Protein AF-A0A8T4LEC7-F1 (afdb_monomer_lite)

pLDDT: mean 79.87, std 17.19, range [24.06, 97.31]

Structure (mmCIF, N/CA/C/O backbone):
data_AF-A0A8T4LEC7-F1
#
_entry.id   AF-A0A8T4LEC7-F1
#
loop_
_atom_site.group_PDB
_atom_site.id
_atom_site.type_symbol
_atom_site.label_atom_id
_atom_site.label_alt_id
_atom_site.label_comp_id
_atom_site.label_asym_id
_atom_site.label_entity_id
_atom_site.label_seq_id
_atom_site.pdbx_PDB_ins_code
_atom_site.Cartn_x
_atom_site.Cartn_y
_atom_site.Cartn_z
_atom_site.occupancy
_atom_site.B_iso_or_equiv
_atom_site.auth_seq_id
_atom_site.auth_comp_id
_atom_site.auth_asym_id
_atom_site.auth_atom_id
_atom_site.pdbx_PDB_model_num
ATOM 1 N N . MET A 1 1 ? 5.269 2.222 48.827 1.00 40.94 1 MET A N 1
ATOM 2 C CA . MET A 1 1 ? 4.151 3.179 48.629 1.00 40.94 1 MET A CA 1
ATOM 3 C C . MET A 1 1 ? 2.833 2.815 49.331 1.00 40.94 1 MET A C 1
ATOM 5 O O . MET A 1 1 ? 2.228 3.712 49.905 1.00 40.94 1 MET A O 1
ATOM 9 N N . HIS A 1 2 ? 2.326 1.567 49.305 1.00 48.81 2 HIS A N 1
ATOM 10 C CA . HIS A 1 2 ? 1.007 1.260 49.908 1.00 48.81 2 HIS A CA 1
ATOM 11 C C . HIS A 1 2 ? 0.967 1.316 51.449 1.00 48.81 2 HIS A C 1
ATOM 13 O O . HIS A 1 2 ? -0.027 1.785 52.003 1.00 48.81 2 HIS A O 1
ATOM 19 N N . LEU A 1 3 ? 2.047 0.921 52.132 1.00 56.16 3 LEU A N 1
ATOM 20 C CA . LEU A 1 3 ? 2.132 0.931 53.602 1.00 56.16 3 LEU A CA 1
ATOM 21 C C . LEU A 1 3 ? 2.179 2.350 54.198 1.00 56.16 3 LEU A C 1
ATOM 23 O O . LEU A 1 3 ? 1.641 2.590 55.272 1.00 56.16 3 LEU A O 1
ATOM 27 N N . GLU A 1 4 ? 2.744 3.324 53.481 1.00 59.62 4 GLU A N 1
ATOM 28 C CA . GLU A 1 4 ? 2.915 4.706 53.967 1.00 59.62 4 GLU A CA 1
ATOM 29 C C . GLU A 1 4 ? 1.589 5.459 54.139 1.00 59.62 4 GLU A C 1
ATOM 31 O O . GLU A 1 4 ? 1.491 6.366 54.965 1.00 59.62 4 GLU A O 1
ATOM 36 N N . LYS A 1 5 ? 0.555 5.073 53.379 1.00 65.19 5 LYS A N 1
ATOM 37 C CA . LYS A 1 5 ? -0.783 5.690 53.423 1.00 65.19 5 LYS A CA 1
ATOM 38 C C . LYS A 1 5 ? -1.751 4.977 54.372 1.00 65.19 5 LYS A C 1
ATOM 40 O O . LYS A 1 5 ? -2.841 5.504 54.619 1.00 65.19 5 LYS A O 1
ATOM 45 N N . GLN A 1 6 ? -1.377 3.809 54.896 1.00 83.06 6 GLN A N 1
ATOM 46 C CA . GLN A 1 6 ? -2.206 3.035 55.815 1.00 83.06 6 GLN A CA 1
ATOM 47 C C . GLN A 1 6 ? -2.424 3.810 57.121 1.00 83.06 6 GLN A C 1
ATOM 49 O O . GLN A 1 6 ? -1.568 4.586 57.548 1.00 83.06 6 GLN A O 1
ATOM 54 N N . ARG A 1 7 ? -3.607 3.669 57.724 1.00 87.94 7 ARG A N 1
ATOM 55 C CA . ARG A 1 7 ? -3.955 4.361 58.972 1.00 87.94 7 ARG A CA 1
ATOM 56 C C . ARG A 1 7 ? -3.556 3.515 60.171 1.00 87.94 7 ARG A C 1
ATOM 58 O O . ARG A 1 7 ? -3.694 2.296 60.131 1.00 87.94 7 ARG A O 1
ATOM 65 N N . ILE A 1 8 ? -3.090 4.176 61.219 1.00 89.69 8 ILE A N 1
ATOM 66 C CA . ILE A 1 8 ? -2.684 3.558 62.475 1.00 89.69 8 ILE A CA 1
ATOM 67 C C . ILE A 1 8 ? -3.701 3.915 63.553 1.00 89.69 8 ILE A C 1
ATOM 69 O O . ILE A 1 8 ? -4.092 5.075 63.689 1.00 89.69 8 ILE A O 1
ATOM 73 N N . LYS A 1 9 ? -4.116 2.911 64.320 1.00 89.44 9 LYS A N 1
ATOM 74 C CA . LYS A 1 9 ? -4.963 3.063 65.495 1.00 89.44 9 LYS A CA 1
ATOM 75 C C . LYS A 1 9 ? -4.083 3.049 66.744 1.00 89.44 9 LYS A C 1
ATOM 77 O O . LYS A 1 9 ? -3.416 2.059 67.033 1.00 89.44 9 LYS A O 1
ATOM 82 N N . LEU A 1 10 ? -4.102 4.169 67.454 1.00 88.88 10 LEU A N 1
ATOM 83 C CA . LEU A 1 10 ? -3.545 4.372 68.793 1.00 88.88 10 LEU A CA 1
ATOM 84 C C . LEU A 1 10 ? -4.714 4.652 69.747 1.00 88.88 10 LEU A C 1
ATOM 86 O O . LEU A 1 10 ? -5.805 5.007 69.285 1.00 88.88 10 LEU A O 1
ATOM 90 N N . SER A 1 11 ? -4.498 4.557 71.061 1.00 86.00 11 SER A N 1
ATOM 91 C CA . SER A 1 11 ? -5.440 5.171 72.002 1.00 86.00 11 SER A CA 1
ATOM 92 C C . SER A 1 11 ? -5.484 6.687 71.779 1.00 86.00 11 SER A C 1
ATOM 94 O O . SER A 1 11 ? -4.480 7.309 71.404 1.00 86.00 11 SER A O 1
ATOM 96 N N . SER A 1 12 ? -6.660 7.287 71.967 1.00 80.69 12 SER A N 1
ATOM 97 C CA . SER A 1 12 ? -6.885 8.718 71.727 1.00 80.69 12 SER A CA 1
ATOM 98 C C . SER A 1 12 ? -5.935 9.584 72.559 1.00 80.69 12 SER A C 1
ATOM 100 O O . SER A 1 12 ? -5.401 10.582 72.069 1.00 80.69 12 SER A O 1
ATOM 102 N N . GLU A 1 13 ? -5.661 9.156 73.789 1.00 85.38 13 GLU A N 1
ATOM 103 C CA . GLU A 1 13 ? -4.752 9.789 74.738 1.00 85.38 13 GLU A CA 1
ATOM 104 C C . GLU A 1 13 ? -3.311 9.742 74.221 1.00 85.38 13 GLU A C 1
ATOM 106 O O . GLU A 1 13 ? -2.647 10.778 74.160 1.00 85.38 13 GLU A O 1
ATOM 111 N N . LYS A 1 14 ? -2.847 8.575 73.751 1.00 87.69 14 LYS A N 1
ATOM 112 C CA . LYS A 1 14 ? -1.469 8.400 73.273 1.00 87.69 14 LYS A CA 1
ATOM 113 C C . LYS A 1 14 ? -1.210 9.138 71.963 1.00 87.69 14 LYS A C 1
ATOM 115 O O . LYS A 1 14 ? -0.149 9.736 71.791 1.00 87.69 14 LYS A O 1
ATOM 120 N N . GLN A 1 15 ? -2.181 9.149 71.047 1.00 92.06 15 GLN A N 1
ATOM 121 C CA . GLN A 1 15 ? -2.082 9.915 69.800 1.00 92.06 15 GLN A CA 1
ATOM 122 C C . GLN A 1 15 ? -1.964 11.419 70.080 1.00 92.06 15 GLN A C 1
ATOM 124 O O . GLN A 1 15 ? -1.135 12.109 69.480 1.00 92.06 15 GLN A O 1
ATOM 129 N N . LYS A 1 16 ? -2.778 11.924 71.013 1.00 91.50 16 LYS A N 1
ATOM 130 C CA . LYS A 1 16 ? -2.748 13.324 71.436 1.00 91.50 16 LYS A CA 1
ATOM 131 C C . LYS A 1 16 ? -1.426 13.673 72.121 1.00 91.50 16 LYS A C 1
ATOM 133 O O . LYS A 1 16 ? -0.824 14.686 71.770 1.00 91.50 16 LYS A O 1
ATOM 138 N N . GLU A 1 17 ? -0.955 12.828 73.035 1.00 90.38 17 GLU A N 1
ATOM 139 C CA . GLU A 1 17 ? 0.322 12.985 73.740 1.00 90.38 17 GLU A CA 1
ATOM 140 C C . GLU A 1 17 ? 1.503 13.062 72.761 1.00 90.38 17 GLU A C 1
ATOM 142 O O . GLU A 1 17 ? 2.282 14.011 72.817 1.00 90.38 17 GLU A O 1
ATOM 147 N N . LEU A 1 18 ? 1.587 12.138 71.796 1.00 91.44 18 LEU A N 1
ATOM 148 C CA . LEU A 1 18 ? 2.631 12.126 70.762 1.00 91.44 18 LEU A CA 1
ATOM 149 C C . LEU A 1 18 ? 2.683 13.438 69.969 1.00 91.44 18 LEU A C 1
ATOM 151 O O . LEU A 1 18 ? 3.755 14.008 69.763 1.00 91.44 18 LEU A O 1
ATOM 155 N N . ILE A 1 19 ? 1.525 13.939 69.533 1.00 91.81 19 ILE A N 1
ATOM 156 C CA . ILE A 1 19 ? 1.447 15.169 68.736 1.00 91.81 19 ILE A CA 1
ATOM 157 C C . ILE A 1 19 ? 1.805 16.396 69.584 1.00 91.81 19 ILE A C 1
ATOM 159 O O . ILE A 1 19 ? 2.519 17.277 69.105 1.00 91.81 19 ILE A O 1
ATOM 163 N N . ILE A 1 20 ? 1.349 16.459 70.840 1.00 91.44 20 ILE A N 1
ATOM 164 C CA . ILE A 1 20 ? 1.654 17.574 71.749 1.00 91.44 20 ILE A CA 1
ATOM 165 C C . ILE A 1 20 ? 3.141 17.588 72.109 1.00 91.44 20 ILE A C 1
ATOM 167 O O . ILE A 1 20 ? 3.765 18.646 72.050 1.00 91.44 20 ILE A O 1
ATOM 171 N N . SER A 1 21 ? 3.730 16.437 72.426 1.00 91.56 21 SER A N 1
ATOM 172 C CA . SER A 1 21 ? 5.158 16.321 72.733 1.00 91.56 21 SER A CA 1
ATOM 173 C C . SER A 1 21 ? 6.019 16.720 71.534 1.00 91.56 21 SER A C 1
ATOM 175 O O . SER A 1 21 ? 6.972 17.486 71.681 1.00 91.56 21 SER A O 1
ATOM 177 N N . ALA A 1 22 ? 5.647 16.292 70.322 1.00 91.31 22 ALA A N 1
ATOM 178 C CA . ALA A 1 22 ? 6.338 16.711 69.104 1.00 91.31 22 ALA A CA 1
ATOM 179 C C . ALA A 1 22 ? 6.179 18.219 68.847 1.00 91.31 22 ALA A C 1
ATOM 181 O O . ALA A 1 22 ? 7.124 18.881 68.424 1.00 91.31 22 ALA A O 1
ATOM 182 N N . ALA A 1 23 ? 5.006 18.786 69.140 1.00 90.88 23 ALA A N 1
ATOM 183 C CA . ALA A 1 23 ? 4.753 20.215 68.988 1.00 90.88 23 ALA A CA 1
ATOM 184 C C . ALA A 1 23 ? 5.564 21.053 69.982 1.00 90.88 23 ALA A C 1
ATOM 186 O O . ALA A 1 23 ? 6.118 22.072 69.577 1.00 90.88 23 ALA A O 1
ATOM 187 N N . LYS A 1 24 ? 5.694 20.605 71.240 1.00 91.12 24 LYS A N 1
ATOM 188 C CA . LYS A 1 24 ? 6.564 21.234 72.247 1.00 91.12 24 LYS A CA 1
ATOM 189 C C . LYS A 1 24 ? 8.024 21.238 71.790 1.00 91.12 24 LYS A C 1
ATOM 191 O O . LYS A 1 24 ? 8.669 22.277 71.842 1.00 91.12 24 LYS A O 1
ATOM 196 N N . LYS A 1 25 ? 8.518 20.119 71.245 1.00 90.81 25 LYS A N 1
ATOM 197 C CA . LYS A 1 25 ? 9.901 19.997 70.746 1.00 90.81 25 LYS A CA 1
ATOM 198 C C . LYS A 1 25 ? 10.209 20.902 69.543 1.00 90.81 25 LYS A C 1
ATOM 200 O O . LYS A 1 25 ? 11.351 21.295 69.347 1.00 90.81 25 LYS A O 1
ATOM 205 N N . VAL A 1 26 ? 9.204 21.225 68.727 1.00 88.12 26 VAL A N 1
ATOM 206 C CA . VAL A 1 26 ? 9.336 22.071 67.519 1.00 88.12 26 VAL A CA 1
ATOM 207 C C . VAL A 1 26 ? 8.824 23.508 67.767 1.00 88.12 26 VAL A C 1
ATOM 209 O O . VAL A 1 26 ? 8.760 24.327 66.851 1.00 88.12 26 VAL A O 1
ATOM 212 N N . GLY A 1 27 ? 8.446 23.835 69.006 1.00 89.62 27 GLY A N 1
ATOM 213 C CA . GLY A 1 27 ? 8.009 25.160 69.460 1.00 89.62 27 GLY A CA 1
ATOM 214 C C . GLY A 1 27 ? 6.508 25.442 69.329 1.00 89.62 27 GLY A C 1
ATOM 215 O O . GLY A 1 27 ? 5.937 26.110 70.184 1.00 89.62 27 GLY A O 1
ATOM 216 N N . SER A 1 28 ? 5.821 24.936 68.298 1.00 90.69 28 SER A N 1
ATOM 217 C CA . SER A 1 28 ? 4.359 25.074 68.192 1.00 90.69 28 SER A CA 1
ATOM 218 C C . SER A 1 28 ? 3.713 24.002 67.312 1.00 90.69 28 SER A C 1
ATOM 220 O O . SER A 1 28 ? 4.357 23.404 66.447 1.00 90.69 28 SER A O 1
ATOM 222 N N . LEU A 1 29 ? 2.394 23.816 67.451 1.00 89.12 29 LEU A N 1
ATOM 223 C CA . LEU A 1 29 ? 1.612 22.934 66.571 1.00 89.12 29 LEU A CA 1
ATOM 224 C C . LEU A 1 29 ? 1.652 23.411 65.101 1.00 89.12 29 LEU A C 1
ATOM 226 O O . LEU A 1 29 ? 1.620 22.602 64.175 1.00 89.12 29 LEU A O 1
ATOM 230 N N . LYS A 1 30 ? 1.763 24.729 64.871 1.00 89.56 30 LYS A N 1
ATOM 231 C CA . LYS A 1 30 ? 1.871 25.327 63.529 1.00 89.56 30 LYS A CA 1
ATOM 232 C C . LYS A 1 30 ? 3.246 25.052 62.913 1.00 89.56 30 LYS A C 1
ATOM 234 O O . LYS A 1 30 ? 3.319 24.681 61.742 1.00 89.56 30 LYS A O 1
ATOM 239 N N . SER A 1 31 ? 4.313 25.141 63.703 1.00 89.50 31 SER A N 1
ATOM 240 C CA . SER A 1 31 ? 5.675 24.780 63.288 1.00 89.50 31 SER A CA 1
ATOM 241 C C . SER A 1 31 ? 5.792 23.284 62.991 1.00 89.50 31 SER A C 1
ATOM 243 O O . SER A 1 31 ? 6.344 22.906 61.959 1.00 89.50 31 SER A O 1
ATOM 245 N N . LEU A 1 32 ? 5.183 22.434 63.829 1.00 91.12 32 LEU A N 1
ATOM 246 C CA . LEU A 1 32 ? 5.102 20.996 63.582 1.00 91.12 32 LEU A CA 1
ATOM 247 C C . LEU A 1 32 ? 4.403 20.705 62.248 1.00 91.12 32 LEU A C 1
ATOM 249 O O . LEU A 1 32 ? 4.956 19.974 61.436 1.00 91.12 32 LEU A O 1
ATOM 253 N N . SER A 1 33 ? 3.253 21.336 61.975 1.00 91.06 33 SER A N 1
ATOM 254 C CA . SER A 1 33 ? 2.490 21.134 60.729 1.00 91.06 33 SER A CA 1
ATOM 255 C C . SER A 1 33 ? 3.328 21.351 59.458 1.00 91.06 33 SER A C 1
ATOM 257 O O . SER A 1 33 ? 3.272 20.537 58.536 1.00 91.06 33 SER A O 1
ATOM 259 N N . LYS A 1 34 ? 4.197 22.374 59.452 1.00 89.38 34 LYS A N 1
ATOM 260 C CA . LYS A 1 34 ? 5.146 22.627 58.357 1.00 89.38 34 LYS A CA 1
ATOM 261 C C . LYS A 1 34 ? 6.219 21.538 58.270 1.00 89.38 34 LYS A C 1
ATOM 263 O O . LYS A 1 34 ? 6.529 21.079 57.179 1.00 89.38 34 LYS A O 1
ATOM 268 N N . LYS A 1 35 ? 6.754 21.097 59.414 1.00 87.19 35 LYS A N 1
ATOM 269 C CA . LYS A 1 35 ? 7.865 20.133 59.488 1.00 87.19 35 LYS A CA 1
ATOM 270 C C . LYS A 1 35 ? 7.482 18.715 59.056 1.00 87.19 35 LYS A C 1
ATOM 272 O O . LYS A 1 35 ? 8.292 18.037 58.441 1.00 87.19 35 LYS A O 1
ATOM 277 N N . ILE A 1 36 ? 6.255 18.277 59.344 1.00 87.88 36 ILE A N 1
ATOM 278 C CA . ILE A 1 36 ? 5.735 16.963 58.915 1.00 87.88 36 ILE A CA 1
ATOM 279 C C . ILE A 1 36 ? 4.906 17.027 57.621 1.00 87.88 36 ILE A C 1
ATOM 281 O O . ILE A 1 36 ? 4.311 16.024 57.235 1.00 87.88 36 ILE A O 1
ATOM 285 N N . ASN A 1 37 ? 4.861 18.188 56.955 1.00 88.12 37 ASN A N 1
ATOM 286 C CA . ASN A 1 37 ? 4.122 18.429 55.712 1.00 88.12 37 ASN A CA 1
ATOM 287 C C . ASN A 1 37 ? 2.634 18.012 55.777 1.00 88.12 37 ASN A C 1
ATOM 289 O O . ASN A 1 37 ? 2.113 17.304 54.914 1.00 88.12 37 ASN A O 1
ATOM 293 N N . VAL A 1 38 ? 1.937 18.436 56.835 1.00 88.44 38 VAL A N 1
ATOM 294 C CA . VAL A 1 38 ? 0.499 18.198 57.045 1.00 88.44 38 VAL A CA 1
ATOM 295 C C . VAL A 1 38 ? -0.175 19.536 57.321 1.00 88.44 38 VAL A C 1
ATOM 297 O O . VAL A 1 38 ? 0.336 20.329 58.105 1.00 88.44 38 VAL A O 1
ATOM 300 N N . SER A 1 39 ? -1.344 19.805 56.728 1.00 90.81 39 SER A N 1
ATOM 301 C CA . SER A 1 39 ? -2.045 21.068 56.993 1.00 90.81 39 SER A CA 1
ATOM 302 C C . SER A 1 39 ? -2.406 21.216 58.476 1.00 90.81 39 SER A C 1
ATOM 304 O O . SER A 1 39 ? -2.774 20.248 59.148 1.00 90.81 39 SER A O 1
ATOM 306 N N . TYR A 1 40 ? -2.347 22.446 58.991 1.00 90.38 40 TYR A N 1
ATOM 307 C CA . TYR A 1 40 ? -2.630 22.741 60.399 1.00 90.38 40 TYR A CA 1
ATOM 308 C C . TYR A 1 40 ? -4.011 22.231 60.854 1.00 90.38 40 TYR A C 1
ATOM 310 O O . TYR A 1 40 ? -4.139 21.645 61.929 1.00 90.38 40 TYR A O 1
ATOM 318 N N . SER A 1 41 ? -5.040 22.376 60.010 1.00 88.44 41 SER A N 1
ATOM 319 C CA . SER A 1 41 ? -6.394 21.873 60.282 1.00 88.44 41 SER A CA 1
ATOM 320 C C . SER A 1 41 ? -6.446 20.346 60.388 1.00 88.44 41 SER A C 1
ATOM 322 O O . SER A 1 41 ? -7.097 19.804 61.282 1.00 88.44 41 SER A O 1
ATOM 324 N N . THR A 1 42 ? -5.722 19.640 59.519 1.00 89.00 42 THR A N 1
ATOM 325 C CA . THR A 1 42 ? -5.638 18.176 59.544 1.00 89.00 42 THR A CA 1
ATOM 326 C C . THR A 1 42 ? -4.892 17.694 60.784 1.00 89.00 42 THR A C 1
ATOM 328 O O . THR A 1 42 ? -5.352 16.773 61.456 1.00 89.00 42 THR A O 1
ATOM 331 N N . LEU A 1 43 ? -3.791 18.358 61.146 1.00 89.12 43 LEU A N 1
ATOM 332 C CA . LEU A 1 43 ? -3.036 18.040 62.356 1.00 89.12 43 LEU A CA 1
ATOM 333 C C . LEU A 1 43 ? -3.871 18.253 63.630 1.00 89.12 43 LEU A C 1
ATOM 335 O O . LEU A 1 43 ? -3.795 17.444 64.552 1.00 89.12 43 LEU A O 1
ATOM 339 N N . LYS A 1 44 ? -4.731 19.281 63.660 1.00 90.12 44 LYS A N 1
ATOM 340 C CA . LYS A 1 44 ? -5.693 19.501 64.752 1.00 90.12 44 LYS A CA 1
ATOM 341 C C . LYS A 1 44 ? -6.708 18.357 64.862 1.00 90.12 44 LYS A C 1
ATOM 343 O O . LYS A 1 44 ? -6.991 17.913 65.969 1.00 90.12 44 LYS A O 1
ATOM 348 N N . ASN A 1 45 ? -7.202 17.839 63.734 1.00 89.56 45 ASN A N 1
ATOM 349 C CA . ASN A 1 45 ? -8.101 16.677 63.712 1.00 89.56 45 ASN A CA 1
ATOM 350 C C . ASN A 1 45 ? -7.413 15.374 64.153 1.00 89.56 45 ASN A C 1
ATOM 352 O O . ASN A 1 45 ? -8.065 14.518 64.749 1.00 89.56 45 ASN A O 1
ATOM 356 N N . TYR A 1 46 ? -6.112 15.215 63.887 1.00 90.94 46 TYR A N 1
ATOM 357 C CA . TYR A 1 46 ? -5.330 14.115 64.459 1.00 90.94 46 TYR A CA 1
ATOM 358 C C . TYR A 1 46 ? -5.151 14.293 65.973 1.00 90.94 46 TYR A C 1
ATOM 360 O O . TYR A 1 46 ? -5.366 13.355 66.734 1.00 90.94 46 TYR A O 1
ATOM 368 N N . SER A 1 47 ? -4.824 15.499 66.440 1.00 86.31 47 SER A N 1
ATOM 369 C CA . SER A 1 47 ? -4.639 15.778 67.872 1.00 86.31 47 SER A CA 1
ATOM 370 C C . SER A 1 47 ? -5.919 15.603 68.697 1.00 86.31 47 SER A C 1
ATOM 372 O O . SER A 1 47 ? -5.847 15.178 69.847 1.00 86.31 47 SER A O 1
ATOM 374 N N . SER A 1 48 ? -7.089 15.884 68.119 1.00 84.38 48 SER A N 1
ATOM 375 C CA . SER A 1 48 ? -8.384 15.685 68.781 1.00 84.38 48 SER A CA 1
ATOM 376 C C . SER A 1 48 ? -8.906 14.246 68.723 1.00 84.38 48 SER A C 1
ATOM 378 O O . SER A 1 48 ? -9.998 13.988 69.219 1.00 84.38 48 SER A O 1
ATOM 380 N N . GLY A 1 49 ? -8.183 13.320 68.083 1.00 81.38 49 GLY A N 1
ATOM 381 C CA . GLY A 1 49 ? -8.632 11.936 67.889 1.00 81.38 49 GLY A CA 1
ATOM 382 C C . GLY A 1 49 ? -9.772 11.778 66.874 1.00 81.38 49 GLY A C 1
ATOM 383 O O . GLY A 1 49 ? -10.235 10.666 66.638 1.00 81.38 49 GLY A O 1
ATOM 384 N N . LYS A 1 50 ? -10.207 12.864 66.216 1.00 82.62 50 LYS A N 1
ATOM 385 C CA . LYS A 1 50 ? -11.253 12.830 65.180 1.00 82.62 50 LYS A CA 1
ATOM 386 C C . LYS A 1 50 ? -10.812 12.045 63.940 1.00 82.62 50 LYS A C 1
ATOM 388 O O . LYS A 1 50 ? -11.647 11.502 63.221 1.00 82.62 50 LYS A O 1
ATOM 393 N N . LEU A 1 51 ? -9.507 12.006 63.672 1.00 84.88 51 LEU A N 1
ATOM 394 C CA . LEU A 1 51 ? -8.902 11.234 62.590 1.00 84.88 51 LEU A CA 1
ATOM 395 C C . LEU A 1 51 ? -7.725 10.400 63.110 1.00 84.88 51 LEU A C 1
ATOM 397 O O . LEU A 1 51 ? -6.958 10.853 63.957 1.00 84.88 51 LEU A O 1
ATOM 401 N N . TYR A 1 52 ? -7.541 9.213 62.535 1.00 89.56 52 TYR A N 1
ATOM 402 C CA . TYR A 1 52 ? -6.366 8.371 62.775 1.00 89.56 52 TYR A CA 1
ATOM 403 C C . TYR A 1 52 ? -5.146 8.843 61.982 1.00 89.56 52 TYR A C 1
ATOM 405 O O . TYR A 1 52 ? -5.282 9.340 60.855 1.00 89.56 52 TYR A O 1
ATOM 413 N N . LEU A 1 53 ? -3.955 8.636 62.546 1.00 89.31 53 LEU A N 1
ATOM 414 C CA . LEU A 1 53 ? -2.694 9.013 61.913 1.00 89.31 53 LEU A CA 1
ATOM 415 C C . LEU A 1 53 ? -2.376 8.133 60.688 1.00 89.31 53 LEU A C 1
ATOM 417 O O . LEU A 1 53 ? -2.487 6.908 60.750 1.00 89.31 53 LEU A O 1
ATOM 421 N N . PRO A 1 54 ? -1.947 8.726 59.562 1.00 89.81 54 PRO A N 1
ATOM 422 C CA . PRO A 1 54 ? -1.235 8.006 58.510 1.00 89.81 54 PRO A CA 1
ATOM 423 C C . PRO A 1 54 ? 0.093 7.423 59.026 1.00 89.81 54 PRO A C 1
ATOM 425 O O . PRO A 1 54 ? 0.768 8.061 59.836 1.00 89.81 54 PRO A O 1
ATOM 428 N N . ALA A 1 55 ? 0.511 6.266 58.513 1.00 88.06 55 ALA A N 1
ATOM 429 C CA . ALA A 1 55 ? 1.750 5.608 58.928 1.00 88.06 55 ALA A CA 1
ATOM 430 C C . ALA A 1 55 ? 3.005 6.465 58.693 1.00 88.06 55 ALA A C 1
ATOM 432 O O . ALA A 1 55 ? 3.888 6.502 59.548 1.00 88.06 55 ALA A O 1
ATOM 433 N N . ASN A 1 56 ? 3.072 7.207 57.583 1.00 88.44 56 ASN A N 1
ATOM 434 C CA . ASN A 1 56 ? 4.177 8.133 57.323 1.00 88.44 56 ASN A CA 1
ATOM 435 C C . ASN A 1 56 ? 4.235 9.289 58.339 1.00 88.44 56 ASN A C 1
ATOM 437 O O . ASN A 1 56 ? 5.315 9.636 58.810 1.00 88.44 56 ASN A O 1
ATOM 441 N N . VAL A 1 57 ? 3.082 9.846 58.724 1.00 89.81 57 VAL A N 1
ATOM 442 C CA . VAL A 1 57 ? 3.004 10.910 59.738 1.00 89.81 57 VAL A CA 1
ATOM 443 C C . VAL A 1 57 ? 3.388 10.369 61.113 1.00 89.81 57 VAL A C 1
ATOM 445 O O . VAL A 1 57 ? 4.158 11.009 61.821 1.00 89.81 57 VAL A O 1
ATOM 448 N N . PHE A 1 58 ? 2.905 9.179 61.478 1.00 91.75 58 PHE A N 1
ATOM 449 C CA . PHE A 1 58 ? 3.281 8.515 62.726 1.00 91.75 58 PHE A CA 1
ATOM 450 C C . PHE A 1 58 ? 4.793 8.275 62.808 1.00 91.75 58 PHE A C 1
ATOM 452 O O . PHE A 1 58 ? 5.420 8.722 63.763 1.00 91.75 58 PHE A O 1
ATOM 459 N N . ASN A 1 59 ? 5.397 7.668 61.780 1.00 89.38 59 ASN A N 1
ATOM 460 C CA . ASN A 1 59 ? 6.845 7.447 61.740 1.00 89.38 59 ASN A CA 1
ATOM 461 C C . ASN A 1 59 ? 7.622 8.779 61.825 1.00 89.38 59 ASN A C 1
ATOM 463 O O . ASN A 1 59 ? 8.603 8.866 62.557 1.00 89.38 59 ASN A O 1
ATOM 467 N N . GLY A 1 60 ? 7.156 9.834 61.144 1.00 88.31 60 GLY A N 1
ATOM 468 C CA . GLY A 1 60 ? 7.760 11.168 61.229 1.00 88.31 60 GLY A CA 1
ATOM 469 C C . GLY A 1 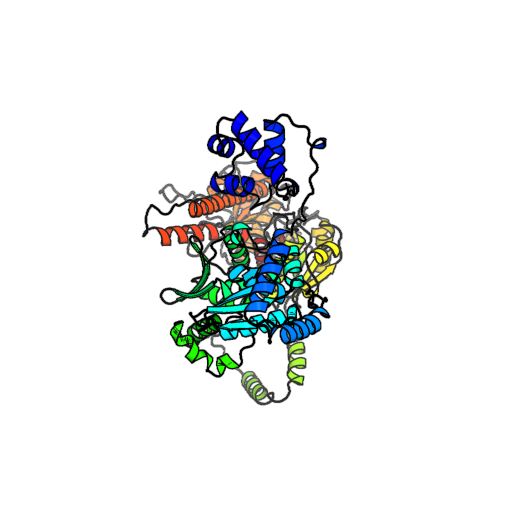60 ? 7.723 11.770 62.640 1.00 88.31 60 GLY A C 1
ATOM 470 O O . GLY A 1 60 ? 8.695 12.392 63.066 1.00 88.31 60 GLY A O 1
ATOM 471 N N . LEU A 1 61 ? 6.644 11.545 63.398 1.00 90.69 61 LEU A N 1
ATOM 472 C CA . LEU A 1 61 ? 6.549 11.964 64.803 1.00 90.69 61 LEU A CA 1
ATOM 473 C C . LEU A 1 61 ? 7.520 11.188 65.704 1.00 90.69 61 LEU A C 1
ATOM 475 O O . LEU A 1 61 ? 8.142 11.791 66.578 1.00 90.69 61 LEU A O 1
ATOM 479 N N . LEU A 1 62 ? 7.691 9.882 65.476 1.00 91.12 62 LEU A N 1
ATOM 480 C CA . LEU A 1 62 ? 8.639 9.057 66.236 1.00 91.12 62 LEU A CA 1
ATOM 481 C C . LEU A 1 62 ? 10.087 9.485 66.017 1.00 91.12 62 LEU A C 1
ATOM 483 O O . LEU A 1 62 ? 10.825 9.644 66.987 1.00 91.12 62 LEU A O 1
ATOM 487 N N . VAL A 1 63 ? 10.467 9.746 64.762 1.00 89.44 63 VAL A N 1
ATOM 488 C CA . VAL A 1 63 ? 11.799 10.262 64.412 1.00 89.44 63 VAL A CA 1
ATOM 489 C C . VAL A 1 63 ? 12.042 11.611 65.086 1.00 89.44 63 VAL A C 1
ATOM 491 O O . VAL A 1 63 ? 13.082 11.814 65.706 1.00 89.44 63 VAL A O 1
ATOM 494 N N . LEU A 1 64 ? 11.062 12.522 65.043 1.00 89.50 64 LEU A N 1
ATOM 495 C CA . LEU A 1 64 ? 11.176 13.822 65.708 1.00 89.50 64 LEU A CA 1
ATOM 496 C C . LEU A 1 64 ? 11.363 13.689 67.220 1.00 89.50 64 LEU A C 1
ATOM 498 O O . LEU A 1 64 ? 12.127 14.454 67.805 1.00 89.50 64 LEU A O 1
ATOM 502 N N . LEU A 1 65 ? 10.685 12.739 67.861 1.00 90.12 65 LEU A N 1
ATOM 503 C CA . LEU A 1 65 ? 10.755 12.519 69.305 1.00 90.12 65 LEU A CA 1
ATOM 504 C C . LEU A 1 65 ? 11.898 11.598 69.745 1.00 90.12 65 LEU A C 1
ATOM 506 O O . LEU A 1 65 ? 12.160 11.527 70.940 1.00 90.12 65 LEU A O 1
ATOM 510 N N . ASN A 1 66 ? 12.614 10.977 68.806 1.00 89.19 66 ASN A N 1
ATOM 511 C CA . ASN A 1 66 ? 13.622 9.948 69.064 1.00 89.19 66 ASN A CA 1
ATOM 512 C C . ASN A 1 66 ? 13.065 8.741 69.851 1.00 89.19 66 ASN A C 1
ATOM 514 O O . ASN A 1 66 ? 13.715 8.214 70.750 1.00 89.19 66 ASN A O 1
ATOM 518 N N . ILE A 1 67 ? 11.835 8.323 69.533 1.00 90.75 67 ILE A N 1
ATOM 519 C CA . ILE A 1 67 ? 11.171 7.173 70.165 1.00 90.75 67 ILE A CA 1
ATOM 520 C C . ILE A 1 67 ? 11.269 5.966 69.232 1.00 90.75 67 ILE A C 1
ATOM 522 O O . ILE A 1 67 ? 10.873 6.044 68.067 1.00 90.75 67 ILE A O 1
ATOM 526 N N . LYS A 1 68 ? 11.756 4.829 69.742 1.00 87.12 68 LYS A N 1
ATOM 527 C CA . LYS A 1 68 ? 11.734 3.563 68.996 1.00 87.12 68 LYS A CA 1
ATOM 528 C C . LYS A 1 68 ? 10.298 3.064 68.844 1.00 87.12 68 LYS A C 1
ATOM 530 O O . LYS A 1 68 ? 9.517 3.090 69.792 1.00 87.12 68 LYS A O 1
ATOM 535 N N . LYS A 1 69 ? 9.965 2.592 67.643 1.00 84.06 69 LYS A N 1
ATOM 536 C CA . LYS A 1 69 ? 8.614 2.152 67.268 1.00 84.06 69 LYS A CA 1
ATOM 537 C C . LYS A 1 69 ? 8.087 1.005 68.135 1.00 84.06 69 LYS A C 1
ATOM 539 O O . LYS A 1 69 ? 6.897 0.997 68.429 1.00 84.06 69 LYS A O 1
ATOM 544 N N . ASP A 1 70 ? 8.972 0.126 68.599 1.00 84.75 70 ASP A N 1
ATOM 545 C CA . ASP A 1 70 ? 8.638 -1.029 69.448 1.00 84.75 70 ASP A CA 1
ATOM 546 C C . ASP A 1 70 ? 8.171 -0.627 70.858 1.00 84.75 70 ASP A C 1
ATOM 548 O O . ASP A 1 70 ? 7.510 -1.402 71.541 1.00 84.75 70 ASP A O 1
ATOM 552 N N . ASN A 1 71 ? 8.435 0.617 71.278 1.00 85.31 71 ASN A N 1
ATOM 553 C CA . ASN A 1 71 ? 8.023 1.135 72.586 1.00 85.31 71 ASN A CA 1
ATOM 554 C C . ASN A 1 71 ? 6.577 1.665 72.595 1.00 85.31 71 ASN A C 1
ATOM 556 O O . ASN A 1 71 ? 6.134 2.236 73.592 1.00 85.31 71 ASN A O 1
ATOM 560 N N . ILE A 1 72 ? 5.844 1.549 71.482 1.00 86.00 72 ILE A N 1
ATOM 561 C CA . ILE A 1 72 ? 4.467 2.034 71.356 1.00 86.00 72 ILE A CA 1
ATOM 562 C C . ILE A 1 72 ? 3.582 0.919 70.808 1.00 86.00 72 ILE A C 1
ATOM 564 O O . ILE A 1 72 ? 3.814 0.418 69.714 1.00 86.00 72 ILE A O 1
ATOM 568 N N . SER A 1 73 ? 2.513 0.589 71.534 1.00 88.38 73 SER A N 1
ATOM 569 C CA . SER A 1 73 ? 1.472 -0.320 71.045 1.00 88.38 73 SER A CA 1
ATOM 570 C C . SER A 1 73 ? 0.552 0.396 70.052 1.00 88.38 73 SER A C 1
ATOM 572 O O . SER A 1 73 ? -0.020 1.444 70.368 1.00 88.38 73 SER A O 1
ATOM 574 N N . PHE A 1 74 ? 0.422 -0.148 68.840 1.00 90.38 74 PHE A N 1
ATOM 575 C CA . PHE A 1 74 ? -0.456 0.376 67.795 1.00 90.38 74 PHE A CA 1
ATOM 576 C C . PHE A 1 74 ? -0.928 -0.736 66.848 1.00 90.38 74 PHE A C 1
ATOM 578 O O . PHE A 1 74 ? -0.257 -1.750 66.674 1.00 90.38 74 PHE A O 1
ATOM 585 N N . GLU A 1 75 ? -2.056 -0.513 66.172 1.00 89.69 75 GLU A N 1
ATOM 586 C CA . GLU A 1 75 ? -2.596 -1.438 65.166 1.00 89.69 75 GLU A CA 1
ATOM 587 C C . GLU A 1 75 ? -2.665 -0.775 63.787 1.00 89.69 75 GLU A C 1
ATOM 589 O O . GLU A 1 75 ? -3.078 0.382 63.654 1.00 89.69 75 GLU A O 1
ATOM 594 N N . TYR A 1 76 ? -2.333 -1.516 62.729 1.00 88.00 76 TYR A N 1
ATOM 595 C CA . TYR A 1 76 ? -2.622 -1.073 61.367 1.00 88.00 76 TYR A CA 1
ATOM 596 C C . TYR A 1 76 ? -4.086 -1.338 61.019 1.00 88.00 76 TYR A C 1
ATOM 598 O O . TYR A 1 76 ? -4.571 -2.466 61.070 1.00 88.00 76 TYR A O 1
ATOM 606 N N . LEU A 1 77 ? -4.793 -0.297 60.587 1.00 84.94 77 LEU A N 1
ATOM 607 C CA . LEU A 1 77 ? -6.153 -0.434 60.085 1.00 84.94 77 LEU A CA 1
ATOM 608 C C . LEU A 1 77 ? -6.143 -1.019 58.670 1.00 84.94 77 LEU A C 1
ATOM 610 O O . LEU A 1 77 ? -5.271 -0.709 57.854 1.00 84.94 77 LEU A O 1
ATOM 614 N N . ALA A 1 78 ? -7.153 -1.832 58.357 1.00 79.62 78 ALA A N 1
ATOM 615 C CA . ALA A 1 78 ? -7.364 -2.343 57.006 1.00 79.62 78 ALA A CA 1
ATOM 616 C C . ALA A 1 78 ? -7.446 -1.192 55.986 1.00 79.62 78 ALA A C 1
ATOM 618 O O . ALA A 1 78 ? -8.006 -0.130 56.271 1.00 79.62 78 ALA A O 1
ATOM 619 N N . SER A 1 79 ? -6.945 -1.414 54.768 1.00 74.50 79 SER A N 1
ATOM 620 C CA . SER A 1 79 ? -6.913 -0.408 53.691 1.00 74.50 79 SER A CA 1
ATOM 621 C C . SER A 1 79 ? -8.292 0.174 53.345 1.00 74.50 79 SER A C 1
ATOM 623 O O . SER A 1 79 ? -8.392 1.320 52.909 1.00 74.50 79 SER A O 1
ATOM 625 N N . ASN A 1 80 ? -9.365 -0.581 53.594 1.00 74.38 80 ASN A N 1
ATOM 626 C CA . ASN A 1 80 ? -10.757 -0.195 53.362 1.00 74.38 80 ASN A CA 1
ATOM 627 C C . ASN A 1 80 ? -11.506 0.282 54.625 1.00 74.38 80 ASN A C 1
ATOM 629 O O . ASN A 1 80 ? -12.724 0.459 54.577 1.00 74.38 80 ASN A O 1
ATOM 633 N N . TRP A 1 81 ? -10.828 0.496 55.757 1.00 80.25 81 TRP A N 1
ATOM 634 C CA . TRP A 1 81 ? -11.460 0.869 57.033 1.00 80.25 81 TRP A CA 1
ATOM 635 C C . TRP A 1 81 ? -12.435 2.055 56.900 1.00 80.25 81 TRP A C 1
ATOM 637 O O . TRP A 1 81 ? -13.572 1.977 57.371 1.00 80.25 81 TRP A O 1
ATOM 647 N N . GLY A 1 82 ? -12.035 3.114 56.187 1.00 73.94 82 GLY A N 1
ATOM 648 C CA . GLY A 1 82 ? -12.873 4.300 55.983 1.00 73.94 82 GLY A CA 1
ATOM 649 C C . GLY A 1 82 ? -14.147 4.004 55.185 1.00 73.94 82 GLY A C 1
ATOM 650 O O . GLY A 1 82 ? -15.208 4.533 55.504 1.00 73.94 82 GLY A O 1
ATOM 651 N N . GLN A 1 83 ? -14.076 3.093 54.206 1.00 72.88 83 GLN A N 1
ATOM 652 C CA . GLN A 1 83 ? -15.250 2.626 53.461 1.00 72.88 83 GLN A CA 1
ATOM 653 C C . GLN A 1 83 ? -16.187 1.802 54.350 1.00 72.88 83 GLN A C 1
ATOM 655 O O . GLN A 1 83 ? -17.401 1.957 54.258 1.00 72.88 83 GLN A O 1
ATOM 660 N N . ARG A 1 84 ? -15.647 0.967 55.252 1.00 76.75 84 ARG A N 1
ATOM 661 C CA . ARG A 1 84 ? -16.459 0.180 56.200 1.00 76.75 84 ARG A CA 1
ATOM 662 C C . ARG A 1 84 ? -17.224 1.087 57.165 1.00 76.75 84 ARG A C 1
ATOM 664 O O . ARG A 1 84 ? -18.406 0.856 57.401 1.00 76.75 84 ARG A O 1
ATOM 671 N N . ILE A 1 85 ? -16.576 2.127 57.692 1.00 76.25 85 ILE A N 1
ATOM 672 C CA . ILE A 1 85 ? -17.221 3.107 58.578 1.00 76.25 85 ILE A CA 1
ATOM 673 C C . ILE A 1 85 ? -18.243 3.954 57.814 1.00 76.25 85 ILE A C 1
ATOM 675 O O . ILE A 1 85 ? -19.391 4.053 58.245 1.00 76.25 85 ILE A O 1
ATOM 679 N N . GLY A 1 86 ? -17.872 4.497 56.651 1.00 71.62 86 GLY A N 1
ATOM 680 C CA . GLY A 1 86 ? -18.789 5.262 55.802 1.00 71.62 86 GLY A CA 1
ATOM 681 C C . GLY A 1 86 ? -20.015 4.450 55.379 1.00 71.62 86 GLY A C 1
ATOM 682 O O . GLY A 1 86 ? -21.132 4.956 55.431 1.00 71.62 86 GLY A O 1
ATOM 683 N N . GLY A 1 87 ? -19.832 3.166 55.058 1.00 76.19 87 GLY A N 1
ATOM 684 C CA . GLY A 1 87 ? -20.920 2.237 54.757 1.00 76.19 87 GLY A CA 1
ATOM 685 C C . GLY A 1 87 ? -21.862 2.015 55.942 1.00 76.19 87 GLY A C 1
ATOM 686 O O . GLY A 1 87 ? -23.077 2.039 55.760 1.00 76.19 87 GLY A O 1
ATOM 687 N N . ARG A 1 88 ? -21.334 1.877 57.168 1.00 77.38 88 ARG A N 1
ATOM 688 C CA . ARG A 1 88 ? -22.164 1.787 58.385 1.00 77.38 88 ARG A CA 1
ATOM 689 C C . ARG A 1 88 ? -22.950 3.070 58.647 1.00 77.38 88 ARG A C 1
ATOM 691 O O . ARG A 1 88 ? -24.137 3.006 58.946 1.00 77.38 88 ARG A O 1
ATOM 698 N N . HIS A 1 89 ? -22.324 4.237 58.509 1.00 77.75 89 HIS A N 1
ATOM 699 C CA . HIS A 1 89 ? -23.036 5.507 58.673 1.00 77.75 89 HIS A CA 1
ATOM 700 C C . HIS A 1 89 ? -24.104 5.702 57.599 1.00 77.75 89 HIS A C 1
ATOM 702 O O . HIS A 1 89 ? -25.220 6.105 57.918 1.00 77.75 89 HIS A O 1
ATOM 708 N N . GLY A 1 90 ? -23.791 5.356 56.349 1.00 77.88 90 GLY A N 1
ATOM 709 C CA . GLY A 1 90 ? -24.741 5.393 55.245 1.00 77.88 90 GLY A CA 1
ATOM 710 C C . GLY A 1 90 ? -25.936 4.482 55.497 1.00 77.88 90 GLY A C 1
ATOM 711 O O . GLY A 1 90 ? -27.074 4.921 55.360 1.00 77.88 90 GLY A O 1
ATOM 712 N N . ILE A 1 91 ? -25.704 3.243 55.943 1.00 75.88 91 ILE A N 1
ATOM 713 C CA . ILE A 1 91 ? -26.804 2.313 56.200 1.00 75.88 91 ILE A CA 1
ATOM 714 C C . ILE A 1 91 ? -27.632 2.718 57.421 1.00 75.88 91 ILE A C 1
ATOM 716 O O . ILE A 1 91 ? -28.847 2.578 57.376 1.00 75.88 91 ILE A O 1
ATOM 720 N N . ASN A 1 92 ? -27.023 3.302 58.458 1.00 80.12 92 ASN A N 1
ATOM 721 C CA . ASN A 1 92 ? -27.757 3.867 59.593 1.00 80.12 92 ASN A CA 1
ATOM 722 C C . ASN A 1 92 ? -28.603 5.081 59.181 1.00 80.12 92 ASN A C 1
ATOM 724 O O . ASN A 1 92 ? -29.746 5.209 59.613 1.00 80.12 92 ASN A O 1
ATOM 728 N N . ALA A 1 93 ? -28.083 5.952 58.312 1.00 81.38 93 ALA A N 1
ATOM 729 C CA . ALA A 1 93 ? -28.839 7.082 57.776 1.00 81.38 93 ALA A CA 1
ATOM 730 C C . ALA A 1 93 ? -30.017 6.618 56.902 1.00 81.38 93 ALA A C 1
ATOM 732 O O . ALA A 1 93 ? -31.116 7.158 57.011 1.00 81.38 93 ALA A O 1
ATOM 733 N N . ILE A 1 94 ? -29.809 5.587 56.076 1.00 76.94 94 ILE A N 1
ATOM 734 C CA . ILE A 1 94 ? -30.867 4.968 55.268 1.00 76.94 94 ILE A CA 1
ATOM 735 C C . ILE A 1 94 ? -31.898 4.284 56.176 1.00 76.94 94 ILE A C 1
ATOM 737 O O . ILE A 1 94 ? -33.087 4.494 55.967 1.00 76.94 94 ILE A O 1
ATOM 741 N N . MET A 1 95 ? -31.469 3.558 57.218 1.00 80.00 95 MET A N 1
ATOM 742 C CA . MET A 1 95 ? -32.349 2.963 58.240 1.00 80.00 95 MET A CA 1
ATOM 743 C C . MET A 1 95 ? -33.215 3.992 58.945 1.00 80.00 95 MET A C 1
ATOM 745 O O . MET A 1 95 ? -34.402 3.752 59.138 1.00 80.00 95 MET A O 1
ATOM 749 N N . LYS A 1 96 ? -32.657 5.164 59.247 1.00 83.69 96 LYS A N 1
ATOM 750 C CA . LYS A 1 96 ? -33.421 6.261 59.837 1.00 83.69 96 LYS A CA 1
ATOM 751 C C . LYS A 1 96 ? -34.430 6.873 58.859 1.00 83.69 96 LYS A C 1
ATOM 753 O O . LYS A 1 96 ? -35.498 7.296 59.282 1.00 83.69 96 LYS A O 1
ATOM 758 N N . LYS A 1 97 ? -34.092 6.951 57.567 1.00 82.94 97 LYS A N 1
ATOM 759 C CA . LYS A 1 97 ? -34.915 7.626 56.550 1.00 82.94 97 LYS A CA 1
ATOM 760 C C . LYS A 1 97 ? -35.993 6.726 55.932 1.00 82.94 97 LYS A C 1
ATOM 762 O O . LYS A 1 97 ? -37.053 7.227 55.581 1.00 82.94 97 LYS A O 1
ATOM 767 N N . TYR A 1 98 ? -35.727 5.427 55.796 1.00 84.06 98 TYR A N 1
ATOM 768 C CA . TYR A 1 98 ? -36.604 4.460 55.122 1.00 84.06 98 TYR A CA 1
ATOM 769 C C . TYR A 1 98 ? -36.668 3.116 55.877 1.00 84.06 98 TYR A C 1
ATOM 771 O O . TYR A 1 98 ? -36.207 2.093 55.364 1.00 84.06 98 TYR A O 1
ATOM 779 N N . PRO A 1 99 ? -37.220 3.082 57.102 1.00 79.00 99 PRO A N 1
ATOM 780 C CA . PRO A 1 99 ? -37.206 1.882 57.943 1.00 79.00 99 PRO A CA 1
ATOM 781 C C . PRO A 1 99 ? -37.997 0.700 57.349 1.00 79.00 99 PRO A C 1
ATOM 783 O O . PRO A 1 99 ? -37.569 -0.445 57.479 1.00 79.00 99 PRO A O 1
ATOM 786 N N . SER A 1 100 ? -39.102 0.960 56.642 1.00 79.00 100 SER A N 1
ATOM 787 C CA . SER A 1 100 ? -39.986 -0.064 56.058 1.00 79.00 100 SER A CA 1
ATOM 788 C C . SER A 1 100 ? -39.465 -0.676 54.748 1.00 79.00 100 SER A C 1
ATOM 790 O O . SER A 1 100 ? -39.699 -1.851 54.472 1.00 79.00 100 SER A O 1
ATOM 792 N N . GLU A 1 101 ? -38.709 0.080 53.948 1.00 80.06 101 GLU A N 1
ATOM 793 C CA . GLU A 1 101 ? -38.235 -0.364 52.624 1.00 80.06 101 GLU A CA 1
ATOM 794 C C . GLU A 1 101 ? -36.950 -1.207 52.687 1.00 80.06 101 GLU A C 1
ATOM 796 O O . GLU A 1 101 ? -36.637 -1.969 51.770 1.00 80.06 101 GLU A O 1
ATOM 801 N N . ILE A 1 102 ? -36.195 -1.130 53.785 1.00 78.75 102 ILE A N 1
ATOM 802 C CA . ILE A 1 102 ? -34.885 -1.789 53.893 1.00 78.75 102 ILE A CA 1
ATOM 803 C C . ILE A 1 102 ? -34.980 -3.301 53.920 1.00 78.75 102 ILE A C 1
ATOM 805 O O . ILE A 1 102 ? -34.124 -3.962 53.335 1.00 78.75 102 ILE A O 1
ATOM 809 N N . ALA A 1 103 ? -36.000 -3.863 54.568 1.00 74.38 103 ALA A N 1
ATOM 810 C CA . ALA A 1 103 ? -36.205 -5.307 54.567 1.00 74.38 103 ALA A CA 1
ATOM 811 C C . ALA A 1 103 ? -36.435 -5.812 53.135 1.00 74.38 103 ALA A C 1
ATOM 813 O O . ALA A 1 103 ? -35.814 -6.788 52.713 1.00 74.38 103 ALA A O 1
ATOM 814 N N . LYS A 1 104 ? -37.236 -5.081 52.35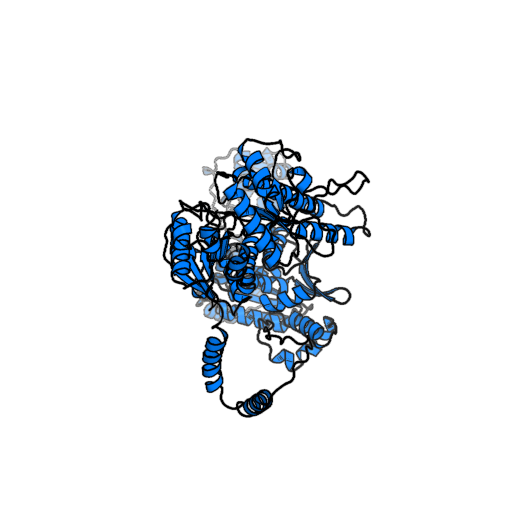2 1.00 81.06 104 LYS A N 1
ATOM 815 C CA . LYS A 1 104 ? -37.505 -5.359 50.938 1.00 81.06 104 LYS A CA 1
ATOM 816 C C . LYS A 1 104 ? -36.244 -5.222 50.083 1.00 81.06 104 LYS A C 1
ATOM 818 O O . LYS A 1 104 ? -35.925 -6.137 49.326 1.00 81.06 104 LYS A O 1
ATOM 823 N N . TRP A 1 105 ? -35.479 -4.141 50.244 1.00 78.38 105 TRP A N 1
ATOM 824 C CA . TRP A 1 105 ? -34.214 -3.945 49.525 1.00 78.38 105 TRP A CA 1
ATOM 825 C C . TRP A 1 105 ? -33.153 -4.977 49.904 1.00 78.38 105 TRP A C 1
ATOM 827 O O . TRP A 1 105 ? -32.429 -5.435 49.028 1.00 78.38 105 TRP A O 1
ATOM 837 N N . ARG A 1 106 ? -33.081 -5.399 51.173 1.00 71.25 106 ARG A N 1
ATOM 838 C CA . ARG A 1 106 ? -32.192 -6.484 51.616 1.00 71.25 106 ARG A CA 1
ATOM 839 C C . ARG A 1 106 ? -32.609 -7.830 51.044 1.00 71.25 106 ARG A C 1
ATOM 841 O O . ARG A 1 106 ? -31.738 -8.584 50.631 1.00 71.25 106 ARG A O 1
ATOM 848 N N . LYS A 1 107 ? -33.911 -8.121 50.967 1.00 72.38 107 LYS A N 1
ATOM 849 C CA . LYS A 1 107 ? -34.424 -9.354 50.351 1.00 72.38 107 LYS A CA 1
ATOM 850 C C . LYS A 1 107 ? -34.083 -9.401 48.856 1.00 72.38 107 LYS A C 1
ATOM 852 O O . LYS A 1 107 ? -33.541 -10.397 48.392 1.00 72.38 107 LYS A O 1
ATOM 857 N N . LEU A 1 108 ? -34.280 -8.291 48.139 1.00 68.81 108 LEU A N 1
ATOM 858 C CA . LEU A 1 108 ? -33.850 -8.108 46.743 1.00 68.81 108 LEU A CA 1
ATOM 859 C C . LEU A 1 108 ? -32.327 -8.204 46.575 1.00 68.81 108 LEU A C 1
ATOM 861 O O . LEU A 1 108 ? -31.845 -8.832 45.635 1.00 68.81 108 LEU A O 1
ATOM 865 N N . ALA A 1 109 ? -31.559 -7.598 47.480 1.00 61.59 109 ALA A N 1
ATOM 866 C CA . ALA A 1 109 ? -30.102 -7.642 47.446 1.00 61.59 109 ALA A CA 1
ATOM 867 C C . ALA A 1 109 ? -29.564 -9.048 47.727 1.00 61.59 109 ALA A C 1
ATOM 869 O O . ALA A 1 109 ? -28.625 -9.448 47.057 1.00 61.59 109 ALA A O 1
ATOM 870 N N . ASN A 1 110 ? -30.171 -9.810 48.644 1.00 58.56 110 ASN A N 1
ATOM 871 C CA . ASN A 1 110 ? -29.804 -11.203 48.910 1.00 58.56 110 ASN A CA 1
ATOM 872 C C . ASN A 1 110 ? -30.193 -12.136 47.761 1.00 58.56 110 ASN A C 1
ATOM 874 O O . ASN A 1 110 ? -29.431 -13.028 47.395 1.00 58.56 110 ASN A O 1
ATOM 878 N N . HIS A 1 111 ? -31.339 -11.888 47.126 1.00 58.03 111 HIS A N 1
ATOM 879 C CA . HIS A 1 111 ? -31.711 -12.608 45.913 1.00 58.03 111 HIS A CA 1
ATOM 880 C C . HIS A 1 111 ? -30.706 -12.342 44.779 1.00 58.03 111 HIS A C 1
ATOM 882 O O . HIS A 1 111 ? -30.349 -13.261 44.047 1.00 58.03 111 HIS A O 1
ATOM 888 N N . ASN A 1 112 ? -30.185 -11.113 44.687 1.00 51.91 112 ASN A N 1
ATOM 889 C CA . ASN A 1 112 ? -29.161 -10.721 43.718 1.00 51.91 112 ASN A CA 1
ATOM 890 C C . ASN A 1 112 ? -27.716 -11.041 44.150 1.00 51.91 112 ASN A C 1
ATOM 892 O O . ASN A 1 112 ? -26.833 -11.052 43.302 1.00 51.91 112 ASN A O 1
ATOM 896 N N . SER A 1 113 ? -27.432 -11.293 45.430 1.00 49.94 113 SER A N 1
ATOM 897 C CA . SER A 1 113 ? -26.077 -11.599 45.919 1.00 49.94 113 SER A CA 1
ATOM 898 C C . SER A 1 113 ? -25.704 -13.068 45.729 1.00 49.94 113 SER A C 1
ATOM 900 O O . SER A 1 113 ? -24.520 -13.384 45.645 1.00 49.94 113 SER A O 1
ATOM 902 N N . SER A 1 114 ? -26.700 -13.945 45.544 1.00 45.66 114 SER A N 1
ATOM 903 C CA . SER A 1 114 ? -26.504 -15.295 44.994 1.00 45.66 114 SER A CA 1
ATOM 904 C C . SER A 1 114 ? -25.949 -15.280 43.554 1.00 45.66 114 SER A C 1
ATOM 906 O O . SER A 1 114 ? -25.362 -16.261 43.106 1.00 45.66 114 SER A O 1
ATOM 908 N N . LEU A 1 115 ? -26.007 -14.133 42.856 1.00 48.88 115 LEU A N 1
ATOM 909 C CA . LEU A 1 115 ? -25.319 -13.873 41.585 1.00 48.88 115 LEU A CA 1
ATOM 910 C C . LEU A 1 115 ? -23.888 -13.348 41.807 1.00 48.88 115 LEU A C 1
ATOM 912 O O . LEU A 1 115 ? -23.438 -12.431 41.118 1.00 48.88 115 LEU A O 1
ATOM 916 N N . ALA A 1 116 ? -23.112 -13.970 42.700 1.00 45.91 116 ALA A N 1
ATOM 917 C CA . ALA A 1 116 ? -21.654 -13.787 42.778 1.00 45.91 116 ALA A CA 1
ATOM 918 C C . ALA A 1 116 ? -20.910 -14.312 41.522 1.00 45.91 116 ALA A C 1
ATOM 920 O O . ALA A 1 116 ? -19.698 -14.508 41.522 1.00 45.91 116 ALA A O 1
ATOM 921 N N . CYS A 1 117 ? -21.629 -14.535 40.422 1.00 52.47 117 CYS A N 1
ATOM 922 C CA . CYS A 1 117 ? -21.084 -14.804 39.110 1.00 52.47 117 CYS A CA 1
ATOM 923 C C . CYS A 1 117 ? -20.998 -13.478 38.345 1.00 52.47 117 CYS A C 1
ATOM 925 O O . CYS A 1 117 ? -22.006 -12.865 37.992 1.00 52.47 117 CYS A O 1
ATOM 927 N N . THR A 1 118 ? -19.778 -13.026 38.057 1.00 58.38 118 THR A N 1
ATOM 928 C CA . THR A 1 118 ? -19.558 -11.988 37.041 1.00 58.38 118 THR A CA 1
ATOM 929 C C . THR A 1 118 ? -20.244 -12.408 35.740 1.00 58.38 118 THR A C 1
ATOM 931 O O . THR A 1 118 ? -20.016 -13.534 35.285 1.00 58.38 118 THR A O 1
ATOM 934 N N . LYS A 1 119 ? -21.058 -11.513 35.145 1.00 68.50 119 LYS A N 1
ATOM 935 C CA . LYS A 1 119 ? -21.771 -11.762 33.876 1.00 68.50 119 LYS A CA 1
ATOM 936 C C . LYS A 1 119 ? -20.859 -12.512 32.907 1.00 68.50 119 LYS A C 1
ATOM 938 O O . LYS A 1 119 ? -19.751 -12.047 32.634 1.00 68.50 119 LYS A O 1
ATOM 943 N N . ARG A 1 120 ? -21.298 -13.682 32.438 1.00 78.94 120 ARG A N 1
ATOM 944 C CA . ARG A 1 120 ? -20.565 -14.427 31.410 1.00 78.94 120 ARG A CA 1
ATOM 945 C C . ARG A 1 120 ? -20.495 -13.556 30.155 1.00 78.94 120 ARG A C 1
ATOM 947 O O . ARG A 1 120 ? -21.460 -12.865 29.840 1.00 78.94 120 ARG A O 1
ATOM 954 N N . ILE A 1 121 ? -19.335 -13.552 29.512 1.00 88.31 121 ILE A N 1
ATOM 955 C CA . ILE A 1 121 ? -19.113 -12.862 28.244 1.00 88.31 121 ILE A CA 1
ATOM 956 C C . ILE A 1 121 ? -18.617 -13.882 27.233 1.00 88.31 121 ILE A C 1
ATOM 958 O O . ILE A 1 121 ? -17.931 -14.834 27.615 1.00 88.31 121 ILE A O 1
ATOM 962 N N . LEU A 1 122 ? -18.948 -13.666 25.968 1.00 88.62 122 LEU A N 1
ATOM 963 C CA . LEU A 1 122 ? -18.228 -14.288 24.865 1.00 88.62 122 LEU A CA 1
ATOM 964 C C . LEU A 1 122 ? -16.887 -13.561 24.704 1.00 88.62 122 LEU A C 1
ATOM 966 O O . LEU A 1 122 ? -16.815 -12.343 24.890 1.00 88.62 122 LEU A O 1
ATOM 970 N N . ILE A 1 123 ? -15.829 -14.313 24.411 1.00 87.00 123 ILE A N 1
ATOM 971 C CA . ILE A 1 123 ? -14.517 -13.756 24.078 1.00 87.00 123 ILE A CA 1
ATOM 972 C C . ILE A 1 123 ? -14.363 -13.921 22.565 1.00 87.00 123 ILE A C 1
ATOM 974 O O . ILE A 1 123 ? -14.130 -15.042 22.110 1.00 87.00 123 ILE A O 1
ATOM 978 N N . PRO A 1 124 ? -14.562 -12.853 21.778 1.00 86.94 124 PRO A N 1
ATOM 979 C CA . PRO A 1 124 ? -14.448 -12.947 20.334 1.00 86.94 124 PRO A CA 1
ATOM 980 C C . PRO A 1 124 ? -12.977 -13.076 19.926 1.00 86.94 124 PRO A C 1
ATOM 982 O O . PRO A 1 124 ? -12.102 -12.419 20.497 1.00 86.94 124 PRO A O 1
ATOM 985 N N . ASN A 1 125 ? -12.720 -13.881 18.894 1.00 88.31 125 ASN A N 1
ATOM 986 C CA . ASN A 1 125 ? -11.464 -13.805 18.152 1.00 88.31 125 ASN A CA 1
ATOM 987 C C . ASN A 1 125 ? -11.359 -12.442 17.459 1.00 88.31 125 ASN A C 1
ATOM 989 O O . ASN A 1 125 ? -12.371 -11.802 17.156 1.00 88.31 125 ASN A O 1
ATOM 993 N N . LEU A 1 126 ? -10.132 -12.007 17.182 1.00 90.56 126 LEU A N 1
ATOM 994 C CA . LEU A 1 126 ? -9.901 -10.769 16.452 1.00 90.56 126 LEU A CA 1
ATOM 995 C C . LEU A 1 126 ? -10.476 -10.882 15.029 1.00 90.56 126 LEU A C 1
ATOM 997 O O . LEU A 1 126 ? -10.003 -11.677 14.225 1.00 90.56 126 LEU A O 1
ATOM 1001 N N . ASN A 1 127 ? -11.516 -10.100 14.745 1.00 94.00 127 ASN A N 1
ATOM 1002 C CA . ASN A 1 127 ? -12.234 -10.064 13.472 1.00 94.00 127 ASN A CA 1
ATOM 1003 C C . ASN A 1 127 ? -12.689 -8.629 13.152 1.00 94.00 127 ASN A C 1
ATOM 1005 O O . ASN A 1 127 ? -12.529 -7.722 13.973 1.00 94.00 127 ASN A O 1
ATOM 1009 N N . GLU A 1 128 ? -13.269 -8.410 11.969 1.00 94.81 128 GLU A N 1
ATOM 1010 C CA . GLU A 1 128 ? -13.694 -7.074 11.525 1.00 94.81 128 GLU A CA 1
ATOM 1011 C C . GLU A 1 128 ? -14.697 -6.416 12.482 1.00 94.81 128 GLU A C 1
ATOM 1013 O O . GLU A 1 128 ? -14.580 -5.230 12.776 1.00 94.81 128 GLU A O 1
ATOM 1018 N N . LYS A 1 129 ? -15.645 -7.184 13.031 1.00 95.75 129 LYS A N 1
ATOM 1019 C CA . LYS A 1 129 ? -16.649 -6.678 13.981 1.00 95.75 129 LYS A CA 1
ATOM 1020 C C . LYS A 1 129 ? -16.001 -6.166 15.268 1.00 95.75 129 LYS A C 1
ATOM 1022 O O . LYS A 1 129 ? -16.344 -5.086 15.749 1.00 95.75 129 LYS A O 1
ATOM 1027 N N . LEU A 1 130 ? -15.034 -6.910 15.808 1.00 95.69 130 LEU A N 1
ATOM 1028 C CA . LEU A 1 130 ? -14.278 -6.493 16.986 1.00 95.69 130 LEU A CA 1
ATOM 1029 C C . LEU A 1 130 ? -13.397 -5.275 16.683 1.00 95.69 130 LEU A C 1
ATOM 1031 O O . LEU A 1 130 ? -13.302 -4.375 17.515 1.00 95.69 130 LEU A O 1
ATOM 1035 N N . ALA A 1 131 ? -12.778 -5.225 15.502 1.00 96.62 131 ALA A N 1
ATOM 1036 C CA . ALA A 1 131 ? -11.961 -4.090 15.085 1.00 96.62 131 ALA A CA 1
ATOM 1037 C C . ALA A 1 131 ? -12.798 -2.810 14.921 1.00 96.62 131 ALA A C 1
ATOM 1039 O O . ALA A 1 131 ? -12.399 -1.755 15.411 1.00 96.62 131 ALA A O 1
ATOM 1040 N N . GLU A 1 132 ? -13.992 -2.906 14.332 1.00 97.31 132 GLU A N 1
ATOM 1041 C CA . GLU A 1 132 ? -14.953 -1.800 14.264 1.00 97.31 132 GLU A CA 1
ATOM 1042 C C . GLU A 1 132 ? -15.381 -1.331 15.655 1.00 97.31 132 GLU A C 1
ATOM 1044 O O . GLU A 1 132 ? -15.342 -0.135 15.942 1.00 97.31 132 GLU A O 1
ATOM 1049 N N . PHE A 1 133 ? -15.701 -2.263 16.557 1.00 96.88 133 PHE A N 1
ATOM 1050 C CA . PHE A 1 133 ? -16.012 -1.937 17.948 1.00 96.88 133 PHE A CA 1
ATOM 1051 C C . PHE A 1 133 ? -14.854 -1.218 18.662 1.00 96.88 133 PHE A C 1
ATOM 1053 O O . PHE A 1 133 ? -15.082 -0.271 19.416 1.00 96.88 133 PHE A O 1
ATOM 1060 N N . ILE A 1 134 ? -13.608 -1.627 18.408 1.00 95.94 134 ILE A N 1
ATOM 1061 C CA . ILE A 1 134 ? -12.413 -0.953 18.931 1.00 95.94 134 ILE A CA 1
ATOM 1062 C C . ILE A 1 134 ? -12.299 0.470 18.376 1.00 95.94 134 ILE A C 1
ATOM 1064 O O . ILE A 1 134 ? -12.009 1.389 19.143 1.00 95.94 134 ILE A O 1
ATOM 1068 N N . GLY A 1 135 ? -12.579 0.673 17.088 1.00 95.69 135 GLY A N 1
ATOM 1069 C CA . GLY A 1 135 ? -12.622 2.004 16.485 1.00 95.69 135 GLY A CA 1
ATOM 1070 C C . GLY A 1 135 ? -13.663 2.912 17.146 1.00 95.69 135 GLY A C 1
ATOM 1071 O O . GLY A 1 135 ? -13.347 4.031 17.550 1.00 95.69 135 GLY A O 1
ATOM 1072 N N . ILE A 1 136 ? -14.872 2.386 17.367 1.00 95.75 136 ILE A N 1
ATOM 1073 C CA . ILE A 1 136 ? -15.961 3.081 18.073 1.00 95.75 136 ILE A CA 1
ATOM 1074 C C . ILE A 1 136 ? -15.542 3.459 19.501 1.00 95.75 136 ILE A C 1
ATOM 1076 O O . ILE A 1 136 ? -15.792 4.572 19.968 1.00 95.75 136 ILE A O 1
ATOM 1080 N N . TYR A 1 137 ? -14.889 2.537 20.214 1.00 95.12 137 TYR A N 1
ATOM 1081 C CA . TYR A 1 137 ? -14.377 2.798 21.556 1.00 95.12 137 TYR A CA 1
ATOM 1082 C C . TYR A 1 137 ? -13.306 3.903 21.561 1.00 95.12 137 TYR A C 1
ATOM 1084 O O . TYR A 1 137 ? -13.328 4.797 22.418 1.00 95.12 137 TYR A O 1
ATOM 1092 N N . LEU A 1 138 ? -12.371 3.859 20.612 1.00 93.69 138 LEU A N 1
ATOM 1093 C CA . LEU A 1 138 ? -11.296 4.840 20.512 1.00 93.69 138 LEU A CA 1
ATOM 1094 C C . LEU A 1 138 ? -11.825 6.248 20.241 1.00 93.69 138 LEU A C 1
ATOM 1096 O O . LEU A 1 138 ? -11.282 7.183 20.828 1.00 93.69 138 LEU A O 1
ATOM 1100 N N . GLY A 1 139 ? -12.915 6.387 19.485 1.00 91.19 139 GLY A N 1
ATOM 1101 C CA . GLY A 1 139 ? -13.572 7.672 19.255 1.00 91.19 139 GLY A CA 1
ATOM 1102 C C . GLY A 1 139 ? -14.387 8.181 20.450 1.00 91.19 139 GLY A C 1
ATOM 1103 O O . GLY A 1 139 ? -13.889 8.940 21.283 1.00 91.19 139 GLY A O 1
ATOM 1104 N N . ASP A 1 140 ? -15.596 7.649 20.648 1.00 90.06 140 ASP A N 1
ATOM 1105 C CA . ASP A 1 140 ? -16.552 8.152 21.657 1.00 90.06 140 ASP A CA 1
ATOM 1106 C C . ASP A 1 140 ? -16.633 7.301 22.942 1.00 90.06 140 ASP A C 1
ATOM 1108 O O . ASP A 1 140 ? -17.412 7.574 23.865 1.00 90.06 140 ASP A O 1
ATOM 1112 N N . GLY A 1 141 ? -15.831 6.238 23.033 1.00 91.25 141 GLY A N 1
ATOM 1113 C CA . GLY A 1 141 ? -15.851 5.310 24.161 1.00 91.25 141 GLY A CA 1
ATOM 1114 C C . GLY A 1 141 ? -15.185 5.834 25.438 1.00 91.25 141 GLY A C 1
ATOM 1115 O O . GLY A 1 141 ? -14.165 6.517 25.418 1.00 91.25 141 GLY A O 1
ATOM 1116 N N . THR A 1 142 ? -15.726 5.442 26.589 1.00 92.88 142 THR A N 1
ATOM 1117 C CA . THR A 1 142 ? -15.146 5.623 27.926 1.00 92.88 142 THR A CA 1
ATOM 1118 C C . THR A 1 142 ? -15.042 4.265 28.603 1.00 92.88 142 THR A C 1
ATOM 1120 O O . THR A 1 142 ? -16.025 3.528 28.656 1.00 92.88 142 THR A O 1
ATOM 1123 N N . LEU A 1 143 ? -13.864 3.940 29.145 1.00 94.06 143 LEU A N 1
ATOM 1124 C CA . LEU A 1 143 ? -13.600 2.663 29.808 1.00 94.06 143 LEU A CA 1
ATOM 1125 C C . LEU A 1 143 ? -13.275 2.871 31.285 1.00 94.06 143 LEU A C 1
ATOM 1127 O O . LEU A 1 143 ? -12.320 3.559 31.653 1.00 94.06 143 LEU A O 1
ATOM 1131 N N . THR A 1 144 ? -14.051 2.219 32.142 1.00 92.62 144 THR A N 1
ATOM 1132 C CA . THR A 1 144 ? -13.789 2.120 33.580 1.00 92.62 144 THR A CA 1
ATOM 1133 C C . THR A 1 144 ? -13.553 0.663 33.964 1.00 92.62 144 THR A C 1
ATOM 1135 O O . THR A 1 144 ? -13.710 -0.236 33.146 1.00 92.62 144 THR A O 1
ATOM 1138 N N . LYS A 1 145 ? -13.238 0.401 35.236 1.00 89.44 145 LYS A N 1
ATOM 1139 C CA . LYS A 1 145 ? -13.125 -0.973 35.757 1.00 89.44 145 LYS A CA 1
ATOM 1140 C C . LYS A 1 145 ? -14.450 -1.750 35.755 1.00 89.44 145 LYS A C 1
ATOM 1142 O O . LYS A 1 145 ? -14.445 -2.956 35.970 1.00 89.44 145 LYS A O 1
ATOM 1147 N N . TYR A 1 146 ? -15.580 -1.062 35.587 1.00 90.00 146 TYR A N 1
ATOM 1148 C CA . TYR A 1 146 ? -16.910 -1.632 35.820 1.00 90.00 146 TYR A CA 1
ATOM 1149 C C . TYR A 1 146 ? -17.824 -1.573 34.599 1.00 90.00 146 TYR A C 1
ATOM 1151 O O . TYR A 1 146 ? -18.774 -2.355 34.501 1.00 90.00 146 TYR A O 1
ATOM 1159 N N . PHE A 1 147 ? -17.588 -0.619 33.703 1.00 93.00 147 PHE A N 1
ATOM 1160 C CA . PHE A 1 147 ? -18.405 -0.420 32.518 1.00 93.00 147 PHE A CA 1
ATOM 1161 C C . PHE A 1 147 ? -17.626 0.237 31.382 1.00 93.00 147 PHE A C 1
ATOM 1163 O O . PHE A 1 147 ? -16.665 0.979 31.614 1.00 93.00 147 PHE A O 1
ATOM 1170 N N . ILE A 1 148 ? -18.125 0.001 30.172 1.00 95.19 148 ILE A N 1
ATOM 1171 C CA . ILE A 1 148 ? -17.840 0.791 28.978 1.00 95.19 148 ILE A CA 1
ATOM 1172 C C . ILE A 1 148 ? -19.077 1.623 28.631 1.00 95.19 148 ILE A C 1
ATOM 1174 O O . ILE A 1 148 ? -20.211 1.151 28.778 1.00 95.19 148 ILE A O 1
ATOM 1178 N N . SER A 1 149 ? -18.867 2.866 28.209 1.00 94.88 149 SER A N 1
ATOM 1179 C CA . SER A 1 149 ? -19.934 3.730 27.704 1.00 94.88 149 SER A CA 1
ATOM 1180 C C . SER A 1 149 ? -19.534 4.432 26.417 1.00 94.88 149 SER A C 1
ATOM 1182 O O . SER A 1 149 ? -18.381 4.815 26.279 1.00 94.88 149 SER A O 1
ATOM 1184 N N . ILE A 1 150 ? -20.486 4.620 25.507 1.00 95.06 150 ILE A N 1
ATOM 1185 C CA . ILE A 1 150 ? -20.326 5.354 24.244 1.00 95.06 150 ILE A CA 1
ATOM 1186 C C . ILE A 1 150 ? -21.359 6.483 24.243 1.00 95.06 150 ILE A C 1
ATOM 1188 O O . ILE A 1 150 ? -22.512 6.249 24.624 1.00 95.06 150 ILE A O 1
ATOM 1192 N N . SER A 1 151 ? -20.941 7.695 23.879 1.00 91.81 151 SER A N 1
ATOM 1193 C CA . SER A 1 151 ? -21.792 8.897 23.872 1.00 91.81 151 SER A CA 1
ATOM 1194 C C . SER A 1 151 ? -22.062 9.367 22.442 1.00 91.81 151 SER A C 1
ATOM 1196 O O . SER A 1 151 ? -21.253 9.118 21.563 1.00 91.81 151 SER A O 1
ATOM 1198 N N . GLY A 1 152 ? -23.210 9.997 22.193 1.00 89.88 152 GLY A N 1
ATOM 1199 C CA . GLY A 1 152 ? -23.614 10.484 20.867 1.00 89.88 152 GLY A CA 1
ATOM 1200 C C . GLY A 1 152 ? -24.774 11.478 20.949 1.00 89.88 152 GLY A C 1
ATOM 1201 O O . GLY A 1 152 ? -25.176 11.864 22.050 1.00 89.88 152 GLY A O 1
ATOM 1202 N N . ASP A 1 153 ? -25.334 11.894 19.812 1.00 87.00 153 ASP A N 1
ATOM 1203 C CA . ASP A 1 153 ? -26.444 12.856 19.747 1.00 87.00 153 ASP A CA 1
ATOM 1204 C C . ASP A 1 153 ? -27.802 12.143 19.627 1.00 87.00 153 ASP A C 1
ATOM 1206 O O . ASP A 1 153 ? -28.079 11.418 18.665 1.00 87.00 153 ASP A O 1
ATOM 1210 N N . SER A 1 154 ? -28.696 12.380 20.588 1.00 86.38 154 SER A N 1
ATOM 1211 C CA . SER A 1 154 ? -30.011 11.728 20.659 1.00 86.38 154 SER A CA 1
ATOM 1212 C C . SER A 1 154 ? -30.937 12.066 19.491 1.00 86.38 154 SER A C 1
ATOM 1214 O O . SER A 1 154 ? -31.882 11.319 19.233 1.00 86.38 154 SER A O 1
ATOM 1216 N N . ARG A 1 155 ? -30.669 13.151 18.758 1.00 81.44 155 ARG A N 1
ATOM 1217 C CA . ARG A 1 155 ? -31.478 13.577 17.607 1.00 81.44 155 ARG A CA 1
ATOM 1218 C C . ARG A 1 155 ? -31.151 12.800 16.336 1.00 81.44 155 ARG A C 1
ATOM 1220 O O . ARG A 1 155 ? -32.008 12.699 15.460 1.00 81.44 155 ARG A O 1
ATOM 1227 N N . TYR A 1 156 ? -29.926 12.280 16.213 1.00 82.81 156 TYR A N 1
ATOM 1228 C CA . TYR A 1 156 ? -29.406 1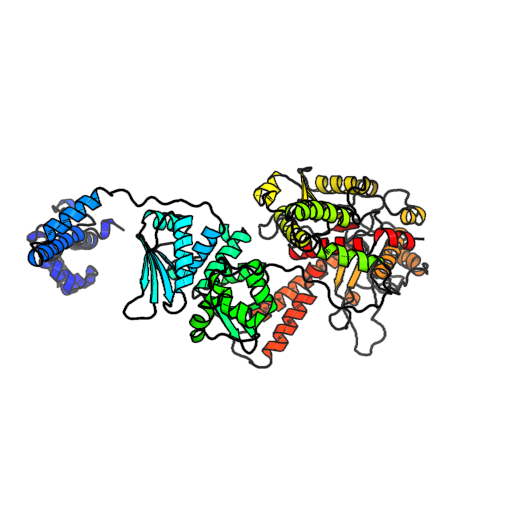1.784 14.933 1.00 82.81 156 TYR A CA 1
ATOM 1229 C C . TYR A 1 156 ? -28.816 10.373 14.994 1.00 82.81 156 TYR A C 1
ATOM 1231 O O . TYR A 1 156 ? -28.873 9.674 13.981 1.00 82.81 156 TYR A O 1
ATOM 1239 N N . ASP A 1 157 ? -28.304 9.941 16.151 1.00 87.31 157 ASP A N 1
ATOM 1240 C CA . ASP A 1 157 ? -27.469 8.737 16.255 1.00 87.31 157 ASP A CA 1
ATOM 1241 C C . ASP A 1 157 ? -28.211 7.510 16.812 1.00 87.31 157 ASP A C 1
ATOM 1243 O O . ASP A 1 157 ? -27.621 6.439 16.928 1.00 87.31 157 ASP A O 1
ATOM 1247 N N . LEU A 1 158 ? -29.514 7.607 17.112 1.00 86.69 158 LEU A N 1
ATOM 1248 C CA . LEU A 1 158 ? -30.281 6.502 17.714 1.00 86.69 158 LEU A CA 1
ATOM 1249 C C . LEU A 1 158 ? -30.183 5.190 16.916 1.00 86.69 158 LEU A C 1
ATOM 1251 O O . LEU A 1 158 ? -30.001 4.126 17.500 1.00 86.69 158 LEU A O 1
ATOM 1255 N N . GLN A 1 159 ? -30.272 5.257 15.585 1.00 85.25 159 GLN A N 1
ATOM 1256 C CA . GLN A 1 159 ? -30.160 4.063 14.740 1.00 85.25 159 GLN A CA 1
ATOM 1257 C C . GLN A 1 159 ? -28.747 3.471 14.750 1.00 85.25 159 GLN A C 1
ATOM 1259 O O . GLN A 1 159 ? -28.593 2.254 14.807 1.00 85.25 159 GLN A O 1
ATOM 1264 N N . TYR A 1 160 ? -27.722 4.326 14.762 1.00 90.62 160 TYR A N 1
ATOM 1265 C CA . TYR A 1 160 ? -26.336 3.885 14.888 1.00 90.62 160 TYR A CA 1
ATOM 1266 C C . TYR A 1 160 ? -26.092 3.222 16.250 1.00 90.62 160 TYR A C 1
ATOM 1268 O O . TYR A 1 160 ? -25.462 2.177 16.335 1.00 90.62 160 TYR A O 1
ATOM 1276 N N . PHE A 1 161 ? -26.685 3.751 17.320 1.00 92.81 161 PHE A N 1
ATOM 1277 C CA . PHE A 1 161 ? -26.594 3.167 18.659 1.00 92.81 161 PHE A CA 1
ATOM 1278 C C . PHE A 1 161 ? -27.313 1.821 18.779 1.00 92.81 161 PHE A C 1
ATOM 1280 O O . PHE A 1 161 ? -26.848 0.957 19.523 1.00 92.81 161 PHE A O 1
ATOM 1287 N N . ASN A 1 162 ? -28.406 1.615 18.040 1.00 91.44 162 ASN A N 1
ATOM 1288 C CA . ASN A 1 162 ? -29.036 0.299 17.933 1.00 91.44 162 ASN A CA 1
ATOM 1289 C C . ASN A 1 162 ? -28.084 -0.703 17.264 1.00 91.44 162 ASN A C 1
ATOM 1291 O O . ASN A 1 162 ? -27.860 -1.772 17.823 1.00 91.44 162 ASN A O 1
ATOM 1295 N N . TYR A 1 163 ? -27.433 -0.314 16.162 1.00 93.31 163 TYR A N 1
ATOM 1296 C CA . TYR A 1 163 ? -26.397 -1.133 15.526 1.00 93.31 163 TYR A CA 1
ATOM 1297 C C . TYR A 1 163 ? -25.240 -1.459 16.487 1.00 93.31 163 TYR A C 1
ATOM 1299 O O . TYR A 1 163 ? -24.859 -2.618 16.615 1.00 93.31 163 TYR A O 1
ATOM 1307 N N . ILE A 1 164 ? -24.725 -0.474 17.235 1.00 95.00 164 ILE A N 1
ATOM 1308 C CA . ILE A 1 164 ? -23.673 -0.706 18.242 1.00 95.00 164 ILE A CA 1
ATOM 1309 C C . ILE A 1 164 ? -24.159 -1.681 19.327 1.00 95.00 164 ILE A C 1
ATOM 1311 O O . ILE A 1 164 ? -23.403 -2.542 19.776 1.00 95.00 164 ILE A O 1
ATOM 1315 N N . SER A 1 165 ? -25.414 -1.561 19.767 1.00 94.69 165 SER A N 1
ATOM 1316 C CA . SER A 1 165 ? -26.005 -2.475 20.750 1.00 94.69 165 SER A CA 1
ATOM 1317 C C . SER A 1 165 ? -26.067 -3.912 20.226 1.00 94.69 165 SER A C 1
ATOM 1319 O O . SER A 1 165 ? -25.735 -4.839 20.969 1.00 94.69 165 SER A O 1
ATOM 1321 N N . ASP A 1 166 ? -26.444 -4.100 18.961 1.00 94.12 166 ASP A N 1
ATOM 1322 C CA . ASP A 1 166 ? -26.471 -5.413 18.312 1.00 94.12 166 ASP A CA 1
ATOM 1323 C C . ASP A 1 166 ? -25.056 -5.975 18.123 1.00 94.12 166 ASP A C 1
ATOM 1325 O O . ASP A 1 166 ? -24.809 -7.132 18.463 1.00 94.12 166 ASP A O 1
ATOM 1329 N N . LEU A 1 167 ? -24.100 -5.133 17.715 1.00 95.31 167 LEU A N 1
ATOM 1330 C CA . LEU A 1 167 ? -22.682 -5.478 17.597 1.00 95.31 167 LEU A CA 1
ATOM 1331 C C . LEU A 1 167 ? -22.100 -5.966 18.934 1.00 95.31 167 LEU A C 1
ATOM 1333 O O . LEU A 1 167 ? -21.419 -6.987 18.987 1.00 95.31 167 LEU A O 1
ATOM 1337 N N . ILE A 1 168 ? -22.400 -5.280 20.042 1.00 95.25 168 ILE A N 1
ATOM 1338 C CA . ILE A 1 168 ? -21.968 -5.682 21.393 1.00 95.25 168 ILE A CA 1
ATOM 1339 C C . ILE A 1 168 ? -22.617 -7.003 21.812 1.00 95.25 168 ILE A C 1
ATOM 1341 O O . ILE A 1 168 ? -21.961 -7.848 22.432 1.00 95.25 168 ILE A O 1
ATOM 1345 N N . LYS A 1 169 ? -23.905 -7.182 21.501 1.00 94.62 169 LYS A N 1
ATOM 1346 C CA . LYS A 1 169 ? -24.633 -8.413 21.811 1.00 94.62 169 LYS A CA 1
ATOM 1347 C C . LYS A 1 169 ? -24.037 -9.596 21.058 1.00 94.62 169 LYS A C 1
ATOM 1349 O O . LYS A 1 169 ? -23.866 -10.650 21.661 1.00 94.62 169 LYS A O 1
ATOM 1354 N N . GLU A 1 170 ? -23.685 -9.410 19.793 1.00 94.12 170 GLU A N 1
ATOM 1355 C CA . GLU A 1 170 ? -23.049 -10.436 18.975 1.00 94.12 170 GLU A CA 1
ATOM 1356 C C . GLU A 1 170 ? -21.629 -10.760 19.458 1.00 94.12 170 GLU A C 1
ATOM 1358 O O . GLU A 1 170 ? -21.308 -11.923 19.689 1.00 94.12 170 GLU A O 1
ATOM 1363 N N . LEU A 1 171 ? -20.791 -9.742 19.675 1.00 95.12 171 LEU A N 1
ATOM 1364 C CA . LEU A 1 171 ? -19.388 -9.929 20.055 1.00 95.12 171 LEU A CA 1
ATOM 1365 C C . LEU A 1 171 ? -19.214 -10.513 21.458 1.00 95.12 171 LEU A C 1
ATOM 1367 O O . LEU A 1 171 ? -18.329 -11.336 21.679 1.00 95.12 171 LEU A O 1
ATOM 1371 N N . PHE A 1 172 ? -20.024 -10.062 22.420 1.00 94.62 172 PHE A N 1
ATOM 1372 C CA . PHE A 1 172 ? -19.787 -10.331 23.841 1.00 94.62 172 PHE A CA 1
ATOM 1373 C C . PHE A 1 172 ? -20.943 -11.051 24.536 1.00 94.62 172 PHE A C 1
ATOM 1375 O O . PHE A 1 172 ? -20.813 -11.396 25.712 1.00 94.62 172 PHE A O 1
ATOM 1382 N N . GLY A 1 173 ? -22.078 -11.270 23.865 1.00 91.38 173 GLY A N 1
ATOM 1383 C CA . GLY A 1 173 ? -23.279 -11.840 24.487 1.00 91.38 173 GLY A CA 1
ATOM 1384 C C . GLY A 1 173 ? -23.932 -10.909 25.516 1.00 91.38 173 GLY A C 1
ATOM 1385 O O . GLY A 1 173 ? -24.687 -11.363 26.375 1.00 91.38 173 GLY A O 1
ATOM 1386 N N . LEU A 1 174 ? -23.618 -9.608 25.483 1.00 91.44 174 LEU A N 1
ATOM 1387 C CA . LEU A 1 174 ? -24.068 -8.632 26.476 1.00 91.44 174 LEU A CA 1
ATOM 1388 C C . LEU A 1 174 ? -25.096 -7.668 25.890 1.00 91.44 174 LEU A C 1
ATOM 1390 O O . LEU A 1 174 ? -24.890 -7.080 24.837 1.00 91.44 174 LEU A O 1
ATOM 1394 N N . SER A 1 175 ? -26.178 -7.424 26.625 1.00 88.56 175 SER A N 1
ATOM 1395 C CA . SER A 1 175 ? -27.129 -6.367 26.276 1.00 88.56 175 SER A CA 1
ATOM 1396 C C . SER A 1 175 ? -26.628 -5.005 26.754 1.00 88.56 175 SER A C 1
ATOM 1398 O O . SER A 1 175 ? -26.370 -4.809 27.950 1.00 88.56 175 SER A O 1
ATOM 1400 N N . ALA A 1 176 ? -26.524 -4.055 25.830 1.00 92.44 176 ALA A N 1
ATOM 1401 C CA . ALA A 1 176 ? -26.245 -2.665 26.147 1.00 92.44 176 ALA A CA 1
ATOM 1402 C C . ALA A 1 176 ? -27.518 -1.926 26.579 1.00 92.44 176 ALA A C 1
ATOM 1404 O O . ALA A 1 176 ? -28.617 -2.213 26.108 1.00 92.44 176 ALA A O 1
ATOM 1405 N N . LYS A 1 177 ? -27.382 -0.957 27.490 1.00 93.12 177 LYS A N 1
ATOM 1406 C CA . LYS A 1 177 ? -28.486 -0.075 27.883 1.00 93.12 177 LYS A CA 1
ATOM 1407 C C . LYS A 1 177 ? -28.297 1.293 27.249 1.00 93.12 177 LYS A C 1
ATOM 1409 O O . LYS A 1 177 ? -27.363 2.003 27.613 1.00 93.12 177 LYS A O 1
ATOM 1414 N N . ILE A 1 178 ? -29.214 1.664 26.362 1.00 93.38 178 ILE A N 1
ATOM 1415 C CA . ILE A 1 178 ? -29.267 2.986 25.736 1.00 93.38 178 ILE A CA 1
ATOM 1416 C C . ILE A 1 178 ? -30.154 3.896 26.595 1.00 93.38 178 ILE A C 1
ATOM 1418 O O . ILE A 1 178 ? -31.237 3.498 27.030 1.00 93.38 178 ILE A O 1
ATOM 1422 N N . ARG A 1 179 ? -29.680 5.105 26.899 1.00 91.00 179 ARG A N 1
ATOM 1423 C CA . ARG A 1 179 ? -30.429 6.132 27.632 1.00 91.00 179 ARG A CA 1
ATOM 1424 C C . ARG A 1 179 ? -30.272 7.473 26.933 1.00 91.00 179 ARG A C 1
ATOM 1426 O O . ARG A 1 179 ? -29.170 7.833 26.535 1.00 91.00 179 ARG A O 1
ATOM 1433 N N . VAL A 1 180 ? -31.366 8.216 26.849 1.00 88.88 180 VAL A N 1
ATOM 1434 C CA . VAL A 1 180 ? -31.355 9.626 26.455 1.00 88.88 180 VAL A CA 1
ATOM 1435 C C . VAL A 1 180 ? -31.240 10.457 27.728 1.00 88.88 180 VAL A C 1
ATOM 1437 O O . VAL A 1 180 ? -31.979 10.214 28.689 1.00 88.88 180 VAL A O 1
ATOM 1440 N N . ASP A 1 181 ? -30.299 11.395 27.766 1.00 83.06 181 ASP A N 1
ATOM 1441 C CA . ASP A 1 181 ? -30.218 12.350 28.866 1.00 83.06 181 ASP A CA 1
ATOM 1442 C C . ASP A 1 181 ? -31.460 13.254 28.865 1.00 83.06 181 ASP A C 1
ATOM 1444 O O . ASP A 1 181 ? -31.882 13.768 27.836 1.00 83.06 181 ASP A O 1
ATOM 1448 N N . LYS A 1 182 ? -32.065 13.456 30.037 1.00 75.31 182 LYS A N 1
ATOM 1449 C CA . LYS A 1 182 ? -33.281 14.270 30.179 1.00 75.31 182 LYS A CA 1
ATOM 1450 C C . LYS A 1 182 ? -33.002 15.772 30.087 1.00 75.31 182 LYS A C 1
ATOM 1452 O O . LYS A 1 182 ? -33.942 16.546 29.950 1.00 75.31 182 LYS A O 1
ATOM 1457 N N . ARG A 1 183 ? -31.740 16.188 30.242 1.00 73.12 183 ARG A N 1
ATOM 1458 C CA . ARG A 1 183 ? -31.328 17.601 30.317 1.00 73.12 183 ARG A CA 1
ATOM 1459 C C . ARG A 1 183 ? -30.608 18.102 29.063 1.00 73.12 183 ARG A C 1
ATOM 1461 O O . ARG A 1 183 ? -30.246 19.273 29.015 1.00 73.12 183 ARG A O 1
ATOM 1468 N N . GLY A 1 184 ? -30.401 17.248 28.064 1.00 75.50 184 GLY A N 1
ATOM 1469 C CA . GLY A 1 184 ? -29.655 17.594 26.860 1.00 75.50 184 GLY A CA 1
ATOM 1470 C C . GLY A 1 184 ? -29.933 16.648 25.699 1.00 75.50 184 GLY A C 1
ATOM 1471 O O . GLY A 1 184 ? -30.717 15.712 25.809 1.00 75.50 184 GLY A O 1
ATOM 1472 N N . ASN A 1 185 ? -29.254 16.881 24.578 1.00 83.69 185 ASN A N 1
ATOM 1473 C CA . ASN A 1 185 ? -29.386 16.060 23.369 1.00 83.69 185 ASN A CA 1
ATOM 1474 C C . ASN A 1 185 ? -28.378 14.901 23.341 1.00 83.69 185 ASN A C 1
ATOM 1476 O O . ASN A 1 185 ? -27.887 14.534 22.279 1.00 83.69 185 ASN A O 1
ATOM 1480 N N . THR A 1 186 ? -28.030 14.347 24.503 1.00 87.56 186 THR A N 1
ATOM 1481 C CA . THR A 1 186 ? -26.987 13.321 24.617 1.00 87.56 186 THR A CA 1
ATOM 1482 C C . THR A 1 186 ? -27.610 11.935 24.706 1.00 87.56 186 THR A C 1
ATOM 1484 O O . THR A 1 186 ? -28.484 11.674 25.536 1.00 87.56 186 THR A O 1
ATOM 1487 N N . LEU A 1 187 ? -27.132 11.029 23.864 1.00 91.31 187 LEU A N 1
ATOM 1488 C CA . LEU A 1 187 ? -27.431 9.607 23.888 1.00 91.31 187 LEU A CA 1
ATOM 1489 C C . LEU A 1 187 ? -26.252 8.870 24.518 1.00 91.31 187 LEU A C 1
ATOM 1491 O O . LEU A 1 187 ? -25.107 9.102 24.143 1.00 91.31 187 LEU A O 1
ATOM 1495 N N . ILE A 1 188 ? -26.519 7.992 25.480 1.00 92.69 188 ILE A N 1
ATOM 1496 C CA . ILE A 1 188 ? -25.481 7.221 26.166 1.00 92.69 188 ILE A CA 1
ATOM 1497 C C . ILE A 1 188 ? -25.835 5.743 26.088 1.00 92.69 188 ILE A C 1
ATOM 1499 O O . ILE A 1 188 ? -26.874 5.310 26.590 1.00 92.69 188 ILE A O 1
ATOM 1503 N N . LEU A 1 189 ? -24.937 4.958 25.502 1.00 95.62 189 LEU A N 1
ATOM 1504 C CA . LEU A 1 189 ? -24.958 3.503 25.539 1.00 95.62 189 LEU A CA 1
ATOM 1505 C C . LEU A 1 189 ? -24.018 3.046 26.652 1.00 95.62 189 LEU A C 1
ATOM 1507 O O . LEU A 1 189 ? -22.882 3.499 26.726 1.00 95.62 189 LEU A O 1
ATOM 1511 N N . THR A 1 190 ? -24.471 2.171 27.550 1.00 95.75 190 THR A N 1
ATOM 1512 C CA . THR A 1 190 ? -23.640 1.655 28.652 1.00 95.75 190 THR A CA 1
ATOM 1513 C C . THR A 1 190 ? -23.746 0.143 28.783 1.00 95.75 190 THR A C 1
ATOM 1515 O O . THR A 1 190 ? -24.846 -0.415 28.806 1.00 95.75 190 THR A O 1
ATOM 1518 N N . VAL A 1 191 ? -22.599 -0.513 28.964 1.00 94.56 191 VAL A N 1
ATOM 1519 C CA . VAL A 1 191 ? -22.491 -1.946 29.258 1.00 94.56 191 VAL A CA 1
ATOM 1520 C C . VAL A 1 191 ? -21.751 -2.133 30.577 1.00 94.56 191 VAL A C 1
ATOM 1522 O O . VAL A 1 191 ? -20.565 -1.834 30.687 1.00 94.56 191 VAL A O 1
ATOM 1525 N N . HIS A 1 192 ? -22.444 -2.658 31.589 1.00 91.69 192 HIS A N 1
ATOM 1526 C CA . HIS A 1 192 ? -21.841 -3.001 32.880 1.00 91.69 192 HIS A CA 1
ATOM 1527 C C . HIS A 1 192 ? -21.334 -4.449 32.868 1.00 91.69 192 HIS A C 1
ATOM 1529 O O . HIS A 1 192 ? -22.150 -5.380 32.931 1.00 91.69 192 HIS A O 1
ATOM 1535 N N . SER A 1 193 ? -20.011 -4.626 32.794 1.00 91.38 193 SER A N 1
ATOM 1536 C CA . SER A 1 193 ? -19.325 -5.921 32.882 1.00 91.38 193 SER A CA 1
ATOM 1537 C C . SER A 1 193 ? -17.845 -5.746 33.243 1.00 91.38 193 SER A C 1
ATOM 1539 O O . SER A 1 193 ? -17.057 -5.261 32.438 1.00 91.38 193 SER A O 1
ATOM 1541 N N . VAL A 1 194 ? -17.452 -6.208 34.435 1.00 88.56 194 VAL A N 1
ATOM 1542 C CA . VAL A 1 194 ? -16.044 -6.205 34.881 1.00 88.56 194 VAL A CA 1
ATOM 1543 C C . VAL A 1 194 ? -15.170 -7.074 33.972 1.00 88.56 194 VAL A C 1
ATOM 1545 O O . VAL A 1 194 ? -14.048 -6.692 33.662 1.00 88.56 194 VAL A O 1
ATOM 1548 N N . LYS A 1 195 ? -15.694 -8.214 33.497 1.00 89.75 195 LYS A N 1
ATOM 1549 C CA . LYS A 1 195 ? -14.973 -9.125 32.593 1.00 89.75 195 LYS A CA 1
ATOM 1550 C C . LYS A 1 195 ? -14.663 -8.473 31.246 1.00 89.75 195 LYS A C 1
ATOM 1552 O O . LYS A 1 195 ? -13.529 -8.554 30.797 1.00 89.75 195 LYS A O 1
ATOM 1557 N N . LEU A 1 196 ? -15.636 -7.782 30.642 1.00 93.19 196 LEU A N 1
ATOM 1558 C CA . LEU A 1 196 ? -15.415 -7.061 29.381 1.00 93.19 196 LEU A CA 1
ATOM 1559 C C . LEU A 1 196 ? -14.381 -5.945 29.566 1.00 93.19 196 LEU A C 1
ATOM 1561 O O . LEU A 1 196 ? -13.489 -5.780 28.744 1.00 93.19 196 LEU A O 1
ATOM 1565 N N . CYS A 1 197 ? -14.480 -5.198 30.667 1.00 92.94 197 CYS A N 1
ATOM 1566 C CA . CYS A 1 197 ? -13.526 -4.139 30.970 1.00 92.94 197 CYS A CA 1
ATOM 1567 C C . CYS A 1 197 ? -12.104 -4.674 31.197 1.00 92.94 197 CYS A C 1
ATOM 1569 O O . CYS A 1 197 ? -11.155 -4.061 30.716 1.00 92.94 197 CYS A O 1
ATOM 1571 N N . SER A 1 198 ? -11.959 -5.819 31.877 1.00 90.25 198 SER A N 1
ATOM 1572 C CA . SER A 1 198 ? -10.666 -6.497 32.046 1.00 90.25 198 SER A CA 1
ATOM 1573 C C . SER A 1 198 ? -10.097 -6.955 30.711 1.00 90.25 198 SER A C 1
ATOM 1575 O O . SER A 1 198 ? -8.941 -6.665 30.426 1.00 90.25 198 SER A O 1
ATOM 1577 N N . LEU A 1 199 ? -10.930 -7.569 29.866 1.00 91.31 199 LEU A N 1
ATOM 1578 C CA . LEU A 1 199 ? -10.545 -8.010 28.529 1.00 91.31 199 LEU A CA 1
ATOM 1579 C C . LEU A 1 199 ? -10.007 -6.838 27.696 1.00 91.31 199 LEU A C 1
ATOM 1581 O O . LEU A 1 199 ? -8.906 -6.910 27.169 1.00 91.31 199 LEU A O 1
ATOM 1585 N N . LEU A 1 200 ? -10.734 -5.719 27.620 1.00 91.19 200 LEU A N 1
ATOM 1586 C CA . LEU A 1 200 ? -10.268 -4.537 26.881 1.00 91.19 200 LEU A CA 1
ATOM 1587 C C . LEU A 1 200 ? -8.969 -3.955 27.463 1.00 91.19 200 LEU A C 1
ATOM 1589 O O . LEU A 1 200 ? -8.114 -3.480 26.717 1.00 91.19 200 LEU A O 1
ATOM 1593 N N . ASN A 1 201 ? -8.786 -4.033 28.780 1.00 90.19 201 ASN A N 1
ATOM 1594 C CA . ASN A 1 201 ? -7.539 -3.630 29.418 1.00 90.19 201 ASN A CA 1
ATOM 1595 C C . ASN A 1 201 ? -6.368 -4.575 29.082 1.00 90.19 201 ASN A C 1
ATOM 1597 O O . ASN A 1 201 ? -5.250 -4.097 28.907 1.00 90.19 201 ASN A O 1
ATOM 1601 N N . GLU A 1 202 ? -6.613 -5.878 28.921 1.00 86.00 202 GLU A N 1
ATOM 1602 C CA . GLU A 1 202 ? -5.633 -6.852 28.406 1.00 86.00 202 GLU A CA 1
ATOM 1603 C C . GLU A 1 202 ? -5.283 -6.597 26.930 1.00 86.00 202 GLU A C 1
ATOM 1605 O O . GLU A 1 202 ? -4.128 -6.749 26.540 1.00 86.00 202 GLU A O 1
ATOM 1610 N N . TYR A 1 203 ? -6.233 -6.094 26.132 1.00 81.69 203 TYR A N 1
ATOM 1611 C CA . TYR A 1 203 ? -5.986 -5.591 24.770 1.00 81.69 203 TYR A CA 1
ATOM 1612 C C . TYR A 1 203 ? -5.179 -4.275 24.721 1.00 81.69 203 TYR A C 1
ATOM 1614 O O . TYR A 1 203 ? -4.879 -3.781 23.635 1.00 81.69 203 TYR A O 1
ATOM 1622 N N . GLY A 1 204 ? -4.802 -3.711 25.875 1.00 84.19 204 GLY A N 1
ATOM 1623 C CA . GLY A 1 204 ? -3.951 -2.522 25.984 1.00 84.19 204 GLY A CA 1
ATOM 1624 C C . GLY A 1 204 ? -4.694 -1.218 26.292 1.00 84.19 204 GLY A C 1
ATOM 1625 O O . GLY A 1 204 ? -4.053 -0.174 26.436 1.00 84.19 204 GLY A O 1
ATOM 1626 N N . PHE A 1 205 ? -6.022 -1.247 26.447 1.00 91.44 205 PHE A N 1
ATOM 1627 C CA . PHE A 1 205 ? -6.820 -0.052 26.737 1.00 91.44 205 PHE A CA 1
ATOM 1628 C C . PHE A 1 205 ? -6.907 0.224 28.241 1.00 91.44 205 PHE A C 1
ATOM 1630 O O . PHE A 1 205 ? -7.696 -0.374 28.971 1.00 91.44 205 PHE A O 1
ATOM 1637 N N . LYS A 1 206 ? -6.098 1.170 28.725 1.00 90.12 206 LYS A N 1
ATOM 1638 C CA . LYS A 1 206 ? -6.060 1.526 30.151 1.00 90.12 206 LYS A CA 1
ATOM 1639 C C . LYS A 1 206 ? -7.337 2.244 30.599 1.00 90.12 206 LYS A C 1
ATOM 1641 O O . LYS A 1 206 ? -7.868 3.108 29.903 1.00 90.12 206 LYS A O 1
ATOM 1646 N N . TYR A 1 207 ? -7.772 1.956 31.826 1.00 90.94 207 TYR A N 1
ATOM 1647 C CA . TYR A 1 207 ? -8.912 2.630 32.455 1.00 90.94 207 TYR A CA 1
ATOM 1648 C C . TYR A 1 207 ? -8.707 4.149 32.586 1.00 90.94 207 TYR A C 1
ATOM 1650 O O . TYR A 1 207 ? -7.638 4.606 32.998 1.00 90.94 207 TYR A O 1
ATOM 1658 N N . GLY A 1 208 ? -9.768 4.923 32.348 1.00 87.06 208 GLY A N 1
ATOM 1659 C CA . GLY A 1 208 ? -9.778 6.376 32.533 1.00 87.06 208 GLY A CA 1
ATOM 1660 C C . GLY A 1 208 ? -9.615 7.171 31.236 1.00 87.06 208 GLY A C 1
ATOM 1661 O O . GLY A 1 208 ? -10.193 6.824 30.211 1.00 87.06 208 GLY A O 1
ATOM 1662 N N . ASP A 1 209 ? -8.885 8.285 31.314 1.00 86.06 209 ASP A N 1
ATOM 1663 C CA . ASP A 1 209 ? -8.737 9.261 30.228 1.00 86.06 209 ASP A CA 1
ATOM 1664 C C . ASP A 1 209 ? -7.863 8.708 29.089 1.00 86.06 209 ASP A C 1
ATOM 1666 O O . ASP A 1 209 ? -6.670 8.451 29.267 1.00 86.06 209 ASP A O 1
ATOM 1670 N N . LYS A 1 210 ? -8.468 8.552 27.905 1.00 88.56 210 LYS A N 1
ATOM 1671 C CA . LYS A 1 210 ? -7.833 7.987 26.705 1.00 88.56 210 LYS A CA 1
ATOM 1672 C C . LYS A 1 210 ? -6.637 8.798 26.210 1.00 88.56 210 LYS A C 1
ATOM 1674 O O . LYS A 1 210 ? -5.672 8.202 25.732 1.00 88.56 210 LYS A O 1
ATOM 1679 N N . ILE A 1 211 ? -6.683 10.126 26.334 1.00 84.00 211 ILE A N 1
ATOM 1680 C CA . ILE A 1 211 ? -5.612 11.024 25.885 1.00 84.00 211 ILE A CA 1
ATOM 1681 C C . ILE A 1 211 ? -4.424 10.885 26.834 1.00 84.00 211 ILE A C 1
ATOM 1683 O O . ILE A 1 211 ? -3.306 10.638 26.388 1.00 84.00 211 ILE A O 1
ATOM 1687 N N . ARG A 1 212 ? -4.666 10.942 28.152 1.00 83.81 212 ARG A N 1
ATOM 1688 C CA . ARG A 1 212 ? -3.605 10.743 29.161 1.00 83.81 212 ARG A CA 1
ATOM 1689 C C . ARG A 1 212 ? -2.986 9.349 29.094 1.00 83.81 212 ARG A C 1
ATOM 1691 O O . ARG A 1 212 ? -1.798 9.192 29.356 1.00 83.81 212 ARG A O 1
ATOM 1698 N N . ASN A 1 213 ? -3.788 8.348 28.744 1.00 86.19 213 ASN A N 1
ATOM 1699 C CA . ASN A 1 213 ? -3.343 6.967 28.607 1.00 86.19 213 ASN A CA 1
ATOM 1700 C C . ASN A 1 213 ? -2.691 6.660 27.252 1.00 86.19 213 ASN A C 1
ATOM 1702 O O . ASN A 1 213 ? -2.203 5.544 27.084 1.00 86.19 213 ASN A O 1
ATOM 1706 N N . ASN A 1 214 ? -2.691 7.613 26.312 1.00 85.44 214 ASN A N 1
ATOM 1707 C CA . ASN A 1 214 ? -2.269 7.430 24.927 1.00 85.44 214 ASN A CA 1
ATOM 1708 C C . ASN A 1 214 ? -2.885 6.169 24.294 1.00 85.44 214 ASN A C 1
ATOM 1710 O O . ASN A 1 214 ? -2.181 5.263 23.857 1.00 85.44 214 ASN A O 1
ATOM 1714 N N . SER A 1 215 ? -4.217 6.077 24.323 1.00 90.06 215 SER A N 1
ATOM 1715 C CA . SER A 1 215 ? -4.931 4.952 23.709 1.00 90.06 215 SER A CA 1
ATOM 1716 C C . SER A 1 215 ? -4.796 5.027 22.188 1.00 90.06 215 SER A C 1
ATOM 1718 O O . SER A 1 215 ? -5.130 6.047 21.585 1.00 90.06 215 SER A O 1
ATOM 1720 N N . LEU A 1 216 ? -4.280 3.951 21.601 1.00 93.81 216 LEU A N 1
ATOM 1721 C CA . LEU A 1 216 ? -3.920 3.828 20.191 1.00 93.81 216 LEU A CA 1
ATOM 1722 C C . LEU A 1 216 ? -4.614 2.616 19.570 1.00 93.81 216 LEU A C 1
ATOM 1724 O O . LEU A 1 216 ? -5.083 1.730 20.287 1.00 93.81 216 LEU A O 1
ATOM 1728 N N . ILE A 1 217 ? -4.650 2.561 18.241 1.00 93.69 217 ILE A N 1
ATOM 1729 C CA . ILE A 1 217 ? -5.095 1.366 17.525 1.00 93.69 217 ILE A CA 1
ATOM 1730 C C . ILE A 1 217 ? -4.056 0.2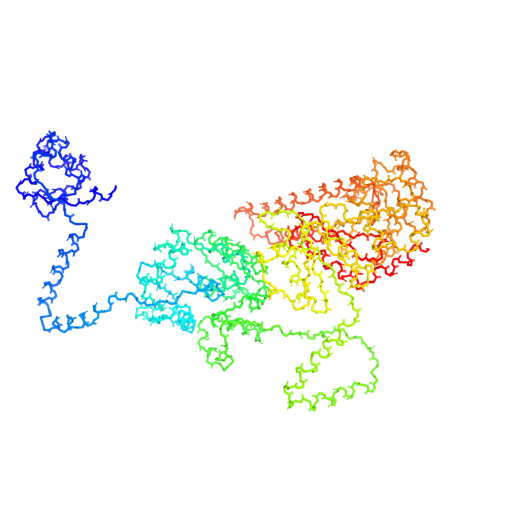56 17.774 1.00 93.69 217 ILE A C 1
ATOM 1732 O O . ILE A 1 217 ? -2.862 0.486 17.539 1.00 93.69 217 ILE A O 1
ATOM 1736 N N . PRO A 1 218 ? -4.473 -0.934 18.249 1.00 92.56 218 PRO A N 1
ATOM 1737 C CA . PRO A 1 218 ? -3.583 -2.077 18.415 1.00 92.56 218 PRO A CA 1
ATOM 1738 C C . PRO A 1 218 ? -2.852 -2.439 17.118 1.00 92.56 218 PRO A C 1
ATOM 1740 O O . PRO A 1 218 ? -3.462 -2.489 16.053 1.00 92.56 218 PRO A O 1
ATOM 1743 N N . ILE A 1 219 ? -1.561 -2.767 17.218 1.00 89.06 219 ILE A N 1
ATOM 1744 C CA . ILE A 1 219 ? -0.708 -3.095 16.060 1.00 89.06 219 ILE A CA 1
ATOM 1745 C C . ILE A 1 219 ? -1.301 -4.245 15.232 1.00 89.06 219 ILE A C 1
ATOM 1747 O O . ILE A 1 219 ? -1.425 -4.110 14.021 1.00 89.06 219 ILE A O 1
ATOM 1751 N N . LYS A 1 220 ? -1.820 -5.289 15.893 1.00 89.81 220 LYS A N 1
ATOM 1752 C CA . LYS A 1 220 ? -2.493 -6.431 15.242 1.00 89.81 220 LYS A CA 1
ATOM 1753 C C . LYS A 1 220 ? -3.680 -6.038 14.349 1.00 89.81 220 LYS A C 1
ATOM 1755 O O . LYS A 1 220 ? -4.043 -6.786 13.451 1.00 89.81 220 LYS A O 1
ATOM 1760 N N . ILE A 1 221 ? -4.323 -4.898 14.622 1.00 91.88 221 ILE A N 1
ATOM 1761 C CA . ILE A 1 221 ? -5.411 -4.363 13.789 1.00 91.88 221 ILE A CA 1
ATOM 1762 C C . ILE A 1 221 ? -4.845 -3.580 12.608 1.00 91.88 221 ILE A C 1
ATOM 1764 O O . ILE A 1 221 ? -5.403 -3.661 11.525 1.00 91.88 221 ILE A O 1
ATOM 1768 N N . ILE A 1 222 ? -3.752 -2.839 12.804 1.00 89.19 222 ILE A N 1
ATOM 1769 C CA . ILE A 1 222 ? -3.097 -2.065 11.739 1.00 89.19 222 ILE A CA 1
ATOM 1770 C C . ILE A 1 222 ? -2.445 -2.993 10.703 1.00 89.19 222 ILE A C 1
ATOM 1772 O O . ILE A 1 222 ? -2.501 -2.699 9.515 1.00 89.19 222 ILE A O 1
ATOM 1776 N N . GLU A 1 223 ? -1.844 -4.101 11.142 1.00 88.69 223 GLU A N 1
ATOM 1777 C CA . GLU A 1 223 ? -1.140 -5.063 10.279 1.00 88.69 223 GLU A CA 1
ATOM 1778 C C . GLU A 1 223 ? -2.071 -5.820 9.322 1.00 88.69 223 GLU A C 1
ATOM 1780 O O . GLU A 1 223 ? -1.634 -6.244 8.256 1.00 88.69 223 GLU A O 1
ATOM 1785 N N . ASN A 1 224 ? -3.353 -5.972 9.672 1.00 89.19 224 ASN A N 1
ATOM 1786 C CA . ASN A 1 224 ? -4.338 -6.633 8.822 1.00 89.19 224 ASN A CA 1
ATOM 1787 C C . ASN A 1 224 ? -5.236 -5.590 8.126 1.00 89.19 224 ASN A C 1
ATOM 1789 O O . ASN A 1 224 ? -6.029 -4.934 8.807 1.00 89.19 224 ASN A O 1
ATOM 1793 N N . PRO A 1 225 ? -5.193 -5.472 6.785 1.00 87.69 225 PRO A N 1
ATOM 1794 C CA . PRO A 1 225 ? -5.969 -4.482 6.039 1.00 87.69 225 PRO A CA 1
ATOM 1795 C C . PRO A 1 225 ? -7.472 -4.497 6.340 1.00 87.69 225 PRO A C 1
ATOM 1797 O O . PRO A 1 225 ? -8.068 -3.442 6.554 1.00 87.69 225 PRO A O 1
ATOM 1800 N N . ASN A 1 226 ? -8.091 -5.678 6.423 1.00 91.25 226 ASN A N 1
ATOM 1801 C CA . ASN A 1 226 ? -9.530 -5.806 6.667 1.00 91.25 226 ASN A CA 1
ATOM 1802 C C . ASN A 1 226 ? -9.907 -5.316 8.069 1.00 91.25 226 ASN A C 1
ATOM 1804 O O . ASN A 1 226 ? -10.887 -4.584 8.239 1.00 91.25 226 ASN A O 1
ATOM 1808 N N . LEU A 1 227 ? -9.086 -5.641 9.071 1.00 94.62 227 LEU A N 1
ATOM 1809 C CA . LEU A 1 227 ? -9.269 -5.144 10.435 1.00 94.62 227 LEU A CA 1
ATOM 1810 C C . LEU A 1 227 ? -9.025 -3.636 10.522 1.00 94.62 227 LEU A C 1
ATOM 1812 O O . LEU A 1 227 ? -9.791 -2.931 11.180 1.00 94.62 227 LEU A O 1
ATOM 1816 N N . ALA A 1 228 ? -7.996 -3.131 9.841 1.00 92.38 228 ALA A N 1
ATOM 1817 C CA . ALA A 1 228 ? -7.672 -1.713 9.798 1.00 92.38 228 ALA A CA 1
ATOM 1818 C C . ALA A 1 228 ? -8.817 -0.899 9.175 1.00 92.38 228 ALA A C 1
ATOM 1820 O O . ALA A 1 228 ? -9.214 0.123 9.734 1.00 92.38 228 ALA A O 1
ATOM 1821 N N . MET A 1 229 ? -9.409 -1.385 8.078 1.00 95.12 229 MET A N 1
ATOM 1822 C CA . MET A 1 229 ? -10.579 -0.774 7.439 1.00 95.12 229 MET A CA 1
ATOM 1823 C C . MET A 1 229 ? -11.813 -0.813 8.342 1.00 95.12 229 MET A C 1
ATOM 1825 O O . MET A 1 229 ? -12.503 0.195 8.481 1.00 95.12 229 MET A O 1
ATOM 1829 N N . ALA A 1 230 ? -12.085 -1.940 9.002 1.00 96.00 230 ALA A N 1
ATOM 1830 C CA . ALA A 1 230 ? -13.205 -2.035 9.933 1.00 96.00 230 ALA A CA 1
ATOM 1831 C C . ALA A 1 230 ? -13.029 -1.099 11.146 1.00 96.00 230 ALA A C 1
ATOM 1833 O O . ALA A 1 230 ? -13.969 -0.412 11.543 1.00 96.00 230 ALA A O 1
ATOM 1834 N N . CYS A 1 231 ? -11.812 -0.989 11.685 1.00 96.38 231 CYS A N 1
ATOM 1835 C CA . CYS A 1 231 ? -11.473 -0.035 12.743 1.00 96.38 231 CYS A CA 1
ATOM 1836 C C . CYS A 1 231 ? -11.622 1.422 12.278 1.00 96.38 231 CYS A C 1
ATOM 1838 O O . CYS A 1 231 ? -12.213 2.243 12.984 1.00 96.38 231 CYS A O 1
ATOM 1840 N N . LEU A 1 232 ? -11.154 1.737 11.063 1.00 96.19 232 LEU A N 1
ATOM 1841 C CA . LEU A 1 232 ? -11.308 3.054 10.447 1.00 96.19 232 LEU A CA 1
ATOM 1842 C C . LEU A 1 232 ? -12.788 3.431 10.286 1.00 96.19 232 LEU A C 1
ATOM 1844 O O . LEU A 1 232 ? -13.147 4.565 10.599 1.00 96.19 232 LEU A O 1
ATOM 1848 N N . ARG A 1 233 ? -13.649 2.485 9.879 1.00 96.50 233 ARG A N 1
ATOM 1849 C CA . ARG A 1 233 ? -15.108 2.681 9.814 1.00 96.50 233 ARG A CA 1
ATOM 1850 C C . ARG A 1 233 ? -15.664 3.143 11.159 1.00 96.50 233 ARG A C 1
ATOM 1852 O O . ARG A 1 233 ? -16.309 4.187 11.221 1.00 96.50 233 ARG A O 1
ATOM 1859 N N . GLY A 1 234 ? -15.346 2.415 12.232 1.00 95.62 234 GLY A N 1
ATOM 1860 C CA . GLY A 1 234 ? -15.795 2.745 13.587 1.00 95.62 234 GLY A CA 1
ATOM 1861 C C . GLY A 1 234 ? -15.346 4.133 14.055 1.00 95.62 234 GLY A C 1
ATOM 1862 O O . GLY A 1 234 ? -16.146 4.877 14.613 1.00 95.62 234 GLY A O 1
ATOM 1863 N N . LEU A 1 235 ? -14.093 4.503 13.772 1.00 95.31 235 LEU A N 1
ATOM 1864 C CA . LEU A 1 235 ? -13.514 5.809 14.117 1.00 95.31 235 LEU A CA 1
ATOM 1865 C C . LEU A 1 235 ? -14.150 6.977 13.354 1.00 95.31 235 LEU A C 1
ATOM 1867 O O . LEU A 1 235 ? -14.412 8.032 13.929 1.00 95.31 235 LEU A O 1
ATOM 1871 N N . VAL A 1 236 ? -14.378 6.815 12.049 1.00 94.25 236 VAL A N 1
ATOM 1872 C CA . VAL A 1 236 ? -14.978 7.863 11.210 1.00 94.25 236 VAL A CA 1
ATOM 1873 C C . VAL A 1 236 ? -16.472 8.019 11.496 1.00 94.25 236 VAL A C 1
ATOM 1875 O O . VAL A 1 236 ? -16.995 9.127 11.397 1.00 94.25 236 VAL A O 1
ATOM 1878 N N . ASP A 1 237 ? -17.168 6.948 11.872 1.00 93.00 237 ASP A N 1
ATOM 1879 C CA . ASP A 1 237 ? -18.589 7.022 12.214 1.00 93.00 237 ASP A CA 1
ATOM 1880 C C . ASP A 1 237 ? -18.853 7.701 13.572 1.00 93.00 237 ASP A C 1
ATOM 1882 O O . ASP A 1 237 ? -19.948 8.247 13.761 1.00 93.00 237 ASP A O 1
ATOM 1886 N N . THR A 1 238 ? -17.864 7.725 14.477 1.00 90.25 238 THR A N 1
ATOM 1887 C CA . THR A 1 238 ? -17.905 8.470 15.751 1.00 90.25 238 THR A CA 1
ATOM 1888 C C . THR A 1 238 ? -17.304 9.874 15.619 1.00 90.25 238 THR A C 1
ATOM 1890 O O . THR A 1 238 ? -18.033 10.855 15.455 1.00 90.25 238 THR A O 1
ATOM 1893 N N . ASP A 1 239 ? -15.972 9.974 15.586 1.00 85.19 239 ASP A N 1
ATOM 1894 C CA . ASP A 1 239 ? -15.209 11.231 15.662 1.00 85.19 239 ASP A CA 1
ATOM 1895 C C . ASP A 1 239 ? -15.051 11.881 14.280 1.00 85.19 239 ASP A C 1
ATOM 1897 O O . ASP A 1 239 ? -14.491 12.976 14.124 1.00 85.19 239 ASP A O 1
ATOM 1901 N N . GLY A 1 240 ? -15.531 11.194 13.244 1.00 86.44 240 GLY A N 1
ATOM 1902 C CA . GLY A 1 240 ? -15.591 11.708 11.896 1.00 86.44 240 GLY A CA 1
ATOM 1903 C C . GLY A 1 240 ? -16.939 12.302 11.500 1.00 86.44 240 GLY A C 1
ATOM 1904 O O . GLY A 1 240 ? -17.987 12.158 12.135 1.00 86.44 240 GLY A O 1
ATOM 1905 N N . CYS A 1 241 ? -16.914 13.036 10.392 1.00 87.12 241 CYS A N 1
ATOM 1906 C CA . CYS A 1 241 ? -18.110 13.555 9.766 1.00 87.12 241 CYS A CA 1
ATOM 1907 C C . CYS A 1 241 ? -18.029 13.527 8.242 1.00 87.12 241 CYS A C 1
ATOM 1909 O O . CYS A 1 241 ? -17.034 13.911 7.627 1.00 87.12 241 CYS A O 1
ATOM 1911 N N . VAL A 1 242 ? -19.153 13.138 7.642 1.00 90.88 242 VAL A N 1
ATOM 1912 C CA . VAL A 1 242 ? -19.459 13.390 6.238 1.00 90.88 242 VAL A CA 1
ATOM 1913 C C . VAL A 1 242 ? -20.199 14.721 6.165 1.00 90.88 242 VAL A C 1
ATOM 1915 O O . VAL A 1 242 ? -21.287 14.881 6.737 1.00 90.88 242 VAL A O 1
ATOM 1918 N N . ALA A 1 243 ? -19.588 15.717 5.532 1.00 87.56 243 ALA A N 1
ATOM 1919 C CA . ALA A 1 243 ? -20.087 17.086 5.536 1.00 87.56 243 ALA A CA 1
ATOM 1920 C C . ALA A 1 243 ? -19.798 17.811 4.221 1.00 87.56 243 ALA A C 1
ATOM 1922 O O . ALA A 1 243 ? -18.945 17.414 3.434 1.00 87.56 243 ALA A O 1
ATOM 1923 N N . ARG A 1 244 ? -20.512 18.915 3.995 1.00 89.00 244 ARG A N 1
ATOM 1924 C CA . ARG A 1 244 ? -20.290 19.783 2.838 1.00 89.00 244 ARG A CA 1
ATOM 1925 C C . ARG A 1 244 ? -18.926 20.476 2.934 1.00 89.00 244 ARG A C 1
ATOM 1927 O O . ARG A 1 244 ? -18.506 20.911 4.010 1.00 89.00 244 ARG A O 1
ATOM 1934 N N . HIS A 1 245 ? -18.253 20.617 1.800 1.00 86.56 245 HIS A N 1
ATOM 1935 C CA . HIS A 1 245 ? -17.098 21.488 1.623 1.00 86.56 245 HIS A CA 1
ATOM 1936 C C . HIS A 1 245 ? -17.211 22.191 0.269 1.00 86.56 245 HIS A C 1
ATOM 1938 O O . HIS A 1 245 ? -17.046 21.567 -0.778 1.00 86.56 245 HIS A O 1
ATOM 1944 N N . GLY A 1 246 ? -17.581 23.474 0.287 1.00 85.44 246 GLY A N 1
ATOM 1945 C CA . GLY A 1 246 ? -17.979 24.186 -0.929 1.00 85.44 246 GLY A CA 1
ATOM 1946 C C . GLY A 1 246 ? -19.145 23.476 -1.627 1.00 85.44 246 GLY A C 1
ATOM 1947 O O . GLY A 1 246 ? -20.212 23.295 -1.029 1.00 85.44 246 GLY A O 1
ATOM 1948 N N . ASN A 1 247 ? -18.903 23.033 -2.864 1.00 83.12 247 ASN A N 1
ATOM 1949 C CA . ASN A 1 247 ? -19.852 22.287 -3.698 1.00 83.12 247 ASN A CA 1
ATOM 1950 C C . ASN A 1 247 ? -19.600 20.767 -3.726 1.00 83.12 247 ASN A C 1
ATOM 1952 O O . ASN A 1 247 ? -20.243 20.057 -4.504 1.00 83.12 247 ASN A O 1
ATOM 1956 N N . LYS A 1 248 ? -18.728 20.249 -2.848 1.00 87.56 248 LYS A N 1
ATOM 1957 C CA . LYS A 1 248 ? -18.373 18.823 -2.743 1.00 87.56 248 LYS A CA 1
ATOM 1958 C C . LYS A 1 248 ? -18.741 18.232 -1.378 1.00 87.56 248 LYS A C 1
ATOM 1960 O O . LYS A 1 248 ? -18.995 18.959 -0.411 1.00 87.56 248 LYS A O 1
ATOM 1965 N N . LEU A 1 249 ? -18.789 16.903 -1.306 1.00 90.88 249 LEU A N 1
ATOM 1966 C CA . LEU A 1 249 ? -18.823 16.168 -0.041 1.00 90.88 249 LEU A CA 1
ATOM 1967 C C . LEU A 1 249 ? -17.385 15.990 0.467 1.00 90.88 249 LEU A C 1
ATOM 1969 O O . LEU A 1 249 ? -16.459 15.861 -0.326 1.00 90.88 249 LEU A O 1
ATOM 1973 N N . ALA A 1 250 ? -17.203 15.978 1.780 1.00 92.75 250 ALA A N 1
ATOM 1974 C CA . ALA A 1 250 ? -15.922 15.717 2.415 1.00 92.75 250 ALA A CA 1
ATOM 1975 C C . ALA A 1 250 ? -16.103 14.748 3.581 1.00 92.75 250 ALA A C 1
ATOM 1977 O O . ALA A 1 250 ? -17.092 14.841 4.315 1.00 92.75 250 ALA A O 1
ATOM 1978 N N . ILE A 1 251 ? -15.127 13.863 3.763 1.00 95.62 251 ILE A N 1
ATOM 1979 C CA . ILE A 1 251 ? -14.980 13.034 4.960 1.00 95.62 251 ILE A CA 1
ATOM 1980 C C . ILE A 1 251 ? -13.891 13.671 5.805 1.00 95.62 251 ILE A C 1
ATOM 1982 O O . ILE A 1 251 ? -12.819 13.991 5.299 1.00 95.62 251 ILE A O 1
ATOM 1986 N N . ARG A 1 252 ? -14.170 13.883 7.086 1.00 94.44 252 ARG A N 1
ATOM 1987 C CA . ARG A 1 252 ? -13.234 14.436 8.068 1.00 94.44 252 ARG A CA 1
ATOM 1988 C C . ARG A 1 252 ? -13.205 13.531 9.278 1.00 94.44 252 ARG A C 1
ATOM 1990 O O . ARG A 1 252 ? -14.255 13.051 9.666 1.00 94.44 252 ARG A O 1
ATOM 1997 N N . PHE A 1 253 ? -12.051 13.380 9.898 1.00 95.25 253 PHE A N 1
ATOM 1998 C CA . PHE A 1 253 ? -11.860 12.762 11.201 1.00 95.25 253 PHE A CA 1
ATOM 1999 C C . PHE A 1 253 ? -11.086 13.736 12.084 1.00 95.25 253 PHE A C 1
ATOM 2001 O O . PHE A 1 253 ? -10.123 14.358 11.624 1.00 95.25 253 PHE A O 1
ATOM 2008 N N . TYR A 1 254 ? -11.533 13.904 13.326 1.00 92.75 254 TYR A N 1
ATOM 2009 C CA . TYR A 1 254 ? -10.906 14.782 14.306 1.00 92.75 254 TYR A CA 1
ATOM 2010 C C . TYR A 1 254 ? -10.403 13.963 15.493 1.00 92.75 254 TYR A C 1
ATOM 2012 O O . TYR A 1 254 ? -11.122 13.119 16.000 1.00 92.75 254 TYR A O 1
ATOM 2020 N N . SER A 1 255 ? -9.196 14.235 15.983 1.00 91.56 255 SER A N 1
ATOM 2021 C CA . SER A 1 255 ? -8.721 13.645 17.238 1.00 91.56 255 SER A CA 1
ATOM 2022 C C . SER A 1 255 ? -7.828 14.623 17.986 1.00 91.56 255 SER A C 1
ATOM 2024 O O . SER A 1 255 ? -6.896 15.196 17.422 1.00 91.56 255 SER A O 1
ATOM 2026 N N . ALA A 1 256 ? -8.080 14.772 19.288 1.00 88.81 256 ALA A N 1
ATOM 2027 C CA . ALA A 1 256 ? -7.209 15.521 20.191 1.00 88.81 256 ALA A CA 1
ATOM 2028 C C . ALA A 1 256 ? -5.930 14.745 20.565 1.00 88.81 256 ALA A C 1
ATOM 2030 O O . ALA A 1 256 ? -4.984 15.343 21.073 1.00 88.81 256 ALA A O 1
ATOM 2031 N N . ASN A 1 257 ? -5.884 13.429 20.314 1.00 90.12 257 ASN A N 1
ATOM 2032 C CA . ASN A 1 257 ? -4.665 12.634 20.438 1.00 90.12 257 ASN A CA 1
ATOM 2033 C C . ASN A 1 257 ? -3.896 12.657 19.096 1.00 90.12 257 ASN A C 1
ATOM 2035 O O . ASN A 1 257 ? -4.356 12.024 18.136 1.00 90.12 257 ASN A O 1
ATOM 2039 N N . PRO A 1 258 ? -2.729 13.330 19.012 1.00 89.19 258 PRO A N 1
ATOM 2040 C CA . PRO A 1 258 ? -1.964 13.448 17.770 1.00 89.19 258 PRO A CA 1
ATOM 2041 C C . PRO A 1 258 ? -1.363 12.118 17.300 1.00 89.19 258 PRO A C 1
ATOM 2043 O O . PRO A 1 258 ? -1.169 11.938 16.100 1.00 89.19 258 PRO A O 1
ATOM 2046 N N . LEU A 1 259 ? -1.089 11.183 18.217 1.00 91.00 259 LEU A N 1
ATOM 2047 C CA . LEU A 1 259 ? -0.545 9.865 17.881 1.00 91.00 259 LEU A CA 1
ATOM 2048 C C . LEU A 1 259 ? -1.622 8.957 17.284 1.00 91.00 259 LEU A C 1
ATOM 2050 O O . LEU A 1 259 ? -1.374 8.291 16.282 1.00 91.00 259 LEU A O 1
ATOM 2054 N N . LEU A 1 260 ? -2.839 8.997 17.838 1.00 93.31 260 LEU A N 1
ATOM 2055 C CA . LEU A 1 260 ? -3.988 8.321 17.232 1.00 93.31 260 LEU A CA 1
ATOM 2056 C C . LEU A 1 260 ? -4.285 8.915 15.851 1.00 93.31 260 LEU A C 1
ATOM 2058 O O . LEU A 1 260 ? -4.450 8.175 14.889 1.00 93.31 260 LEU A O 1
ATOM 2062 N N . LEU A 1 261 ? -4.278 10.248 15.733 1.00 93.06 261 LEU A N 1
ATOM 2063 C CA . LEU A 1 261 ? -4.484 10.935 14.457 1.00 93.06 261 LEU A CA 1
ATOM 2064 C C . LEU A 1 261 ? -3.460 10.492 13.395 1.00 93.06 261 LEU A C 1
ATOM 2066 O O . LEU A 1 261 ? -3.817 10.318 12.234 1.00 93.06 261 LEU A O 1
ATOM 2070 N N . ASP A 1 262 ? -2.202 10.277 13.790 1.00 91.69 262 ASP A N 1
ATOM 2071 C CA . ASP A 1 262 ? -1.148 9.781 12.901 1.00 91.69 262 ASP A CA 1
ATOM 2072 C C . ASP A 1 262 ? -1.380 8.332 12.448 1.00 91.69 262 ASP A C 1
ATOM 2074 O O . ASP A 1 262 ? -1.232 8.034 11.264 1.00 91.69 262 ASP A O 1
ATOM 2078 N N . GLN A 1 263 ? -1.802 7.444 13.356 1.00 94.31 263 GLN A N 1
ATOM 2079 C CA . GLN A 1 263 ? -2.157 6.066 13.001 1.00 94.31 263 GLN A CA 1
ATOM 2080 C C . GLN A 1 263 ? -3.345 6.017 12.040 1.00 94.31 263 GLN A C 1
ATOM 2082 O O . GLN A 1 263 ? -3.283 5.316 11.034 1.00 94.31 263 GLN A O 1
ATOM 2087 N N . VAL A 1 264 ? -4.403 6.785 12.315 1.00 95.00 264 VAL A N 1
ATOM 2088 C CA . VAL A 1 264 ? -5.589 6.837 11.448 1.00 95.00 264 VAL A CA 1
ATOM 2089 C C . VAL A 1 264 ? -5.227 7.388 10.075 1.00 95.00 264 VAL A C 1
ATOM 2091 O O . VAL A 1 264 ? -5.673 6.844 9.068 1.00 95.00 264 VAL A O 1
ATOM 2094 N N . TYR A 1 265 ? -4.382 8.424 10.018 1.00 93.06 265 TYR A N 1
ATOM 2095 C CA . TYR A 1 265 ? -3.901 8.959 8.749 1.00 93.06 265 TYR A CA 1
ATOM 2096 C C . TYR A 1 265 ? -3.129 7.906 7.959 1.00 93.06 265 TYR A C 1
ATOM 2098 O O . TYR A 1 265 ? -3.454 7.687 6.804 1.00 93.06 265 TYR A O 1
ATOM 2106 N N . LYS A 1 266 ? -2.174 7.207 8.583 1.00 90.38 266 LYS A N 1
ATOM 2107 C CA . LYS A 1 266 ? -1.403 6.137 7.931 1.00 90.38 266 LYS A CA 1
ATOM 2108 C C . LYS A 1 266 ? -2.295 5.011 7.417 1.00 90.38 266 LYS A C 1
ATOM 2110 O O . LYS A 1 266 ? -2.134 4.595 6.279 1.00 90.38 266 LYS A O 1
ATOM 2115 N N . VAL A 1 267 ? -3.254 4.556 8.227 1.00 90.75 267 VAL A N 1
ATOM 2116 C CA . VAL A 1 267 ? -4.223 3.532 7.810 1.00 90.75 267 VAL A CA 1
ATOM 2117 C C . VAL A 1 267 ? -5.021 4.014 6.599 1.00 90.75 267 VAL A C 1
ATOM 2119 O O . VAL A 1 267 ? -5.128 3.290 5.619 1.00 90.75 267 VAL A O 1
ATOM 2122 N N . ALA A 1 268 ? -5.545 5.240 6.623 1.00 90.19 268 ALA A N 1
ATOM 2123 C CA . ALA A 1 268 ? -6.316 5.783 5.507 1.00 90.19 268 ALA A CA 1
ATOM 2124 C C . ALA A 1 268 ? -5.464 6.059 4.250 1.00 90.19 268 ALA A C 1
ATOM 2126 O O . ALA A 1 268 ? -5.965 5.917 3.135 1.00 90.19 268 ALA A O 1
ATOM 2127 N N . ASP A 1 269 ? -4.200 6.449 4.422 1.00 85.19 269 ASP A N 1
ATOM 2128 C CA . ASP A 1 269 ? -3.240 6.760 3.354 1.00 85.19 269 ASP A CA 1
ATOM 2129 C C . ASP A 1 269 ? -2.817 5.499 2.588 1.00 85.19 269 ASP A C 1
ATOM 2131 O O . ASP A 1 269 ? -2.764 5.529 1.363 1.00 85.19 269 ASP A O 1
ATOM 2135 N N . ILE A 1 270 ? -2.651 4.359 3.281 1.00 81.69 270 ILE A N 1
ATOM 2136 C CA . ILE A 1 270 ? -2.390 3.044 2.658 1.00 81.69 270 ILE A CA 1
ATOM 2137 C C . ILE A 1 270 ? -3.436 2.715 1.581 1.00 81.69 270 ILE A C 1
ATOM 2139 O O . ILE A 1 270 ? -3.093 2.201 0.520 1.00 81.69 270 ILE A O 1
ATOM 2143 N N . PHE A 1 271 ? -4.704 3.053 1.824 1.00 82.56 271 PHE A N 1
ATOM 2144 C CA . PHE A 1 271 ? -5.805 2.811 0.885 1.00 82.56 271 PHE A CA 1
ATOM 2145 C C . PHE A 1 271 ? -6.084 4.003 -0.054 1.00 82.56 271 PHE A C 1
ATOM 2147 O O . PHE A 1 271 ? -7.010 3.961 -0.874 1.00 82.56 271 PHE A O 1
ATOM 2154 N N . GLY A 1 272 ? -5.310 5.088 0.052 1.00 86.25 272 GLY A N 1
ATOM 2155 C CA . GLY A 1 272 ? -5.505 6.319 -0.716 1.00 86.25 272 GLY A CA 1
ATOM 2156 C C . GLY A 1 272 ? -6.833 7.023 -0.417 1.00 86.25 272 GLY A C 1
ATOM 2157 O O . GLY A 1 272 ? -7.439 7.607 -1.313 1.00 86.25 272 GLY A O 1
ATOM 2158 N N . LEU A 1 273 ? -7.339 6.928 0.817 1.00 89.88 273 LEU A N 1
ATOM 2159 C CA . LEU A 1 273 ? -8.654 7.456 1.195 1.00 89.88 273 LEU A CA 1
ATOM 2160 C C . LEU A 1 273 ? -8.587 8.922 1.617 1.00 89.88 273 LEU A C 1
ATOM 2162 O O . LEU A 1 273 ? -9.400 9.732 1.174 1.00 89.88 273 LEU A O 1
ATOM 2166 N N . PHE A 1 274 ? -7.637 9.298 2.470 1.00 92.12 274 PHE A N 1
ATOM 2167 C CA . PHE A 1 274 ? -7.516 10.673 2.961 1.00 92.12 274 PHE A CA 1
ATOM 2168 C C . PHE A 1 274 ? -6.522 11.469 2.115 1.00 92.12 274 PHE A C 1
ATOM 2170 O O . PHE A 1 274 ? -5.463 10.978 1.759 1.00 92.12 274 PHE A O 1
ATOM 2177 N N . SER A 1 275 ? -6.891 12.703 1.774 1.00 86.81 275 SER A N 1
ATOM 2178 C CA . SER A 1 275 ? -6.128 13.598 0.898 1.00 86.81 275 SER A CA 1
ATOM 2179 C C . SER A 1 275 ? -5.589 14.834 1.623 1.00 86.81 275 SER A C 1
ATOM 2181 O O . SER A 1 275 ? -4.888 15.646 1.022 1.00 86.81 275 SER A O 1
ATOM 2183 N N . PHE A 1 276 ? -5.943 15.042 2.896 1.00 89.00 276 PHE A N 1
ATOM 2184 C CA . PHE A 1 276 ? -5.438 16.165 3.679 1.00 89.00 276 PHE A CA 1
ATOM 2185 C C . PHE A 1 276 ? -5.254 15.831 5.162 1.00 89.00 276 PHE A C 1
ATOM 2187 O O . PHE A 1 276 ? -5.936 14.982 5.741 1.00 89.00 276 PHE A O 1
ATOM 2194 N N . ARG A 1 277 ? -4.355 16.596 5.788 1.00 88.56 277 ARG A N 1
ATOM 2195 C CA . ARG A 1 277 ? -4.139 16.689 7.234 1.00 88.56 277 ARG A CA 1
ATOM 2196 C C . ARG A 1 277 ? -3.949 18.156 7.606 1.00 88.56 277 ARG A C 1
ATOM 2198 O O . ARG A 1 277 ? -3.119 18.845 7.016 1.00 88.56 277 ARG A O 1
ATOM 2205 N N . THR A 1 278 ? -4.722 18.649 8.565 1.00 84.88 278 THR A N 1
ATOM 2206 C CA . THR A 1 278 ? -4.706 20.047 9.008 1.00 84.88 278 THR A CA 1
ATOM 2207 C C . THR A 1 278 ? -4.945 20.111 10.513 1.00 84.88 278 THR A C 1
ATOM 2209 O O . THR A 1 278 ? -6.052 19.874 10.990 1.00 84.88 278 THR A O 1
ATOM 2212 N N . GLY A 1 279 ? -3.896 20.422 11.280 1.00 87.94 279 GLY A N 1
ATOM 2213 C CA . GLY A 1 279 ? -3.958 20.430 12.744 1.00 87.94 279 GLY A CA 1
ATOM 2214 C C . GLY A 1 279 ? -4.421 19.080 13.301 1.00 87.94 279 GLY A C 1
ATOM 2215 O O . GLY A 1 279 ? -3.838 18.043 12.987 1.00 87.94 279 GLY A O 1
ATOM 2216 N N . ASN A 1 280 ? -5.505 19.104 14.079 1.00 89.19 280 ASN A N 1
ATOM 2217 C CA . ASN A 1 280 ? -6.119 17.921 14.696 1.00 89.19 280 ASN A CA 1
ATOM 2218 C C . ASN A 1 280 ? -7.133 17.207 13.784 1.00 89.19 280 ASN A C 1
ATOM 2220 O O . ASN A 1 280 ? -7.947 16.417 14.260 1.00 89.19 280 ASN A O 1
ATOM 2224 N N . GLN A 1 281 ? -7.122 17.513 12.486 1.00 92.56 281 GLN A N 1
ATOM 2225 C CA . GLN A 1 281 ? -8.073 16.997 11.513 1.00 92.56 281 GLN A CA 1
ATOM 2226 C C . GLN A 1 281 ? -7.363 16.316 10.342 1.00 92.56 281 GLN A C 1
ATOM 2228 O O . GLN A 1 281 ? -6.360 16.811 9.832 1.00 92.56 281 GLN A O 1
ATOM 2233 N N . ILE A 1 282 ? -7.926 15.208 9.877 1.00 94.94 282 ILE A N 1
ATOM 2234 C CA . ILE A 1 282 ? -7.533 14.498 8.653 1.00 94.94 282 ILE A CA 1
ATOM 2235 C C . ILE A 1 282 ? -8.778 14.165 7.836 1.00 94.94 282 ILE A C 1
ATOM 2237 O O . ILE A 1 282 ? -9.884 14.180 8.375 1.00 94.94 282 ILE A O 1
ATOM 2241 N N . GLY A 1 283 ? -8.638 13.887 6.545 1.00 94.06 283 GLY A N 1
ATOM 2242 C CA . GLY A 1 283 ? -9.793 13.527 5.730 1.00 94.06 283 GLY A CA 1
ATOM 2243 C C . GLY A 1 283 ? -9.573 13.669 4.235 1.00 94.06 283 GLY A C 1
ATOM 2244 O O . GLY A 1 283 ? -8.443 13.779 3.773 1.00 94.06 283 GLY A O 1
ATOM 2245 N N . THR A 1 284 ? -10.664 13.700 3.473 1.00 94.38 284 THR A N 1
ATOM 2246 C CA . THR A 1 284 ? -10.656 13.976 2.032 1.00 94.38 284 THR A CA 1
ATOM 2247 C C . THR A 1 284 ? -11.788 14.908 1.615 1.00 94.38 284 THR A C 1
ATOM 2249 O O . THR A 1 284 ? -12.882 14.881 2.181 1.00 94.38 284 THR A O 1
ATOM 2252 N N . THR A 1 285 ? -11.508 15.764 0.635 1.00 91.62 285 THR A N 1
ATOM 2253 C CA . THR A 1 285 ? -12.491 16.601 -0.076 1.00 91.62 285 THR A CA 1
ATOM 2254 C C . THR A 1 285 ? -12.667 16.162 -1.535 1.00 91.62 285 THR A C 1
ATOM 2256 O O . THR A 1 285 ? -13.461 16.763 -2.264 1.00 91.62 285 THR A O 1
ATOM 2259 N N . SER A 1 286 ? -11.923 15.135 -1.967 1.00 90.81 286 SER A N 1
ATOM 2260 C CA . SER A 1 286 ? -12.035 14.545 -3.299 1.00 90.81 286 SER A CA 1
ATOM 2261 C C . SER A 1 286 ? -13.287 13.681 -3.372 1.00 90.81 286 SER A C 1
ATOM 2263 O O . SER A 1 286 ? -13.481 12.786 -2.554 1.00 90.81 286 SER A O 1
ATOM 2265 N N . GLU A 1 287 ? -14.137 13.939 -4.362 1.00 87.75 287 GLU A N 1
ATOM 2266 C CA . GLU A 1 287 ? -15.361 13.166 -4.577 1.00 87.75 287 GLU A CA 1
ATOM 2267 C C . GLU A 1 287 ? -15.061 11.699 -4.915 1.00 87.75 287 GLU A C 1
ATOM 2269 O O . GLU A 1 287 ? -15.769 10.804 -4.453 1.00 87.75 287 GLU A O 1
ATOM 2274 N N . GLU A 1 288 ? -13.963 11.458 -5.633 1.00 88.88 288 GLU A N 1
ATOM 2275 C CA . GLU A 1 288 ? -13.443 10.125 -5.930 1.00 88.88 288 GLU A CA 1
ATOM 2276 C C . GLU A 1 288 ? -13.083 9.377 -4.645 1.00 88.88 288 GLU A C 1
ATOM 2278 O O . GLU A 1 288 ? -13.602 8.294 -4.392 1.00 88.88 288 GLU A O 1
ATOM 2283 N N . ASN A 1 289 ? -12.289 9.989 -3.764 1.00 91.56 289 ASN A N 1
ATOM 2284 C CA . ASN A 1 289 ? -11.892 9.355 -2.508 1.00 91.56 289 ASN A CA 1
ATOM 2285 C C . ASN A 1 289 ? -13.073 9.160 -1.550 1.00 91.56 289 ASN A C 1
ATOM 2287 O O . ASN A 1 289 ? -13.101 8.191 -0.795 1.00 91.56 289 ASN A O 1
ATOM 2291 N N . VAL A 1 290 ? -14.049 10.074 -1.555 1.00 93.06 290 VAL A N 1
ATOM 2292 C CA . VAL A 1 290 ? -15.293 9.897 -0.796 1.00 93.06 290 VAL A CA 1
ATOM 2293 C C . VAL A 1 290 ? -16.038 8.665 -1.306 1.00 93.06 290 VAL A C 1
ATOM 2295 O O . VAL A 1 290 ? -16.468 7.846 -0.497 1.00 93.06 290 VAL A O 1
ATOM 2298 N N . ARG A 1 291 ? -16.169 8.497 -2.627 1.00 90.81 291 ARG A N 1
ATOM 2299 C CA . ARG A 1 291 ? -16.793 7.305 -3.218 1.00 90.81 291 ARG A CA 1
ATOM 2300 C C . ARG A 1 291 ? -16.004 6.039 -2.864 1.00 90.81 291 ARG A C 1
ATOM 2302 O O . ARG A 1 291 ? -16.600 5.100 -2.344 1.00 90.81 291 ARG A O 1
ATOM 2309 N N . LYS A 1 292 ? -14.678 6.077 -3.018 1.00 91.44 292 LYS A N 1
ATOM 2310 C CA . LYS A 1 292 ? -13.750 4.994 -2.661 1.00 91.44 292 LYS A CA 1
ATOM 2311 C C . LYS A 1 292 ? -13.863 4.591 -1.187 1.00 91.44 292 LYS A C 1
ATOM 2313 O O . LYS A 1 292 ? -13.844 3.411 -0.856 1.00 91.44 292 LYS A O 1
ATOM 2318 N N . TYR A 1 293 ? -14.053 5.554 -0.282 1.00 94.88 293 TYR A N 1
ATOM 2319 C CA . TYR A 1 293 ? -14.289 5.271 1.134 1.00 94.88 293 TYR A CA 1
ATOM 2320 C C . TYR A 1 293 ? -15.572 4.459 1.347 1.00 94.88 293 TYR A C 1
ATOM 2322 O O . TYR A 1 293 ? -15.549 3.442 2.036 1.00 94.88 293 TYR A O 1
ATOM 2330 N N . PHE A 1 294 ? -16.694 4.875 0.752 1.00 93.38 294 PHE A N 1
ATOM 2331 C CA . PHE A 1 294 ? -17.969 4.161 0.898 1.00 93.38 294 PHE A CA 1
ATOM 2332 C C . PHE A 1 294 ? -18.003 2.812 0.166 1.00 93.38 294 PHE A C 1
ATOM 2334 O O . PHE A 1 294 ? -18.826 1.961 0.496 1.00 93.38 294 PHE A O 1
ATOM 2341 N N . GLU A 1 295 ? -17.123 2.607 -0.805 1.00 90.44 295 GLU A N 1
ATOM 2342 C CA . GLU A 1 295 ? -16.928 1.338 -1.505 1.00 90.44 295 GLU A CA 1
ATOM 2343 C C . GLU A 1 295 ? -16.109 0.348 -0.666 1.00 90.44 295 GLU A C 1
ATOM 2345 O O . GLU A 1 295 ? -16.568 -0.755 -0.375 1.00 90.44 295 GLU A O 1
ATOM 2350 N N . ILE A 1 296 ? -14.928 0.765 -0.206 1.00 88.94 296 ILE A N 1
ATOM 2351 C CA . ILE A 1 296 ? -13.960 -0.131 0.433 1.00 88.94 296 ILE A CA 1
ATOM 2352 C C . ILE A 1 296 ? -14.231 -0.262 1.943 1.00 88.94 296 ILE A C 1
ATOM 2354 O O . ILE A 1 296 ? -14.357 -1.370 2.480 1.00 88.94 296 ILE A O 1
ATOM 2358 N N . VAL A 1 297 ? -14.353 0.871 2.641 1.00 93.44 297 VAL A N 1
ATOM 2359 C CA . VAL A 1 297 ? -14.530 0.926 4.104 1.00 93.44 297 VAL A CA 1
ATOM 2360 C C . VAL A 1 297 ? -16.004 0.787 4.475 1.00 93.44 297 VAL A C 1
ATOM 2362 O O . VAL A 1 297 ? -16.362 -0.015 5.345 1.00 93.44 297 VAL A O 1
ATOM 2365 N N . GLY A 1 298 ? -16.865 1.529 3.780 1.00 93.12 298 GLY A N 1
ATOM 2366 C CA . GLY A 1 298 ? -18.281 1.647 4.102 1.00 93.12 298 GLY A CA 1
ATOM 2367 C C . GLY A 1 298 ? -18.550 2.493 5.347 1.00 93.12 298 GLY A C 1
ATOM 2368 O O . GLY A 1 298 ? -17.654 3.090 5.943 1.00 93.12 298 GLY A O 1
ATOM 2369 N N . SER A 1 299 ? -19.815 2.545 5.752 1.00 94.38 299 SER A N 1
ATOM 2370 C CA . SER A 1 299 ? -20.245 3.231 6.972 1.00 94.38 299 SER A CA 1
ATOM 2371 C C . SER A 1 299 ? -21.355 2.443 7.653 1.00 94.38 299 SER A C 1
ATOM 2373 O O . SER A 1 299 ? -22.238 1.887 7.002 1.00 94.38 299 SER A O 1
ATOM 2375 N N . SER A 1 300 ? -21.309 2.408 8.974 1.00 94.19 300 SER A N 1
ATOM 2376 C CA . SER A 1 300 ? -22.360 1.903 9.851 1.00 94.19 300 SER A CA 1
ATOM 2377 C C . SER A 1 300 ? -23.260 3.039 10.356 1.00 94.19 300 SER A C 1
ATOM 2379 O O . SER A 1 300 ? -24.296 2.795 10.973 1.00 94.19 300 SER A O 1
ATOM 2381 N N . SER A 1 301 ? -22.916 4.299 10.066 1.00 91.25 301 SER A N 1
ATOM 2382 C CA . SER A 1 301 ? -23.716 5.472 10.413 1.00 91.25 301 SER A CA 1
ATOM 2383 C C . SER A 1 301 ? -24.717 5.828 9.311 1.00 91.25 301 SER A C 1
ATOM 2385 O O . SER A 1 301 ? -24.353 6.361 8.256 1.00 91.25 301 SER A O 1
ATOM 2387 N N . LEU A 1 302 ? -26.019 5.655 9.580 1.00 88.25 302 LEU A N 1
ATOM 2388 C CA . LEU A 1 302 ? -27.064 6.048 8.623 1.00 88.25 302 LEU A CA 1
ATOM 2389 C C . LEU A 1 302 ? -27.001 7.540 8.252 1.00 88.25 302 LEU A C 1
ATOM 2391 O O . LEU A 1 302 ? -27.286 7.908 7.111 1.00 88.25 302 LEU A O 1
ATOM 2395 N N . LYS A 1 303 ? -26.541 8.401 9.170 1.00 89.38 303 LYS A N 1
ATOM 2396 C CA . LYS A 1 303 ? -26.333 9.836 8.912 1.00 89.38 303 LYS A CA 1
ATOM 2397 C C . LYS A 1 303 ? -25.377 10.057 7.736 1.00 89.38 303 LYS A C 1
ATOM 2399 O O . LYS A 1 303 ? -25.615 10.919 6.888 1.00 89.38 303 LYS A O 1
ATOM 2404 N N . SER A 1 304 ? -24.292 9.287 7.699 1.00 91.88 304 SER A N 1
ATOM 2405 C CA . SER A 1 304 ? -23.233 9.381 6.697 1.00 91.88 304 SER A CA 1
ATOM 2406 C C . SER A 1 304 ? -23.715 8.802 5.370 1.00 91.88 304 SER A C 1
ATOM 2408 O O . SER A 1 304 ? -23.557 9.445 4.332 1.00 91.88 304 SER A O 1
ATOM 2410 N N . ILE A 1 305 ? -24.401 7.655 5.424 1.00 91.50 305 ILE A N 1
ATOM 2411 C CA . ILE A 1 305 ? -24.979 6.969 4.260 1.00 91.50 305 ILE A CA 1
ATOM 2412 C C . ILE A 1 305 ? -26.010 7.845 3.544 1.00 91.50 305 ILE A C 1
ATOM 2414 O O . ILE A 1 305 ? -25.964 7.965 2.321 1.00 91.50 305 ILE A O 1
ATOM 2418 N N . VAL A 1 306 ? -26.921 8.496 4.277 1.00 90.12 306 VAL A N 1
ATOM 2419 C CA . VAL A 1 306 ? -27.941 9.383 3.689 1.00 90.12 306 VAL A CA 1
ATOM 2420 C C . VAL A 1 306 ? -27.295 10.586 3.013 1.00 90.12 306 VAL A C 1
ATOM 2422 O O . VAL A 1 306 ? -27.621 10.895 1.867 1.00 90.12 306 VAL A O 1
ATOM 2425 N N . LYS A 1 307 ? -26.354 11.259 3.689 1.00 91.44 307 LYS A N 1
ATOM 2426 C CA . LYS A 1 307 ? -25.653 12.420 3.117 1.00 91.44 307 LYS A CA 1
ATOM 2427 C C . LYS A 1 307 ? -24.913 12.065 1.835 1.00 91.44 307 LYS A C 1
ATOM 2429 O O . LYS A 1 307 ? -24.976 12.832 0.878 1.00 91.44 307 LYS A O 1
ATOM 2434 N N . PHE A 1 308 ? -24.238 10.920 1.828 1.00 92.44 308 PHE A N 1
ATOM 2435 C CA . PHE A 1 308 ? -23.569 10.401 0.646 1.00 92.44 308 PHE A CA 1
ATOM 2436 C C . PHE A 1 308 ? -24.580 10.078 -0.462 1.00 92.44 308 PHE A C 1
ATOM 2438 O O . PHE A 1 308 ? -24.531 10.685 -1.525 1.00 92.44 308 PHE A O 1
ATOM 2445 N N . SER A 1 309 ? -25.566 9.224 -0.184 1.00 88.44 309 SER A N 1
ATOM 2446 C CA . SER A 1 309 ? -26.530 8.739 -1.181 1.00 88.44 309 SER A CA 1
ATOM 2447 C C . SER A 1 309 ? -27.345 9.863 -1.822 1.00 88.44 309 SER A C 1
ATOM 2449 O O . SER A 1 309 ? -27.561 9.859 -3.030 1.00 88.44 309 SER A O 1
ATOM 2451 N N . ILE A 1 310 ? -27.792 10.856 -1.045 1.00 89.12 310 ILE A N 1
ATOM 2452 C CA . ILE A 1 310 ? -28.552 11.994 -1.583 1.00 89.12 310 ILE A CA 1
ATOM 2453 C C . ILE A 1 310 ? -27.658 12.915 -2.416 1.00 89.12 310 ILE A C 1
ATOM 2455 O O . ILE A 1 310 ? -28.096 13.395 -3.466 1.00 89.12 310 ILE A O 1
ATOM 2459 N N . LYS A 1 311 ? -26.404 13.133 -2.001 1.00 89.44 311 LYS A N 1
ATOM 2460 C CA . LYS A 1 311 ? -25.461 13.908 -2.808 1.00 89.44 311 LYS A CA 1
ATOM 2461 C C . LYS A 1 311 ? -25.140 13.187 -4.115 1.00 89.44 311 LYS A C 1
ATOM 2463 O O . LYS A 1 311 ? -25.192 13.825 -5.156 1.00 89.44 311 LYS A O 1
ATOM 2468 N N . THR A 1 312 ? -24.889 11.885 -4.084 1.00 84.94 312 THR A N 1
ATOM 2469 C CA . THR A 1 312 ? -24.540 11.111 -5.280 1.00 84.94 312 THR A CA 1
ATOM 2470 C C . THR A 1 312 ? -25.724 10.939 -6.232 1.00 84.94 312 THR A C 1
ATOM 2472 O O . THR A 1 312 ? -25.568 11.150 -7.428 1.00 84.94 312 THR A O 1
ATOM 2475 N N . ASN A 1 313 ? -26.920 10.623 -5.723 1.00 83.31 313 ASN A N 1
ATOM 2476 C CA . ASN A 1 313 ? -28.066 10.278 -6.576 1.00 83.31 313 ASN A CA 1
ATOM 2477 C C . ASN A 1 313 ? -28.930 11.482 -6.963 1.00 83.31 313 ASN A C 1
ATOM 2479 O O . ASN A 1 313 ? -29.579 11.465 -8.003 1.00 83.31 313 ASN A O 1
ATOM 2483 N N . ARG A 1 314 ? -29.004 12.513 -6.111 1.00 83.50 314 ARG A N 1
ATOM 2484 C CA . ARG A 1 314 ? -29.884 13.680 -6.320 1.00 83.50 314 ARG A CA 1
ATOM 2485 C C . ARG A 1 314 ? -29.111 14.993 -6.467 1.00 83.50 314 ARG A C 1
ATOM 2487 O O . ARG A 1 314 ? -29.740 16.041 -6.564 1.00 83.50 314 ARG A O 1
ATOM 2494 N N . ASN A 1 315 ? -27.774 14.960 -6.421 1.00 85.44 315 ASN A N 1
ATOM 2495 C CA . ASN A 1 315 ? -26.890 16.133 -6.423 1.00 85.44 315 ASN A CA 1
ATOM 2496 C C . ASN A 1 315 ? -27.263 17.210 -5.377 1.00 85.44 315 ASN A C 1
ATOM 2498 O O . ASN A 1 315 ? -26.989 18.396 -5.557 1.00 85.44 315 ASN A O 1
ATOM 2502 N N . LYS A 1 316 ? -27.883 16.807 -4.256 1.00 87.19 316 LYS A N 1
ATOM 2503 C CA . LYS A 1 316 ? -28.345 17.704 -3.182 1.00 87.19 316 LYS A CA 1
ATOM 2504 C C . LYS A 1 316 ? -27.539 17.507 -1.903 1.00 87.19 316 LYS A C 1
ATOM 2506 O O . LYS A 1 316 ? -27.155 16.394 -1.558 1.00 87.19 316 LYS A O 1
ATOM 2511 N N . PHE A 1 317 ? -27.316 18.592 -1.166 1.00 88.19 317 PHE A N 1
ATOM 2512 C CA . PHE A 1 317 ? -26.723 18.524 0.168 1.00 88.19 317 PHE A CA 1
ATOM 2513 C C . PHE A 1 317 ? -27.801 18.361 1.233 1.00 88.19 317 PHE A C 1
ATOM 2515 O O . PHE A 1 317 ? -28.803 19.070 1.220 1.00 88.19 317 PHE A O 1
ATOM 2522 N N . VAL A 1 318 ? -27.558 17.455 2.180 1.00 87.38 318 VAL A N 1
ATOM 2523 C CA . VAL A 1 318 ? -28.435 17.239 3.335 1.00 87.38 318 VAL A CA 1
ATOM 2524 C C . VAL A 1 318 ? -27.790 17.856 4.568 1.00 87.38 318 VAL A C 1
ATOM 2526 O O . VAL A 1 318 ? -26.707 17.436 4.994 1.00 87.38 318 VAL A O 1
ATOM 2529 N N . TYR A 1 319 ? -28.447 18.861 5.148 1.00 84.88 319 TYR A N 1
ATOM 2530 C CA . TYR A 1 319 ? -28.034 19.401 6.438 1.00 84.88 319 TYR A CA 1
ATOM 2531 C C . TYR A 1 319 ? -28.464 18.462 7.560 1.00 84.88 319 TYR A C 1
ATOM 2533 O O . TYR A 1 319 ? -29.417 17.697 7.441 1.00 84.88 319 TYR A O 1
ATOM 2541 N N . GLN A 1 320 ? -27.755 18.526 8.686 1.00 83.44 320 GLN A N 1
ATOM 2542 C CA . GLN A 1 320 ? -27.974 17.602 9.797 1.00 83.44 320 GLN A CA 1
ATOM 2543 C C . GLN A 1 320 ? -29.408 17.668 10.349 1.00 83.44 320 GLN A C 1
ATOM 2545 O O . GLN A 1 320 ? -29.998 16.628 10.616 1.00 83.44 320 GLN A O 1
ATOM 2550 N N . LYS A 1 321 ? -29.996 18.869 10.415 1.00 84.19 321 LYS A N 1
ATOM 2551 C CA . LYS A 1 321 ? -31.389 19.091 10.835 1.00 84.19 321 LYS A CA 1
ATOM 2552 C C . LYS A 1 321 ? -32.432 18.390 9.950 1.00 84.19 321 LYS A C 1
ATOM 2554 O O . LYS A 1 321 ? -33.510 18.073 10.437 1.00 84.19 321 LYS A O 1
ATOM 2559 N N . ASP A 1 322 ? -32.104 18.121 8.685 1.00 86.31 322 ASP A N 1
ATOM 2560 C CA . ASP A 1 322 ? -33.037 17.556 7.703 1.00 86.31 322 ASP A CA 1
ATOM 2561 C C . ASP A 1 322 ? -32.967 16.018 7.655 1.00 86.31 322 ASP A C 1
ATOM 2563 O O . ASP A 1 322 ? -33.844 15.370 7.085 1.00 86.31 322 ASP A O 1
ATOM 2567 N N . LEU A 1 323 ? -31.953 15.407 8.283 1.00 85.31 323 LEU A N 1
ATOM 2568 C CA . LEU A 1 323 ? -31.748 13.951 8.304 1.00 85.31 323 LEU A CA 1
ATOM 2569 C C . LEU A 1 323 ? -32.972 13.138 8.767 1.00 85.31 323 LEU A C 1
ATOM 2571 O O . LEU A 1 323 ? -33.270 12.134 8.114 1.00 85.31 323 LEU A O 1
ATOM 2575 N N . PRO A 1 324 ? -33.724 13.539 9.819 1.00 84.00 324 PRO A N 1
ATOM 2576 C CA . PRO A 1 324 ? -34.874 12.761 10.282 1.00 84.00 324 PRO A CA 1
ATOM 2577 C C . PRO A 1 324 ? -35.974 12.577 9.228 1.00 84.00 324 PRO A C 1
ATOM 2579 O O . PRO A 1 324 ? -36.738 11.614 9.309 1.00 84.00 324 PRO A O 1
ATOM 2582 N N . HIS A 1 325 ? -36.067 13.476 8.240 1.00 84.62 325 HIS A N 1
ATOM 2583 C CA . HIS A 1 325 ? -37.005 13.337 7.127 1.00 84.62 325 HIS A CA 1
ATOM 2584 C C . HIS A 1 325 ? -36.601 12.176 6.208 1.00 84.62 325 HIS A C 1
ATOM 2586 O O . HIS A 1 325 ? -37.412 11.293 5.930 1.00 84.62 325 HIS A O 1
ATOM 2592 N N . TYR A 1 326 ? -35.325 12.121 5.821 1.00 83.56 326 TYR A N 1
ATOM 2593 C CA . TYR A 1 326 ? -34.793 11.093 4.924 1.00 83.56 326 TYR A CA 1
ATOM 2594 C C . TYR A 1 326 ? -34.806 9.694 5.547 1.00 83.56 326 TYR A C 1
ATOM 2596 O O . TYR A 1 326 ? -35.058 8.719 4.848 1.00 83.56 326 TYR A O 1
ATOM 2604 N N . TYR A 1 327 ? -34.628 9.568 6.867 1.00 82.94 327 TYR A N 1
ATOM 2605 C CA . TYR A 1 327 ? -34.688 8.268 7.558 1.00 82.94 327 TYR A CA 1
ATOM 2606 C C . TYR A 1 327 ? -36.043 7.555 7.421 1.00 82.94 327 TYR A C 1
ATOM 2608 O O . TYR A 1 327 ? -36.137 6.348 7.646 1.00 82.94 327 TYR A O 1
ATOM 2616 N N . LYS A 1 328 ? -37.107 8.287 7.068 1.00 78.94 328 LYS A N 1
ATOM 2617 C CA . LYS A 1 328 ? -38.440 7.716 6.847 1.00 78.94 328 LYS A CA 1
ATOM 2618 C C . LYS A 1 328 ? -38.628 7.170 5.429 1.00 78.94 328 LYS A C 1
ATOM 2620 O O . LYS A 1 328 ? -39.562 6.388 5.235 1.00 78.94 328 LYS A O 1
ATOM 2625 N N . GLU A 1 329 ? -37.775 7.543 4.470 1.00 81.62 329 GLU A N 1
ATOM 2626 C CA . GLU A 1 329 ? -37.866 7.060 3.089 1.00 81.62 329 GLU A CA 1
ATOM 2627 C C . GLU A 1 329 ? -37.629 5.542 3.022 1.00 81.62 329 GLU A C 1
ATOM 2629 O O . GLU A 1 329 ? -36.757 4.992 3.699 1.00 81.62 329 GLU A O 1
ATOM 2634 N N . LYS A 1 330 ? -38.395 4.853 2.164 1.00 76.06 330 LYS A N 1
ATOM 2635 C CA . LYS A 1 330 ? -38.334 3.389 2.003 1.00 76.06 330 LYS A CA 1
ATOM 2636 C C . LYS A 1 330 ? -36.924 2.901 1.647 1.00 76.06 330 LYS A C 1
ATOM 2638 O O . LYS A 1 330 ? -36.506 1.871 2.160 1.00 76.06 330 LYS A O 1
ATOM 2643 N N . LEU A 1 331 ? -36.191 3.681 0.846 1.00 76.19 331 LEU A N 1
ATOM 2644 C CA . LEU A 1 331 ? -34.825 3.387 0.406 1.00 76.19 331 LEU A CA 1
ATOM 2645 C C . LEU A 1 331 ? -33.851 3.159 1.574 1.00 76.19 331 LEU A C 1
ATOM 2647 O O . LEU A 1 331 ? -33.031 2.252 1.513 1.00 76.19 331 LEU A O 1
ATOM 2651 N N . PHE A 1 332 ? -33.940 3.969 2.633 1.00 80.75 332 PHE A N 1
ATOM 2652 C CA . PHE A 1 332 ? -32.991 3.921 3.751 1.00 80.75 332 PHE A CA 1
ATOM 2653 C C . PHE A 1 332 ? -33.416 2.952 4.861 1.00 80.75 332 PHE A C 1
ATOM 2655 O O . PHE A 1 332 ? -32.577 2.533 5.652 1.00 80.75 332 PHE A O 1
ATOM 2662 N N . LYS A 1 333 ? -34.694 2.552 4.905 1.00 74.44 333 LYS A N 1
ATOM 2663 C CA . LYS A 1 333 ? -35.204 1.571 5.878 1.00 74.44 333 LYS A CA 1
ATOM 2664 C C . LYS A 1 333 ? -34.728 0.141 5.617 1.00 74.44 333 LYS A C 1
ATOM 2666 O O . LYS A 1 333 ? -34.698 -0.651 6.550 1.00 74.44 333 LYS A O 1
ATOM 2671 N N . SER A 1 334 ? -34.393 -0.196 4.372 1.00 74.50 334 SER A N 1
ATOM 2672 C CA . SER A 1 334 ? -33.973 -1.543 3.960 1.00 74.50 334 SER A CA 1
ATOM 2673 C C . SER A 1 334 ? -32.453 -1.714 3.858 1.00 74.50 334 SER A C 1
ATOM 2675 O O . SER A 1 334 ? -31.988 -2.712 3.315 1.00 74.50 334 SER A O 1
ATOM 2677 N N . ILE A 1 335 ? -31.666 -0.736 4.314 1.00 80.69 335 ILE A N 1
ATOM 2678 C CA . ILE A 1 335 ? -30.203 -0.809 4.251 1.00 80.69 335 ILE A CA 1
ATOM 2679 C C . ILE A 1 335 ? -29.676 -1.736 5.348 1.00 80.69 335 ILE A C 1
ATOM 2681 O O . ILE A 1 335 ? -29.990 -1.563 6.524 1.00 80.69 335 ILE A O 1
ATOM 2685 N N . HIS A 1 336 ? -28.818 -2.680 4.961 1.00 82.88 336 HIS A N 1
ATOM 2686 C CA . HIS A 1 336 ? -28.019 -3.466 5.896 1.00 82.88 336 HIS A CA 1
ATOM 2687 C C . HIS A 1 336 ? -26.746 -2.703 6.281 1.00 82.88 336 HIS A C 1
ATOM 2689 O O . HIS A 1 336 ? -26.065 -2.150 5.416 1.00 82.88 336 HIS A O 1
ATOM 2695 N N . LEU A 1 337 ? -26.441 -2.674 7.581 1.00 84.44 337 LEU A N 1
ATOM 2696 C CA . LEU A 1 337 ? -25.226 -2.070 8.130 1.00 84.44 337 LEU A CA 1
ATOM 2697 C C . LEU A 1 337 ? -24.196 -3.168 8.458 1.00 84.44 337 LEU A C 1
ATOM 2699 O O . LEU A 1 337 ? -24.600 -4.208 8.985 1.00 84.44 337 LEU A O 1
ATOM 2703 N N . PRO A 1 338 ? -22.893 -2.956 8.189 1.00 85.19 338 PRO A N 1
ATOM 2704 C CA . PRO A 1 338 ? -22.295 -1.784 7.539 1.00 85.19 338 PRO A CA 1
ATOM 2705 C C . PRO A 1 338 ? -22.669 -1.676 6.050 1.00 85.19 338 PRO A C 1
ATOM 2707 O O . PRO A 1 338 ? -22.649 -2.663 5.317 1.00 85.19 338 PRO A O 1
ATOM 2710 N N . PHE A 1 339 ? -22.981 -0.464 5.588 1.00 87.38 339 PHE A N 1
ATOM 2711 C CA . PHE A 1 339 ? -23.299 -0.202 4.186 1.00 87.38 339 PHE A CA 1
ATOM 2712 C C . PHE A 1 339 ? -22.021 0.006 3.374 1.00 87.38 339 PHE A C 1
ATOM 2714 O O . PHE A 1 339 ? -21.211 0.878 3.706 1.00 87.38 339 PHE A O 1
ATOM 2721 N N . LYS A 1 340 ? -21.890 -0.746 2.277 1.00 86.12 340 LYS A N 1
ATOM 2722 C CA . LYS A 1 340 ? -20.865 -0.561 1.243 1.00 86.12 340 LYS A CA 1
ATOM 2723 C C . LYS A 1 340 ? -21.518 -0.407 -0.127 1.00 86.12 340 LYS A C 1
ATOM 2725 O O . LYS A 1 340 ? -22.526 -1.056 -0.414 1.00 86.12 340 LYS A O 1
ATOM 2730 N N . ILE A 1 341 ? -20.940 0.437 -0.977 1.00 80.31 341 ILE A N 1
ATOM 2731 C CA . ILE A 1 341 ? -21.362 0.544 -2.379 1.00 80.31 341 ILE A CA 1
ATOM 2732 C C . ILE A 1 341 ? -20.960 -0.745 -3.096 1.00 80.31 341 ILE A C 1
ATOM 2734 O O . ILE A 1 341 ? -19.804 -1.150 -3.037 1.00 80.31 341 ILE A O 1
ATOM 2738 N N . LYS A 1 342 ? -21.911 -1.385 -3.785 1.00 66.12 342 LYS A N 1
ATOM 2739 C CA . LYS A 1 342 ? -21.591 -2.481 -4.703 1.00 66.12 342 LYS A CA 1
ATOM 2740 C C . LYS A 1 342 ? -20.969 -1.904 -5.970 1.00 66.12 342 LYS A C 1
ATOM 2742 O O . LYS A 1 342 ? -21.554 -1.002 -6.571 1.00 66.12 342 LYS A O 1
ATOM 2747 N N . VAL A 1 343 ? -19.842 -2.466 -6.398 1.00 41.75 343 VAL A N 1
ATOM 2748 C CA . VAL A 1 343 ? -19.309 -2.249 -7.745 1.00 41.75 343 VAL A CA 1
ATOM 2749 C C . VAL A 1 343 ? -20.340 -2.796 -8.729 1.00 41.75 343 VAL A C 1
ATOM 2751 O O . VAL A 1 343 ? -20.493 -4.006 -8.883 1.00 41.75 343 VAL A O 1
ATOM 2754 N N . LEU A 1 344 ? -21.113 -1.912 -9.357 1.00 32.19 344 LEU A N 1
ATOM 2755 C CA . LEU A 1 344 ? -21.725 -2.248 -10.635 1.00 32.19 344 LEU A CA 1
ATOM 2756 C C . LEU A 1 344 ? -20.570 -2.252 -11.633 1.00 32.19 344 LEU A C 1
ATOM 2758 O O . LEU A 1 344 ? -19.871 -1.249 -11.753 1.00 32.19 344 LEU A O 1
ATOM 2762 N N . SER A 1 345 ? -20.346 -3.371 -12.316 1.00 28.70 345 SER A N 1
ATOM 2763 C CA . SER A 1 345 ? -19.510 -3.426 -13.511 1.00 28.70 345 SER A CA 1
ATOM 2764 C C . SER A 1 345 ? -20.130 -2.504 -14.563 1.00 28.70 345 SER A C 1
ATOM 2766 O O . SER A 1 345 ? -21.005 -2.893 -15.334 1.00 28.70 345 SER A O 1
ATOM 2768 N N . VAL A 1 346 ? -19.749 -1.228 -14.526 1.00 25.06 346 VAL A N 1
ATOM 2769 C CA . VAL A 1 346 ? -20.271 -0.219 -15.441 1.00 25.06 346 VAL A CA 1
ATOM 2770 C C . VAL A 1 346 ? -19.756 -0.536 -16.840 1.00 25.06 346 VAL A C 1
ATOM 2772 O O . VAL A 1 346 ? -18.555 -0.560 -17.098 1.00 25.06 346 VAL A O 1
ATOM 2775 N N . HIS A 1 347 ? -20.723 -0.810 -17.714 1.00 25.28 347 HIS A N 1
ATOM 2776 C CA . HIS A 1 347 ? -20.619 -0.789 -19.161 1.00 25.28 347 HIS A CA 1
ATOM 2777 C C . HIS A 1 347 ? -19.771 0.380 -19.666 1.00 25.28 347 HIS A C 1
ATOM 2779 O O . HIS A 1 347 ? -19.965 1.532 -19.282 1.00 25.28 347 HIS A O 1
ATOM 2785 N N . VAL A 1 348 ? -18.887 0.062 -20.604 1.00 25.00 348 VAL A N 1
ATOM 2786 C CA . VAL A 1 348 ? -18.245 1.029 -21.487 1.00 25.00 348 VAL A CA 1
ATOM 2787 C C . VAL A 1 348 ? -19.307 1.562 -22.461 1.00 25.00 348 VAL A C 1
ATOM 2789 O O . VAL A 1 348 ? -19.623 0.919 -23.454 1.00 25.00 348 VAL A O 1
ATOM 2792 N N . GLU A 1 349 ? -19.847 2.744 -22.184 1.00 27.36 349 GLU A N 1
ATOM 2793 C CA . GLU A 1 349 ? -20.427 3.669 -23.170 1.00 27.36 349 GLU A CA 1
ATOM 2794 C C . GLU A 1 349 ? -19.598 4.962 -23.033 1.00 27.36 349 GLU A C 1
ATOM 2796 O O . GLU A 1 349 ? -19.434 5.464 -21.928 1.00 27.36 349 GLU A O 1
ATOM 2801 N N . ASN A 1 350 ? -18.950 5.567 -24.028 1.00 24.97 350 ASN A N 1
ATOM 2802 C CA . ASN A 1 350 ? -19.190 5.647 -25.457 1.00 24.97 350 ASN A CA 1
ATOM 2803 C C . ASN A 1 350 ? -17.851 5.828 -26.193 1.00 24.97 350 ASN A C 1
ATOM 2805 O O . ASN A 1 350 ? -17.176 6.839 -26.009 1.00 24.97 350 ASN A O 1
ATOM 2809 N N . ILE A 1 351 ? -17.528 4.926 -27.118 1.00 24.06 351 ILE A N 1
ATOM 2810 C CA . ILE A 1 351 ? -16.828 5.303 -28.349 1.00 24.06 351 ILE A CA 1
ATOM 2811 C C . ILE A 1 351 ? -17.707 4.782 -29.476 1.00 24.06 351 ILE A C 1
ATOM 2813 O O . ILE A 1 351 ? -17.726 3.591 -29.781 1.00 24.06 351 ILE A O 1
ATOM 2817 N N . ALA A 1 352 ? -18.488 5.682 -30.065 1.00 24.81 352 ALA A N 1
ATOM 2818 C CA . ALA A 1 352 ? -19.232 5.405 -31.277 1.00 24.81 352 ALA A CA 1
ATOM 2819 C C . ALA A 1 352 ? -18.239 5.202 -32.433 1.00 24.81 352 ALA A C 1
ATOM 2821 O O . ALA A 1 352 ? -17.863 6.150 -33.118 1.00 24.81 352 ALA A O 1
ATOM 2822 N N . VAL A 1 353 ? -17.819 3.957 -32.659 1.00 25.11 353 VAL A N 1
ATOM 2823 C CA . VAL A 1 353 ? -17.268 3.524 -33.946 1.00 25.11 353 VAL A CA 1
ATOM 2824 C C . VAL A 1 353 ? -18.360 2.741 -34.660 1.00 25.11 353 VAL A C 1
ATOM 2826 O O . VAL A 1 353 ? -18.773 1.668 -34.227 1.00 25.11 353 VAL A O 1
ATOM 2829 N N . ARG A 1 354 ? -18.859 3.312 -35.760 1.00 26.98 354 ARG A N 1
ATOM 2830 C CA . ARG A 1 354 ? -19.766 2.652 -36.703 1.00 26.98 354 ARG A CA 1
ATOM 2831 C C . ARG A 1 354 ? -19.138 1.344 -37.195 1.00 26.98 354 ARG A C 1
ATOM 2833 O O . ARG A 1 354 ? -18.200 1.390 -37.982 1.00 26.98 354 ARG A O 1
ATOM 2840 N N . PHE A 1 355 ? -19.729 0.207 -36.845 1.00 26.09 355 PHE A N 1
ATOM 2841 C CA . PHE A 1 355 ? -19.609 -1.020 -37.632 1.00 26.09 355 PHE A CA 1
ATOM 2842 C C . PHE A 1 355 ? -21.004 -1.577 -37.931 1.00 26.09 355 PHE A C 1
ATOM 2844 O O . PHE A 1 355 ? -21.874 -1.633 -37.065 1.00 26.09 355 PHE A O 1
ATOM 2851 N N . ARG A 1 356 ? -21.228 -1.912 -39.208 1.00 28.83 356 ARG A N 1
ATOM 2852 C CA . ARG A 1 356 ? -22.478 -2.450 -39.763 1.00 28.83 356 ARG A CA 1
ATOM 2853 C C . ARG A 1 356 ? -22.833 -3.772 -39.073 1.00 28.83 356 ARG A C 1
ATOM 2855 O O . ARG A 1 356 ? -22.053 -4.717 -39.134 1.00 28.83 356 ARG A O 1
ATOM 2862 N N . ALA A 1 357 ? -24.007 -3.839 -38.450 1.00 31.34 357 ALA A N 1
ATOM 2863 C CA . ALA A 1 357 ? -24.505 -5.040 -37.788 1.00 31.34 357 ALA A CA 1
ATOM 2864 C C . ALA A 1 357 ? -25.141 -6.021 -38.789 1.00 31.34 357 ALA A C 1
ATOM 2866 O O . ALA A 1 357 ? -25.938 -5.624 -39.638 1.00 31.34 357 ALA A O 1
ATOM 2867 N N . GLY A 1 358 ? -24.790 -7.302 -38.655 1.00 33.09 358 GLY A N 1
ATOM 2868 C CA . GLY A 1 358 ? -25.462 -8.437 -39.289 1.00 33.09 358 GLY A CA 1
ATOM 2869 C C . GLY A 1 358 ? -26.455 -9.149 -38.346 1.00 33.09 358 GLY A C 1
ATOM 2870 O O . GLY A 1 358 ? -26.562 -8.783 -37.172 1.00 33.09 358 GLY A O 1
ATOM 2871 N N . PRO A 1 359 ? -27.154 -10.198 -38.826 1.00 33.75 359 PRO A N 1
ATOM 2872 C CA . PRO A 1 359 ? -28.365 -10.782 -38.215 1.00 33.75 359 PRO A CA 1
ATOM 2873 C C . PRO A 1 359 ? -28.215 -11.382 -36.803 1.00 33.75 359 PRO A C 1
ATOM 2875 O O . PRO A 1 359 ? -29.211 -11.672 -36.145 1.00 33.75 359 PRO A O 1
ATOM 2878 N N . PHE A 1 360 ? -26.989 -11.555 -36.305 1.00 33.28 360 PHE A N 1
ATOM 2879 C CA . PHE A 1 360 ? -26.700 -12.208 -35.023 1.00 33.28 360 PHE A CA 1
ATOM 2880 C C . PHE A 1 360 ? -27.168 -11.399 -33.797 1.00 33.28 360 PHE A C 1
ATOM 2882 O O . PHE A 1 360 ? -27.456 -11.962 -32.742 1.00 33.28 360 PHE A O 1
ATOM 2889 N N . TYR A 1 361 ? -27.288 -10.074 -33.935 1.00 35.50 361 TYR A N 1
ATOM 2890 C CA . TYR A 1 361 ? -27.664 -9.187 -32.828 1.00 35.50 361 TYR A CA 1
ATOM 2891 C C . TYR A 1 361 ? -29.160 -9.276 -32.472 1.00 35.50 361 TYR A C 1
ATOM 2893 O O . TYR A 1 361 ? -29.539 -9.127 -31.312 1.00 35.50 361 TYR A O 1
ATOM 2901 N N . VAL A 1 362 ? -30.013 -9.595 -33.453 1.00 42.28 362 VAL A N 1
ATOM 2902 C CA . VAL A 1 362 ? -31.464 -9.759 -33.247 1.00 42.28 362 VAL A CA 1
ATOM 2903 C C . VAL A 1 362 ? -31.773 -11.057 -32.491 1.00 42.28 362 VAL A C 1
ATOM 2905 O O . VAL A 1 362 ? -32.690 -11.084 -31.670 1.00 42.28 362 VAL A O 1
ATOM 2908 N N . PHE A 1 363 ? -30.958 -12.100 -32.686 1.00 36.91 363 PHE A N 1
ATOM 2909 C CA . PHE A 1 363 ? -31.082 -13.380 -31.980 1.00 36.91 363 PHE A CA 1
ATOM 2910 C C . PHE A 1 363 ? -30.709 -13.274 -30.488 1.00 36.91 363 PHE A C 1
ATOM 2912 O O . PHE A 1 363 ? -31.365 -13.856 -29.627 1.00 36.91 363 PHE A O 1
ATOM 2919 N N . LEU A 1 364 ? -29.698 -12.464 -30.152 1.00 38.12 364 LEU A N 1
ATOM 2920 C CA . LEU A 1 364 ? -29.289 -12.227 -28.759 1.00 38.12 364 LEU A CA 1
ATOM 2921 C C . LEU A 1 364 ? -30.321 -11.411 -27.966 1.00 38.12 364 LEU A C 1
ATOM 2923 O O . LEU A 1 364 ? -30.531 -11.669 -26.782 1.00 38.12 364 LEU A O 1
ATOM 2927 N N . LEU A 1 365 ? -31.007 -10.470 -28.619 1.00 40.28 365 LEU A N 1
ATOM 2928 C CA . LEU A 1 365 ? -32.080 -9.681 -28.003 1.00 40.28 365 LEU A CA 1
ATOM 2929 C C . LEU A 1 365 ? -33.336 -10.516 -27.718 1.00 40.28 365 LEU A C 1
ATOM 2931 O O . LEU A 1 365 ? -33.989 -10.307 -26.697 1.00 40.28 365 LEU A O 1
ATOM 2935 N N . THR A 1 366 ? -33.643 -11.497 -28.571 1.00 38.88 366 THR A N 1
ATOM 2936 C CA . THR A 1 366 ? -34.772 -12.418 -28.355 1.00 38.88 366 THR A CA 1
ATOM 2937 C C . THR A 1 366 ? -34.484 -13.441 -27.257 1.00 38.88 366 THR A C 1
ATOM 2939 O O . THR A 1 366 ? -35.385 -13.769 -26.487 1.00 38.88 366 THR A O 1
ATOM 2942 N N . LEU A 1 367 ? -33.230 -13.879 -27.100 1.00 36.53 367 LEU A N 1
ATOM 2943 C CA . LEU A 1 367 ? -32.846 -14.793 -26.019 1.00 36.53 367 LEU A CA 1
ATOM 2944 C C . LEU A 1 367 ? -32.889 -14.119 -24.631 1.00 36.53 367 LEU A C 1
ATOM 2946 O O . LEU A 1 367 ? -33.253 -14.756 -23.644 1.00 36.53 367 LEU A O 1
ATOM 2950 N N . ASN A 1 368 ? -32.578 -12.820 -24.555 1.00 35.06 368 ASN A N 1
ATOM 2951 C CA . ASN A 1 368 ? -32.542 -12.064 -23.296 1.00 35.06 368 ASN A CA 1
ATOM 2952 C C . ASN A 1 368 ? -33.937 -11.829 -22.683 1.00 35.06 368 ASN A C 1
ATOM 2954 O O . ASN A 1 368 ? -34.065 -11.673 -21.473 1.00 35.06 368 ASN A O 1
ATOM 2958 N N . LEU A 1 369 ? -34.996 -11.850 -23.501 1.00 39.62 369 LEU A N 1
ATOM 2959 C CA . LEU A 1 369 ? -36.379 -11.715 -23.027 1.00 39.62 369 LEU A CA 1
ATOM 2960 C C . LEU A 1 369 ? -36.969 -13.030 -22.492 1.00 39.62 369 LEU A C 1
ATOM 2962 O O . LEU A 1 369 ? -37.955 -12.992 -21.759 1.00 39.62 369 LEU A O 1
ATOM 2966 N N . TYR A 1 370 ? -36.376 -14.186 -22.816 1.00 37.59 370 TYR A N 1
ATOM 2967 C CA . TYR A 1 370 ? -36.941 -15.498 -22.472 1.00 37.59 370 TYR A CA 1
ATOM 2968 C C . TYR A 1 370 ? -36.353 -16.120 -21.189 1.00 37.59 370 TYR A C 1
ATOM 2970 O O . TYR A 1 370 ? -36.960 -17.009 -20.597 1.00 37.59 370 TYR A O 1
ATOM 2978 N N . ILE A 1 371 ? -35.199 -15.643 -20.704 1.00 41.94 371 ILE A N 1
ATOM 2979 C CA . ILE A 1 371 ? -34.462 -16.246 -19.573 1.00 41.94 371 ILE A CA 1
ATOM 2980 C C . ILE A 1 371 ? -34.590 -15.375 -18.312 1.00 41.94 371 ILE A C 1
ATOM 2982 O O . ILE A 1 371 ? -33.602 -14.974 -17.702 1.00 41.94 371 ILE A O 1
ATOM 2986 N N . HIS A 1 372 ? -35.825 -15.067 -17.905 1.00 38.97 372 HIS A N 1
ATOM 2987 C CA . HIS A 1 372 ? -36.095 -14.351 -16.648 1.00 38.97 372 HIS A CA 1
ATOM 2988 C C . HIS A 1 372 ? -36.662 -15.230 -15.518 1.00 38.97 372 HIS A C 1
ATOM 2990 O O . HIS A 1 372 ? -36.982 -14.699 -14.462 1.00 38.97 372 HIS A O 1
ATOM 2996 N N . ASN A 1 373 ? -36.746 -16.558 -15.690 1.00 34.47 373 ASN A N 1
ATOM 2997 C CA . ASN A 1 373 ? -37.471 -17.434 -14.753 1.00 34.47 373 ASN A CA 1
ATOM 2998 C C . ASN A 1 373 ? -36.712 -18.665 -14.214 1.00 34.47 373 ASN A C 1
ATOM 3000 O O . ASN A 1 373 ? -37.343 -19.634 -13.797 1.00 34.47 373 ASN A O 1
ATOM 3004 N N . SER A 1 374 ? -35.377 -18.656 -14.142 1.00 38.59 374 SER A N 1
ATOM 3005 C CA . SER A 1 374 ? -34.668 -19.732 -13.426 1.00 38.59 374 SER A CA 1
ATOM 3006 C C . SER A 1 374 ? -33.252 -19.347 -12.983 1.00 38.59 374 SER A C 1
ATOM 3008 O O . SER A 1 374 ? -32.317 -19.380 -13.787 1.00 38.59 374 SER A O 1
ATOM 3010 N N . ASP A 1 375 ? -33.074 -19.079 -11.685 1.00 38.38 375 ASP A N 1
ATOM 3011 C CA . ASP A 1 375 ? -31.775 -18.797 -11.040 1.00 38.38 375 ASP A CA 1
ATOM 3012 C C . ASP A 1 375 ? -30.753 -19.944 -11.195 1.00 38.38 375 ASP A C 1
ATOM 3014 O O . ASP A 1 375 ? -29.540 -19.736 -11.142 1.00 38.38 375 ASP A O 1
ATOM 3018 N N . PHE A 1 376 ? -31.226 -21.164 -11.459 1.00 36.16 376 PHE A N 1
ATOM 3019 C CA . PHE A 1 376 ? -30.382 -22.352 -11.606 1.00 36.16 376 PHE A CA 1
ATOM 3020 C C . PHE A 1 376 ? -29.571 -22.368 -12.916 1.00 36.16 376 PHE A C 1
ATOM 3022 O O . PHE A 1 376 ? -28.458 -22.891 -12.964 1.00 36.16 376 PHE A O 1
ATOM 3029 N N . VAL A 1 377 ? -30.095 -21.748 -13.978 1.00 37.34 377 VAL A N 1
ATOM 3030 C CA . VAL A 1 377 ? -29.445 -21.702 -15.300 1.00 37.34 377 VAL A CA 1
ATOM 3031 C C . VAL A 1 377 ? -28.358 -20.620 -15.343 1.00 37.34 377 VAL A C 1
ATOM 3033 O O . VAL A 1 377 ? -27.316 -20.812 -15.970 1.00 37.34 377 VAL A O 1
ATOM 3036 N N . TRP A 1 378 ? -28.532 -19.526 -14.592 1.00 36.69 378 TRP A N 1
ATOM 3037 C CA . TRP A 1 378 ? -27.552 -18.438 -14.494 1.00 36.69 378 TRP A CA 1
ATOM 3038 C C . TRP A 1 378 ? -26.239 -18.878 -13.836 1.00 36.69 378 TRP A C 1
ATOM 3040 O O . TRP A 1 378 ? -25.161 -18.492 -14.285 1.00 36.69 378 TRP A O 1
ATOM 3050 N N . LEU A 1 379 ? -26.297 -19.737 -12.818 1.00 39.47 379 LEU A N 1
ATOM 3051 C CA . LEU A 1 379 ? -25.114 -20.273 -12.131 1.00 39.47 379 LEU A CA 1
ATOM 3052 C C . LEU A 1 379 ? -24.309 -21.257 -13.003 1.00 39.47 379 LEU A C 1
ATOM 3054 O O . LEU A 1 379 ? -23.083 -21.320 -12.904 1.00 39.47 379 LEU A O 1
ATOM 3058 N N . PHE A 1 380 ? -24.981 -21.990 -13.896 1.00 32.81 380 PHE A N 1
ATOM 3059 C CA . PHE A 1 380 ? -24.334 -22.951 -14.794 1.00 32.81 380 PHE A CA 1
ATOM 3060 C C . PHE A 1 380 ? -23.791 -22.289 -16.074 1.00 32.81 380 PHE A C 1
ATOM 3062 O O . PHE A 1 380 ? -22.685 -22.606 -16.526 1.00 32.81 380 PHE A O 1
ATOM 3069 N N . LEU A 1 381 ? -24.522 -21.312 -16.626 1.00 33.12 381 LEU A N 1
ATOM 3070 C CA . LEU A 1 381 ? -24.082 -20.539 -17.790 1.00 33.12 381 LEU A CA 1
ATOM 3071 C C . LEU A 1 381 ? -23.027 -19.491 -17.433 1.00 33.12 381 LEU A C 1
ATOM 3073 O O . LEU A 1 381 ? -22.102 -19.323 -18.216 1.00 33.12 381 LEU A O 1
ATOM 3077 N N . SER A 1 382 ? -23.074 -18.848 -16.260 1.00 44.09 382 SER A N 1
ATOM 3078 C CA . SER A 1 382 ? -22.005 -17.926 -15.838 1.00 44.09 382 SER A CA 1
ATOM 3079 C C . SER A 1 382 ? -20.664 -18.640 -15.694 1.00 44.09 382 SER A C 1
ATOM 3081 O O . SER A 1 382 ? -19.680 -18.143 -16.218 1.00 44.09 382 SER A O 1
ATOM 3083 N N . ARG A 1 383 ? -20.609 -19.843 -15.108 1.00 36.72 383 ARG A N 1
ATOM 3084 C CA . ARG A 1 383 ? -19.372 -20.646 -15.029 1.00 36.72 383 ARG A CA 1
ATOM 3085 C C . ARG A 1 383 ? -18.845 -21.100 -16.393 1.00 36.72 383 ARG A C 1
ATOM 3087 O O . ARG A 1 383 ? -17.633 -21.131 -16.604 1.00 36.72 383 ARG A O 1
ATOM 3094 N N . SER A 1 384 ? -19.741 -21.439 -17.317 1.00 35.31 384 SER A N 1
ATOM 3095 C CA . SER A 1 384 ? -19.375 -21.921 -18.655 1.00 35.31 384 SER A CA 1
ATOM 3096 C C . SER A 1 384 ? -18.978 -20.773 -19.595 1.00 35.31 384 SER A C 1
ATOM 3098 O O . SER A 1 384 ? -17.996 -20.888 -20.322 1.00 35.31 384 SER A O 1
ATOM 3100 N N . LEU A 1 385 ? -19.667 -19.629 -19.519 1.00 35.22 385 LEU A N 1
ATOM 3101 C CA . LEU A 1 385 ? -19.332 -18.393 -20.237 1.00 35.22 385 LEU A CA 1
ATOM 3102 C C . LEU A 1 385 ? -18.104 -17.687 -19.640 1.00 35.22 385 LEU A C 1
ATOM 3104 O O . LEU A 1 385 ? -17.345 -17.077 -20.386 1.00 35.22 385 LEU A O 1
ATOM 3108 N N . TRP A 1 386 ? -17.862 -17.812 -18.329 1.00 41.00 386 TRP A N 1
ATOM 3109 C CA . TRP A 1 386 ? -16.619 -17.388 -17.673 1.00 41.00 386 TRP A CA 1
ATOM 3110 C C . TRP A 1 386 ? -15.432 -18.195 -18.209 1.00 41.00 386 TRP A C 1
ATOM 3112 O O . TRP A 1 386 ? -14.468 -17.603 -18.678 1.00 41.00 386 TRP A O 1
ATOM 3122 N N . ARG A 1 387 ? -15.546 -19.528 -18.312 1.00 34.97 387 ARG A N 1
ATOM 3123 C CA . ARG A 1 387 ? -14.519 -20.364 -18.966 1.00 34.97 387 ARG A CA 1
ATOM 3124 C C . ARG A 1 387 ? -14.334 -20.077 -20.461 1.00 34.97 387 ARG A C 1
ATOM 3126 O O . ARG A 1 387 ? -13.215 -20.186 -20.940 1.00 34.97 387 ARG A O 1
ATOM 3133 N N . LEU A 1 388 ? -15.386 -19.693 -21.188 1.00 35.59 388 LEU A N 1
ATOM 3134 C CA . LEU A 1 388 ? -15.311 -19.371 -22.623 1.00 35.59 388 LEU A CA 1
ATOM 3135 C C . LEU A 1 388 ? -14.761 -17.962 -22.924 1.00 35.59 388 LEU A C 1
ATOM 3137 O O . LEU A 1 388 ? -14.266 -17.742 -24.024 1.00 35.59 388 LEU A O 1
ATOM 3141 N N . LYS A 1 389 ? -14.807 -17.014 -21.973 1.00 37.38 389 LYS A N 1
ATOM 3142 C CA . LYS A 1 389 ? -14.132 -15.701 -22.092 1.00 37.38 389 LYS A CA 1
ATOM 3143 C C . LYS A 1 389 ? -12.639 -15.743 -21.729 1.00 37.38 389 LYS A C 1
ATOM 3145 O O . LYS A 1 389 ? -11.904 -14.857 -22.152 1.00 37.38 389 LYS A O 1
ATOM 3150 N N . MET A 1 390 ? -12.201 -16.753 -20.973 1.00 40.31 390 MET A N 1
ATOM 3151 C CA . MET A 1 390 ? -10.847 -16.878 -20.399 1.00 40.31 390 MET A CA 1
ATOM 3152 C C . MET A 1 390 ? -9.784 -17.439 -21.366 1.00 40.31 390 MET A C 1
ATOM 3154 O O . MET A 1 390 ? -8.628 -17.587 -20.991 1.00 40.31 390 MET A O 1
ATOM 3158 N N . THR A 1 391 ? -10.123 -17.777 -22.613 1.00 44.03 391 THR A N 1
ATOM 3159 C CA . THR A 1 391 ? -9.265 -18.638 -23.454 1.00 44.03 391 THR A CA 1
ATOM 3160 C C . THR A 1 391 ? -8.197 -17.939 -24.302 1.00 44.03 391 THR A C 1
ATOM 3162 O O . THR A 1 391 ? -7.545 -18.623 -25.087 1.00 44.03 391 THR A O 1
ATOM 3165 N N . ASN A 1 392 ? -7.971 -16.626 -24.178 1.00 58.44 392 ASN A N 1
ATOM 3166 C CA . ASN A 1 392 ? -7.035 -15.932 -25.083 1.00 58.44 392 ASN A CA 1
ATOM 3167 C C . ASN A 1 392 ? -5.651 -15.611 -24.501 1.00 58.44 392 ASN A C 1
ATOM 3169 O O . ASN A 1 392 ? -4.741 -15.344 -25.282 1.00 58.44 392 ASN A O 1
ATOM 3173 N N . TYR A 1 393 ? -5.452 -15.670 -23.181 1.00 74.50 393 TYR A N 1
ATOM 3174 C CA . TYR A 1 393 ? -4.169 -15.316 -22.569 1.00 74.50 393 TYR A CA 1
ATOM 3175 C C . TYR A 1 393 ? -3.635 -16.435 -21.685 1.00 74.50 393 TYR A C 1
ATOM 3177 O O . TYR A 1 393 ? -4.372 -17.044 -20.914 1.00 74.50 393 TYR A O 1
ATOM 3185 N N . LYS A 1 394 ? -2.331 -16.703 -21.791 1.00 88.19 394 LYS A N 1
ATOM 3186 C CA . LYS A 1 394 ? -1.662 -17.631 -20.876 1.00 88.19 394 LYS A CA 1
ATOM 3187 C C . LYS A 1 394 ? -1.518 -16.979 -19.492 1.00 88.19 394 LYS A C 1
ATOM 3189 O O . LYS A 1 394 ? -1.373 -15.757 -19.425 1.00 88.19 394 LYS A O 1
ATOM 3194 N N . PRO A 1 395 ? -1.501 -17.770 -18.407 1.00 93.81 395 PRO A N 1
ATOM 3195 C CA . PRO A 1 395 ? -1.281 -17.244 -17.068 1.00 93.81 395 PRO A CA 1
ATOM 3196 C C . PRO A 1 395 ? 0.065 -16.521 -16.916 1.00 93.81 395 PRO A C 1
ATOM 3198 O O . PRO A 1 395 ? 1.031 -16.808 -17.628 1.00 93.81 395 PRO A O 1
ATOM 3201 N N . ILE A 1 396 ? 0.135 -15.619 -15.940 1.00 95.69 396 ILE A N 1
ATOM 3202 C CA . ILE A 1 396 ? 1.337 -14.869 -15.569 1.00 95.69 396 ILE A CA 1
ATOM 3203 C C . ILE A 1 396 ? 1.983 -15.494 -14.333 1.00 95.69 396 ILE A C 1
ATOM 3205 O O . ILE A 1 396 ? 1.330 -15.698 -13.315 1.00 95.69 396 ILE A O 1
ATOM 3209 N N . GLY A 1 397 ? 3.283 -15.765 -14.399 1.00 95.12 397 GLY A N 1
ATOM 3210 C CA . GLY A 1 397 ? 4.060 -16.244 -13.263 1.00 95.12 397 GLY A CA 1
ATOM 3211 C C . GLY A 1 397 ? 4.464 -15.131 -12.292 1.00 95.12 397 GLY A C 1
ATOM 3212 O O . GLY A 1 397 ? 4.827 -14.033 -12.714 1.00 95.12 397 GLY A O 1
ATOM 3213 N N . VAL A 1 398 ? 4.471 -15.408 -10.991 1.00 94.56 398 VAL A N 1
ATOM 3214 C CA . VAL A 1 398 ? 4.929 -14.460 -9.966 1.00 94.56 398 VAL A CA 1
ATOM 3215 C C . VAL A 1 398 ? 5.805 -15.176 -8.947 1.00 94.56 398 VAL A C 1
ATOM 3217 O O . VAL A 1 398 ? 5.363 -16.095 -8.264 1.00 94.56 398 VAL A O 1
ATOM 3220 N N . ASP A 1 399 ? 7.052 -14.743 -8.826 1.00 92.06 399 ASP A N 1
ATOM 3221 C CA . ASP A 1 399 ? 7.926 -15.131 -7.721 1.00 92.06 399 ASP A CA 1
ATOM 3222 C C . ASP A 1 399 ? 7.573 -14.285 -6.493 1.00 92.06 399 ASP A C 1
ATOM 3224 O O . ASP A 1 399 ? 7.783 -13.069 -6.488 1.00 92.06 399 ASP A O 1
ATOM 3228 N N . ILE A 1 400 ? 6.995 -14.927 -5.474 1.00 89.12 400 ILE A N 1
ATOM 3229 C CA . ILE A 1 400 ? 6.606 -14.253 -4.231 1.00 89.12 400 ILE A CA 1
ATOM 3230 C C . ILE A 1 400 ? 7.728 -14.238 -3.187 1.00 89.12 400 ILE A C 1
ATOM 3232 O O . ILE A 1 400 ? 7.605 -13.504 -2.216 1.00 89.12 400 ILE A O 1
ATOM 3236 N N . HIS A 1 401 ? 8.803 -15.011 -3.358 1.00 82.12 401 HIS A N 1
ATOM 3237 C CA . HIS A 1 401 ? 9.866 -15.130 -2.356 1.00 82.12 401 HIS A CA 1
ATOM 3238 C C . HIS A 1 401 ? 11.004 -14.130 -2.601 1.00 82.12 401 HIS A C 1
ATOM 3240 O O . HIS A 1 401 ? 11.484 -13.513 -1.650 1.00 82.12 401 HIS A O 1
ATOM 3246 N N . GLY A 1 402 ? 11.358 -13.885 -3.867 1.00 75.62 402 GLY A N 1
ATOM 3247 C CA . GLY A 1 402 ? 12.497 -13.046 -4.230 1.00 75.62 402 GLY A CA 1
ATOM 3248 C C . GLY A 1 402 ? 12.410 -11.621 -3.674 1.00 75.62 402 GLY A C 1
ATOM 3249 O O . GLY A 1 402 ? 11.456 -10.884 -3.937 1.00 75.62 402 GLY A O 1
ATOM 3250 N N . GLY A 1 403 ? 13.433 -11.188 -2.930 1.00 80.62 403 GLY A N 1
ATOM 3251 C CA . GLY A 1 403 ? 13.598 -9.793 -2.502 1.00 80.62 403 GLY A CA 1
ATOM 3252 C C . GLY A 1 403 ? 14.136 -9.588 -1.080 1.00 80.62 403 GLY A C 1
ATOM 3253 O O . GLY A 1 403 ? 14.418 -10.518 -0.333 1.00 80.62 403 GLY A O 1
ATOM 3254 N N . ASP A 1 404 ? 14.351 -8.327 -0.697 1.00 80.44 404 ASP A N 1
ATOM 3255 C CA . ASP A 1 404 ? 14.894 -7.950 0.618 1.00 80.44 404 ASP A CA 1
ATOM 3256 C C . ASP A 1 404 ? 13.808 -7.743 1.682 1.00 80.44 404 ASP A C 1
ATOM 3258 O O . ASP A 1 404 ? 12.639 -7.509 1.379 1.00 80.44 404 ASP A O 1
ATOM 3262 N N . ILE A 1 405 ? 14.192 -7.758 2.958 1.00 79.00 405 ILE A N 1
ATOM 3263 C CA . ILE A 1 405 ? 13.323 -7.221 4.010 1.00 79.00 405 ILE A CA 1
ATOM 3264 C C . ILE A 1 405 ? 13.421 -5.698 3.960 1.00 79.00 405 ILE A C 1
ATOM 3266 O O . ILE A 1 405 ? 14.509 -5.134 4.075 1.00 79.00 405 ILE A O 1
ATOM 3270 N N . VAL A 1 406 ? 12.283 -5.022 3.812 1.00 74.06 406 VAL A N 1
ATOM 3271 C CA . VAL A 1 406 ? 12.220 -3.557 3.730 1.00 74.06 406 VAL A CA 1
ATOM 3272 C C . VAL A 1 406 ? 11.264 -3.049 4.791 1.00 74.06 406 VAL A C 1
ATOM 3274 O O . VAL A 1 406 ? 10.106 -3.452 4.828 1.00 74.06 406 VAL A O 1
ATOM 3277 N N . SER A 1 407 ? 11.744 -2.170 5.674 1.00 74.00 407 SER A N 1
ATOM 3278 C CA . SER A 1 407 ? 10.921 -1.577 6.742 1.00 74.00 407 SER A CA 1
ATOM 3279 C C . SER A 1 407 ? 10.190 -2.617 7.614 1.00 74.00 407 SER A C 1
ATOM 3281 O O . SER A 1 407 ? 9.088 -2.363 8.088 1.00 74.00 407 SER A O 1
ATOM 3283 N N . GLY A 1 408 ? 10.797 -3.794 7.814 1.00 73.69 408 GLY A N 1
ATOM 3284 C CA . GLY A 1 408 ? 10.220 -4.911 8.574 1.00 73.69 408 GLY A CA 1
ATOM 3285 C C . GLY A 1 408 ? 9.255 -5.811 7.789 1.00 73.69 408 GLY A C 1
ATOM 3286 O O . GLY A 1 408 ? 8.821 -6.823 8.327 1.00 73.69 408 GLY A O 1
ATOM 3287 N N . MET A 1 409 ? 8.946 -5.492 6.528 1.00 79.00 409 MET A N 1
ATOM 3288 C CA . MET A 1 409 ? 8.094 -6.310 5.657 1.00 79.00 409 MET A CA 1
ATOM 3289 C C . MET A 1 409 ? 8.933 -7.322 4.869 1.00 79.00 409 MET A C 1
ATOM 3291 O O . MET A 1 409 ? 9.953 -6.955 4.278 1.00 79.00 409 MET A O 1
ATOM 3295 N N . SER A 1 410 ? 8.491 -8.584 4.824 1.00 84.62 410 SER A N 1
ATOM 3296 C CA . SER A 1 410 ? 9.096 -9.616 3.969 1.00 84.62 410 SER A CA 1
ATOM 3297 C C . SER A 1 410 ? 8.843 -9.336 2.482 1.00 84.62 410 SER A C 1
ATOM 3299 O O . SER A 1 410 ? 7.947 -8.568 2.116 1.00 84.62 410 SER A O 1
ATOM 3301 N N . ALA A 1 411 ? 9.635 -9.961 1.608 1.00 84.62 411 ALA A N 1
ATOM 3302 C CA . ALA A 1 411 ? 9.371 -9.969 0.171 1.00 84.62 411 ALA A CA 1
ATOM 3303 C C . ALA A 1 411 ? 7.997 -10.589 -0.131 1.00 84.62 411 ALA A C 1
ATOM 3305 O O . ALA A 1 411 ? 7.167 -9.920 -0.747 1.00 84.62 411 ALA A O 1
ATOM 3306 N N . THR A 1 412 ? 7.710 -11.759 0.451 1.00 88.31 412 THR A N 1
ATOM 3307 C CA . THR A 1 412 ? 6.404 -12.438 0.406 1.00 88.31 412 THR A CA 1
ATOM 3308 C C . THR A 1 412 ? 5.243 -11.509 0.737 1.00 88.31 412 THR A C 1
ATOM 3310 O O . THR A 1 412 ? 4.305 -11.396 -0.050 1.00 88.31 412 THR A O 1
ATOM 3313 N N . PHE A 1 413 ? 5.331 -10.745 1.829 1.00 88.81 413 PHE A N 1
ATOM 3314 C CA . PHE A 1 413 ? 4.296 -9.775 2.181 1.00 88.81 413 PHE A CA 1
ATOM 3315 C C . PHE A 1 413 ? 4.093 -8.708 1.104 1.00 88.81 413 PHE A C 1
ATOM 3317 O O . PHE A 1 413 ? 2.959 -8.414 0.720 1.00 88.81 413 PHE A O 1
ATOM 3324 N N . ARG A 1 414 ? 5.180 -8.118 0.596 1.00 91.69 414 ARG A N 1
ATOM 3325 C CA . ARG A 1 414 ? 5.092 -7.040 -0.396 1.00 91.69 414 ARG A CA 1
ATOM 3326 C C . ARG A 1 414 ? 4.557 -7.535 -1.740 1.00 91.69 414 ARG A C 1
ATOM 3328 O O . ARG A 1 414 ? 3.704 -6.868 -2.324 1.00 91.69 414 ARG A O 1
ATOM 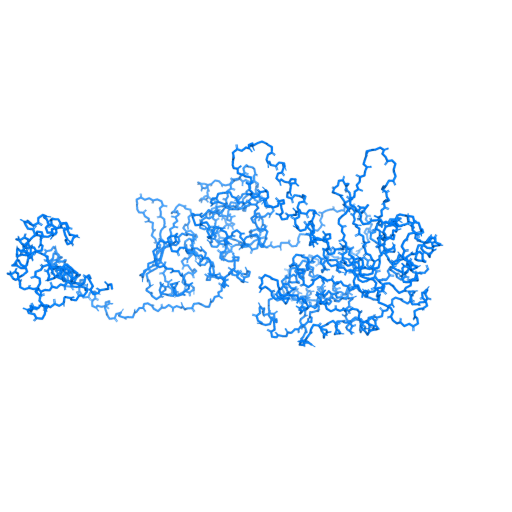3335 N N . VAL A 1 415 ? 5.042 -8.682 -2.220 1.00 92.06 415 VAL A N 1
ATOM 3336 C CA . VAL A 1 415 ? 4.649 -9.233 -3.523 1.00 92.06 415 VAL A CA 1
ATOM 3337 C C . VAL A 1 415 ? 3.207 -9.728 -3.492 1.00 92.06 415 VAL A C 1
ATOM 3339 O O . VAL A 1 415 ? 2.448 -9.395 -4.397 1.00 92.06 415 VAL A O 1
ATOM 3342 N N . VAL A 1 416 ? 2.790 -10.445 -2.443 1.00 92.69 416 VAL A N 1
ATOM 3343 C CA . VAL A 1 416 ? 1.414 -10.958 -2.340 1.00 92.69 416 VAL A CA 1
ATOM 3344 C C . VAL A 1 416 ? 0.392 -9.820 -2.262 1.00 92.69 416 VAL A C 1
ATOM 3346 O O . VAL A 1 416 ? -0.595 -9.861 -2.990 1.00 92.69 416 VAL A O 1
ATOM 3349 N N . ASN A 1 417 ? 0.644 -8.763 -1.479 1.00 92.38 417 ASN A N 1
ATOM 3350 C CA . ASN A 1 417 ? -0.256 -7.599 -1.441 1.00 92.38 417 ASN A CA 1
ATOM 3351 C C . ASN A 1 417 ? -0.346 -6.884 -2.800 1.00 92.38 417 ASN A C 1
ATOM 3353 O O . ASN A 1 417 ? -1.426 -6.466 -3.212 1.00 92.38 417 ASN A O 1
ATOM 3357 N N . ALA A 1 418 ? 0.781 -6.731 -3.507 1.00 94.00 418 ALA A N 1
ATOM 3358 C CA . ALA A 1 418 ? 0.772 -6.157 -4.851 1.00 94.00 418 ALA A CA 1
ATOM 3359 C C . ALA A 1 418 ? -0.028 -7.033 -5.828 1.00 94.00 418 ALA A C 1
ATOM 3361 O O . ALA A 1 418 ? -0.854 -6.517 -6.578 1.00 94.00 418 ALA A O 1
ATOM 3362 N N . LEU A 1 419 ? 0.179 -8.350 -5.773 1.00 95.06 419 LEU A N 1
ATOM 3363 C CA . LEU A 1 419 ? -0.507 -9.320 -6.615 1.00 95.06 419 LEU A CA 1
ATOM 3364 C C . LEU A 1 419 ? -2.016 -9.355 -6.363 1.00 95.06 419 LEU A C 1
ATOM 3366 O O . LEU A 1 419 ? -2.772 -9.397 -7.325 1.00 95.06 419 LEU A O 1
ATOM 3370 N N . GLN A 1 420 ? -2.466 -9.318 -5.106 1.00 93.19 420 GLN A N 1
ATOM 3371 C CA . GLN A 1 420 ? -3.896 -9.312 -4.779 1.00 93.19 420 GLN A CA 1
ATOM 3372 C C . GLN A 1 420 ? -4.620 -8.148 -5.458 1.00 93.19 420 GLN A C 1
ATOM 3374 O O . GLN A 1 420 ? -5.671 -8.353 -6.060 1.00 93.19 420 GLN A O 1
ATOM 3379 N N . GLU A 1 421 ? -4.047 -6.945 -5.404 1.00 91.94 421 GLU A N 1
ATOM 3380 C CA . GLU A 1 421 ? -4.656 -5.766 -6.020 1.00 91.94 421 GLU A CA 1
ATOM 3381 C C . GLU A 1 421 ? -4.628 -5.835 -7.551 1.00 91.94 421 GLU A C 1
ATOM 3383 O O . GLU A 1 421 ? -5.641 -5.573 -8.194 1.00 91.94 421 GLU A O 1
ATOM 3388 N N . VAL A 1 422 ? -3.502 -6.249 -8.145 1.00 94.25 422 VAL A N 1
ATOM 3389 C CA . VAL A 1 422 ? -3.399 -6.401 -9.606 1.00 94.25 422 VAL A CA 1
ATOM 3390 C C . VAL A 1 422 ? -4.369 -7.470 -10.114 1.00 94.25 422 VAL A C 1
ATOM 3392 O O . VAL A 1 422 ? -5.072 -7.238 -11.091 1.00 94.25 422 VAL A O 1
ATOM 3395 N N . ALA A 1 423 ? -4.472 -8.611 -9.434 1.00 92.69 423 ALA A N 1
ATOM 3396 C CA . ALA A 1 423 ? -5.380 -9.687 -9.818 1.00 92.69 423 ALA A CA 1
ATOM 3397 C C . ALA A 1 423 ? -6.860 -9.303 -9.662 1.00 92.69 423 ALA A C 1
ATOM 3399 O O . ALA A 1 423 ? -7.683 -9.726 -10.471 1.00 92.69 423 ALA A O 1
ATOM 3400 N N . GLN A 1 424 ? -7.204 -8.473 -8.671 1.00 88.31 424 GLN A N 1
ATOM 3401 C CA . GLN A 1 424 ? -8.552 -7.905 -8.534 1.00 88.31 424 GLN A CA 1
ATOM 3402 C C . GLN A 1 424 ? -8.883 -6.912 -9.653 1.00 88.31 424 GLN A C 1
ATOM 3404 O O . GLN A 1 424 ? -10.018 -6.892 -10.127 1.00 88.31 424 GLN A O 1
ATOM 3409 N N . ASN A 1 425 ? -7.905 -6.111 -10.081 1.00 89.12 425 ASN A N 1
ATOM 3410 C CA . ASN A 1 425 ? -8.070 -5.145 -11.170 1.00 89.12 425 ASN A CA 1
ATOM 3411 C C . ASN A 1 425 ? -8.103 -5.809 -12.558 1.00 89.12 425 ASN A C 1
ATOM 3413 O O . ASN A 1 425 ? -8.663 -5.228 -13.485 1.00 89.12 425 ASN A O 1
ATOM 3417 N N . HIS A 1 426 ? -7.550 -7.019 -12.679 1.00 86.38 426 HIS A N 1
ATOM 3418 C CA . HIS A 1 426 ? -7.486 -7.812 -13.909 1.00 86.38 426 HIS A CA 1
ATOM 3419 C C . HIS A 1 426 ? -8.150 -9.191 -13.737 1.00 86.38 426 HIS A C 1
ATOM 3421 O O . HIS A 1 426 ? -7.465 -10.220 -13.784 1.00 86.38 426 HIS A O 1
ATOM 3427 N N . PRO A 1 427 ? -9.480 -9.255 -13.522 1.00 83.56 427 PRO A N 1
ATOM 3428 C CA . PRO A 1 427 ? -10.195 -10.517 -13.312 1.00 83.56 427 PRO A CA 1
ATOM 3429 C C . PRO A 1 427 ? -10.158 -11.456 -14.531 1.00 83.56 427 PRO A C 1
ATOM 3431 O O . PRO A 1 427 ? -10.443 -12.643 -14.399 1.00 83.56 427 PRO A O 1
ATOM 3434 N N . GLU A 1 428 ? -9.820 -10.940 -15.715 1.00 82.81 428 GLU A N 1
ATOM 3435 C CA . GLU A 1 428 ? -9.603 -11.689 -16.957 1.00 82.81 428 GLU A CA 1
ATOM 3436 C C . GLU A 1 428 ? -8.229 -12.373 -17.053 1.00 82.81 428 GLU A C 1
ATOM 3438 O O . GLU A 1 428 ? -7.990 -13.129 -17.996 1.00 82.81 428 GLU A O 1
ATOM 3443 N N . ARG A 1 429 ? -7.311 -12.095 -16.118 1.00 87.81 429 ARG A N 1
ATOM 3444 C CA . ARG A 1 429 ? -5.950 -12.645 -16.094 1.00 87.81 429 ARG A CA 1
ATOM 3445 C C . ARG A 1 429 ? -5.803 -13.695 -15.009 1.00 87.81 429 ARG A C 1
ATOM 3447 O O . ARG A 1 429 ? -6.179 -13.461 -13.865 1.00 87.81 429 ARG A O 1
ATOM 3454 N N . GLU A 1 430 ? -5.193 -14.824 -15.357 1.00 93.31 430 GLU A N 1
ATOM 3455 C CA . GLU A 1 430 ? -4.772 -15.833 -14.385 1.00 93.31 430 GLU A CA 1
ATOM 3456 C C . GLU A 1 430 ? -3.322 -15.604 -13.949 1.00 93.31 430 GLU A C 1
ATOM 3458 O O . GLU A 1 430 ? -2.454 -15.283 -14.765 1.00 93.31 430 GLU A O 1
ATOM 3463 N N . PHE A 1 431 ? -3.047 -15.832 -12.666 1.00 95.00 431 PHE A N 1
ATOM 3464 C CA . PHE A 1 431 ? -1.713 -15.727 -12.083 1.00 95.00 431 PHE A CA 1
ATOM 3465 C C . PHE A 1 431 ? -1.304 -17.044 -11.426 1.00 95.00 431 PHE A C 1
ATOM 3467 O O . PHE A 1 431 ? -2.096 -17.679 -10.729 1.00 95.00 431 PHE A O 1
ATOM 3474 N N . VAL A 1 432 ? -0.047 -17.438 -11.617 1.00 94.44 432 VAL A N 1
ATOM 3475 C CA . VAL A 1 432 ? 0.582 -18.581 -10.953 1.00 94.44 432 VAL A CA 1
ATOM 3476 C C . VAL A 1 432 ? 1.731 -18.066 -10.101 1.00 94.44 432 VAL A C 1
ATOM 3478 O O . VAL A 1 432 ? 2.741 -17.589 -10.612 1.00 94.44 432 VAL A O 1
ATOM 3481 N N . SER A 1 433 ? 1.591 -18.194 -8.794 1.00 92.38 433 SER A N 1
ATOM 3482 C CA . SER A 1 433 ? 2.561 -17.715 -7.822 1.00 92.38 433 SER A CA 1
ATOM 3483 C C . SER A 1 433 ? 3.393 -18.865 -7.276 1.00 92.38 433 SER A C 1
ATOM 3485 O O . SER A 1 433 ? 2.828 -19.845 -6.789 1.00 92.38 433 SER A O 1
ATOM 3487 N N . ILE A 1 434 ? 4.718 -18.721 -7.311 1.00 90.88 434 ILE A N 1
ATOM 3488 C CA . ILE A 1 434 ? 5.674 -19.695 -6.776 1.00 90.88 434 ILE A CA 1
ATOM 3489 C C . ILE A 1 434 ? 6.351 -19.116 -5.538 1.00 90.88 434 ILE A C 1
ATOM 3491 O O . ILE A 1 434 ? 6.864 -17.997 -5.576 1.00 90.88 434 ILE A O 1
ATOM 3495 N N . GLY A 1 435 ? 6.383 -19.883 -4.449 1.00 86.62 435 GLY A N 1
ATOM 3496 C CA . GLY A 1 435 ? 7.177 -19.514 -3.280 1.00 86.62 435 GLY A CA 1
ATOM 3497 C C . GLY A 1 435 ? 7.125 -20.511 -2.135 1.00 86.62 435 GLY A C 1
ATOM 3498 O O . GLY A 1 435 ? 6.624 -21.629 -2.267 1.00 86.62 435 GLY A O 1
ATOM 3499 N N . ASN A 1 436 ? 7.639 -20.082 -0.984 1.00 84.62 436 ASN A N 1
ATOM 3500 C CA . ASN A 1 436 ? 7.689 -20.906 0.210 1.00 84.62 436 ASN A CA 1
ATOM 3501 C C . ASN A 1 436 ? 6.341 -20.932 0.947 1.00 84.62 436 ASN A C 1
ATOM 3503 O O . ASN A 1 436 ? 5.765 -19.892 1.274 1.00 84.62 436 ASN A O 1
ATOM 3507 N N . LYS A 1 437 ? 5.858 -22.137 1.266 1.00 86.12 437 LYS A N 1
ATOM 3508 C CA . LYS A 1 437 ? 4.579 -22.330 1.961 1.00 86.12 437 LYS A CA 1
ATOM 3509 C C . LYS A 1 437 ? 4.548 -21.691 3.348 1.00 86.12 437 LYS A C 1
ATOM 3511 O O . LYS A 1 437 ? 3.575 -21.027 3.680 1.00 86.12 437 LYS A O 1
ATOM 3516 N N . ILE A 1 438 ? 5.604 -21.878 4.138 1.00 83.69 438 ILE A N 1
ATOM 3517 C CA . ILE A 1 438 ? 5.666 -21.416 5.530 1.00 83.69 438 ILE A CA 1
ATOM 3518 C C . ILE A 1 438 ? 5.660 -19.888 5.577 1.00 83.69 438 ILE A C 1
ATOM 3520 O O . ILE A 1 438 ? 4.952 -19.300 6.389 1.00 83.69 438 ILE A O 1
ATOM 3524 N N . GLU A 1 439 ? 6.416 -19.235 4.693 1.00 82.06 439 GLU A N 1
ATOM 3525 C CA . GLU A 1 439 ? 6.434 -17.771 4.631 1.00 82.06 439 GLU A CA 1
ATOM 3526 C C . GLU A 1 439 ? 5.106 -17.180 4.174 1.00 82.06 439 GLU A C 1
ATOM 3528 O O . GLU A 1 439 ? 4.670 -16.169 4.721 1.00 82.06 439 GLU A O 1
ATOM 3533 N N . PHE A 1 440 ? 4.457 -17.813 3.194 1.00 86.50 440 PHE A N 1
ATOM 3534 C CA . PHE A 1 440 ? 3.135 -17.397 2.750 1.00 86.50 440 PHE A CA 1
ATOM 3535 C C . PHE A 1 440 ? 2.107 -17.547 3.878 1.00 86.50 440 PHE A C 1
ATOM 3537 O O . PHE A 1 440 ? 1.414 -16.588 4.207 1.00 86.50 440 PHE A O 1
ATOM 3544 N N . GLU A 1 441 ? 2.051 -18.722 4.512 1.00 87.19 441 GLU A N 1
ATOM 3545 C CA . GLU A 1 441 ? 1.085 -19.039 5.573 1.00 87.19 441 GLU A CA 1
ATOM 3546 C C . GLU A 1 441 ? 1.322 -18.256 6.875 1.00 87.19 441 GLU A C 1
ATOM 3548 O O . GLU A 1 441 ? 0.426 -18.177 7.716 1.00 87.19 441 GLU A O 1
ATOM 3553 N N . ARG A 1 442 ? 2.501 -17.644 7.045 1.00 82.38 442 ARG A N 1
ATOM 3554 C CA . ARG A 1 442 ? 2.786 -16.740 8.168 1.00 82.38 442 ARG A CA 1
ATOM 3555 C C . ARG A 1 442 ? 1.930 -15.476 8.116 1.00 82.38 442 ARG A C 1
ATOM 3557 O O . ARG A 1 442 ? 1.447 -15.028 9.154 1.00 82.38 442 ARG A O 1
ATOM 3564 N N . ASP A 1 443 ? 1.776 -14.915 6.920 1.00 78.56 443 ASP A N 1
ATOM 3565 C CA . ASP A 1 443 ? 1.194 -13.587 6.722 1.00 78.56 443 ASP A CA 1
ATOM 3566 C C . ASP A 1 443 ? -0.178 -13.652 6.006 1.00 78.56 443 ASP A C 1
ATOM 3568 O O . ASP A 1 443 ? -0.977 -12.722 6.128 1.00 78.56 443 ASP A O 1
ATOM 3572 N N . PHE A 1 444 ? -0.495 -14.753 5.307 1.00 84.00 444 PHE A N 1
ATOM 3573 C CA . PHE A 1 444 ? -1.710 -14.910 4.496 1.00 84.00 444 PHE A CA 1
ATOM 3574 C C . PHE A 1 444 ? -2.346 -16.298 4.626 1.00 84.00 444 PHE A C 1
ATOM 3576 O O . PHE A 1 444 ? -1.673 -17.305 4.817 1.00 84.00 444 PHE A O 1
ATOM 3583 N N . SER A 1 445 ? -3.664 -16.378 4.433 1.00 81.38 445 SER A N 1
ATOM 3584 C CA . SER A 1 445 ? -4.354 -17.640 4.139 1.00 81.38 445 SER A CA 1
ATOM 3585 C C . SER A 1 445 ? -4.588 -17.794 2.634 1.00 81.38 445 SER A C 1
ATOM 3587 O O . SER A 1 445 ? -4.684 -16.808 1.901 1.00 81.38 445 SER A O 1
ATOM 3589 N N . ARG A 1 446 ? -4.738 -19.034 2.153 1.00 74.88 446 ARG A N 1
ATOM 3590 C CA . ARG A 1 446 ? -5.072 -19.307 0.743 1.00 74.88 446 ARG A CA 1
ATOM 3591 C C . ARG A 1 446 ? -6.392 -18.648 0.323 1.00 74.88 446 ARG A C 1
ATOM 3593 O O . ARG A 1 446 ? -6.471 -18.124 -0.780 1.00 74.88 446 ARG A O 1
ATOM 3600 N N . ASP A 1 447 ? -7.364 -18.592 1.232 1.00 76.38 447 ASP A N 1
ATOM 3601 C CA . ASP A 1 447 ? -8.665 -17.939 1.020 1.00 76.38 447 ASP A CA 1
ATOM 3602 C C . ASP A 1 447 ? -8.565 -16.408 0.904 1.00 76.38 447 ASP A C 1
ATOM 3604 O O . ASP A 1 447 ? -9.541 -15.746 0.559 1.00 76.38 447 ASP A O 1
ATOM 3608 N N . SER A 1 448 ? -7.402 -15.822 1.214 1.00 76.75 448 SER A N 1
ATOM 3609 C CA . SER A 1 448 ? -7.178 -14.382 1.070 1.00 76.75 448 SER A CA 1
ATOM 3610 C C . SER A 1 448 ? -6.845 -13.974 -0.369 1.00 76.75 448 SER A C 1
ATOM 3612 O O . SER A 1 448 ? -6.919 -12.792 -0.705 1.00 76.75 448 SER A O 1
ATOM 3614 N N . LEU A 1 449 ? -6.479 -14.926 -1.232 1.00 83.56 449 LEU A N 1
ATOM 3615 C CA . LEU A 1 449 ? -6.134 -14.655 -2.623 1.00 83.56 449 LEU A CA 1
ATOM 3616 C C . LEU A 1 449 ? -7.381 -14.632 -3.521 1.00 83.56 449 LEU A C 1
ATOM 3618 O O . LEU A 1 449 ? -8.290 -15.438 -3.320 1.00 83.56 449 LEU A O 1
ATOM 3622 N N . PRO A 1 450 ? -7.425 -13.746 -4.531 1.00 87.06 450 PRO A N 1
ATOM 3623 C CA . PRO A 1 450 ? -8.449 -13.783 -5.572 1.00 87.06 450 PRO A CA 1
ATOM 3624 C C . PRO A 1 450 ? -8.518 -15.146 -6.276 1.00 87.06 450 PRO A C 1
ATOM 3626 O O . PRO A 1 450 ? -7.504 -15.828 -6.417 1.00 87.06 450 PRO A O 1
ATOM 3629 N N . GLU A 1 451 ? -9.702 -15.529 -6.769 1.00 86.31 451 GLU A N 1
ATOM 3630 C CA . GLU A 1 451 ? -9.919 -16.834 -7.424 1.00 86.31 451 GLU A CA 1
ATOM 3631 C C . GLU A 1 451 ? -9.032 -17.050 -8.664 1.00 86.31 451 GLU A C 1
ATOM 3633 O O . GLU A 1 451 ? -8.710 -18.187 -9.004 1.00 86.31 451 GLU A O 1
ATOM 3638 N N . ASN A 1 452 ? -8.610 -15.966 -9.319 1.00 90.50 452 ASN A N 1
ATOM 3639 C CA . ASN A 1 452 ? -7.709 -15.972 -10.469 1.00 90.50 452 ASN A CA 1
ATOM 3640 C C . ASN A 1 452 ? -6.214 -16.030 -10.092 1.00 90.50 452 ASN A C 1
ATOM 3642 O O . ASN A 1 452 ? -5.359 -15.885 -10.965 1.00 90.50 452 ASN A O 1
ATOM 3646 N N . VAL A 1 453 ? -5.875 -16.267 -8.819 1.00 92.62 453 VAL A N 1
ATOM 3647 C CA . VAL A 1 453 ? -4.498 -16.474 -8.349 1.00 92.62 453 VAL A CA 1
ATOM 3648 C C . VAL A 1 453 ? -4.323 -17.897 -7.825 1.00 92.62 453 VAL A C 1
ATOM 3650 O O . VAL A 1 453 ? -4.940 -18.316 -6.845 1.00 92.62 453 VAL A O 1
ATOM 3653 N N . ARG A 1 454 ? -3.406 -18.643 -8.439 1.00 91.12 454 ARG A N 1
ATOM 3654 C CA . ARG A 1 454 ? -3.029 -19.993 -8.024 1.00 91.12 454 ARG A CA 1
ATOM 3655 C C . ARG A 1 454 ? -1.672 -19.981 -7.332 1.00 91.12 454 ARG A C 1
ATOM 3657 O O . ARG A 1 454 ? -0.682 -19.571 -7.919 1.00 91.12 454 ARG A O 1
ATOM 3664 N N . MET A 1 455 ? -1.617 -20.509 -6.112 1.00 87.50 455 MET A N 1
ATOM 3665 C CA . MET A 1 455 ? -0.357 -20.761 -5.404 1.00 87.50 455 MET A CA 1
ATOM 3666 C C . MET A 1 455 ? 0.177 -22.158 -5.717 1.00 87.50 455 MET A C 1
ATOM 3668 O O . MET A 1 455 ? -0.549 -23.144 -5.559 1.00 87.50 455 MET A O 1
ATOM 3672 N N . GLU A 1 456 ? 1.453 -22.245 -6.080 1.00 87.19 456 GLU A N 1
ATOM 3673 C CA . GLU A 1 456 ? 2.228 -23.483 -6.087 1.00 87.19 456 GLU A CA 1
ATOM 3674 C C . GLU A 1 456 ? 3.446 -23.317 -5.165 1.00 87.19 456 GLU A C 1
ATOM 3676 O O . GLU A 1 456 ? 4.118 -22.286 -5.158 1.00 87.19 456 GLU A O 1
ATOM 3681 N N . TYR A 1 457 ? 3.702 -24.324 -4.332 1.00 79.06 457 TYR A N 1
ATOM 3682 C CA . TYR A 1 457 ? 4.790 -24.295 -3.358 1.00 79.06 457 TYR A CA 1
ATOM 3683 C C . TYR A 1 457 ? 5.889 -25.239 -3.829 1.00 79.06 457 TYR A C 1
ATOM 3685 O O . TYR A 1 457 ? 5.711 -26.453 -3.751 1.00 79.06 457 TYR A O 1
ATOM 3693 N N . ASP A 1 458 ? 6.986 -24.685 -4.347 1.00 65.50 458 ASP A N 1
ATOM 3694 C CA . ASP A 1 458 ? 8.024 -25.474 -5.034 1.00 65.50 458 ASP A CA 1
ATOM 3695 C C . ASP A 1 458 ? 9.466 -25.069 -4.678 1.00 65.50 458 ASP A C 1
ATOM 3697 O O . ASP A 1 458 ? 10.423 -25.583 -5.251 1.00 65.50 458 ASP A O 1
ATOM 3701 N N . CYS A 1 459 ? 9.679 -24.160 -3.722 1.00 64.31 459 CYS A N 1
ATOM 3702 C CA . CYS A 1 459 ? 11.041 -23.792 -3.336 1.00 64.31 459 CYS A CA 1
ATOM 3703 C C . CYS A 1 459 ? 11.185 -23.345 -1.874 1.00 64.31 459 CYS A C 1
ATOM 3705 O O . CYS A 1 459 ? 10.296 -22.742 -1.268 1.00 64.31 459 CYS A O 1
ATOM 3707 N N . ASN A 1 460 ? 12.356 -23.663 -1.316 1.00 62.84 460 ASN A N 1
ATOM 3708 C CA . ASN A 1 460 ? 12.846 -23.140 -0.038 1.00 62.84 460 ASN A CA 1
ATOM 3709 C C . ASN A 1 460 ? 13.889 -22.028 -0.236 1.00 62.84 460 ASN A C 1
ATOM 3711 O O . ASN A 1 460 ? 14.406 -21.515 0.750 1.00 62.84 460 ASN A O 1
ATOM 3715 N N . ASP A 1 461 ? 14.215 -21.699 -1.488 1.00 64.75 461 ASP A N 1
ATOM 3716 C CA . ASP A 1 461 ? 15.169 -20.662 -1.848 1.00 64.75 461 ASP A CA 1
ATOM 3717 C C . ASP A 1 461 ? 14.695 -19.813 -3.042 1.00 64.75 461 ASP A C 1
ATOM 3719 O O . ASP A 1 461 ? 13.816 -20.181 -3.829 1.00 64.75 461 ASP A O 1
ATOM 3723 N N . ASP A 1 462 ? 15.316 -18.643 -3.121 1.00 61.00 462 ASP A N 1
ATOM 3724 C CA . ASP A 1 462 ? 15.151 -17.567 -4.097 1.00 61.00 462 ASP A CA 1
ATOM 3725 C C . ASP A 1 462 ? 15.387 -18.030 -5.554 1.00 61.00 462 ASP A C 1
ATOM 3727 O O . ASP A 1 462 ? 14.618 -17.731 -6.473 1.00 61.00 462 ASP A O 1
ATOM 3731 N N . GLU A 1 463 ? 16.422 -18.844 -5.788 1.00 67.94 463 GLU A N 1
ATOM 3732 C CA . GLU A 1 463 ? 16.764 -19.326 -7.133 1.00 67.94 463 GLU A CA 1
ATOM 3733 C C . GLU A 1 463 ? 15.806 -20.431 -7.623 1.00 67.94 463 GLU A C 1
ATOM 3735 O O . GLU A 1 463 ? 15.604 -20.597 -8.831 1.00 67.94 463 GLU A O 1
ATOM 3740 N N . GLY A 1 464 ? 15.209 -21.198 -6.704 1.00 78.00 464 GLY A N 1
ATOM 3741 C CA . GLY A 1 464 ? 14.253 -22.259 -7.002 1.00 78.00 464 GLY A CA 1
ATOM 3742 C C . GLY A 1 464 ? 12.975 -21.735 -7.652 1.00 78.00 464 GLY A C 1
ATOM 3743 O O . GLY A 1 464 ? 12.548 -22.287 -8.667 1.00 78.00 464 GLY A O 1
ATOM 3744 N N . ALA A 1 465 ? 12.424 -20.622 -7.150 1.00 83.56 465 ALA A N 1
ATOM 3745 C CA . ALA A 1 465 ? 11.209 -20.015 -7.702 1.00 83.56 465 ALA A CA 1
ATOM 3746 C C . ALA A 1 465 ? 11.394 -19.628 -9.176 1.00 83.56 465 ALA A C 1
ATOM 3748 O O . ALA A 1 465 ? 10.600 -20.003 -10.042 1.00 83.56 465 ALA A O 1
ATOM 3749 N N . VAL A 1 466 ? 12.495 -18.934 -9.477 1.00 86.44 466 VAL A N 1
ATOM 3750 C CA . VAL A 1 466 ? 12.826 -18.484 -10.835 1.00 86.44 466 VAL A CA 1
ATOM 3751 C C . VAL A 1 466 ? 13.057 -19.669 -11.775 1.00 86.44 466 VAL A C 1
ATOM 3753 O O . VAL A 1 466 ? 12.587 -19.649 -12.913 1.00 86.44 466 VAL A O 1
ATOM 3756 N N . LYS A 1 467 ? 13.737 -20.730 -11.317 1.00 85.56 467 LYS A N 1
ATOM 3757 C CA . LYS A 1 467 ? 13.943 -21.957 -12.110 1.00 85.56 467 LYS A CA 1
ATOM 3758 C C . LYS A 1 467 ? 12.619 -22.642 -12.451 1.00 85.56 467 LYS A C 1
ATOM 3760 O O . LYS A 1 467 ? 12.434 -23.079 -13.588 1.00 85.56 467 LYS A O 1
ATOM 3765 N N . THR A 1 468 ? 11.696 -22.736 -11.498 1.00 87.81 468 THR A N 1
ATOM 3766 C CA . THR A 1 468 ? 10.369 -23.322 -11.732 1.00 87.81 468 THR A CA 1
ATOM 3767 C C . THR A 1 468 ? 9.573 -22.482 -12.724 1.00 87.81 468 THR A C 1
ATOM 3769 O O . THR A 1 468 ? 9.077 -23.021 -13.715 1.00 87.81 468 THR A O 1
ATOM 3772 N N . LEU A 1 469 ? 9.543 -21.160 -12.549 1.00 90.31 469 LEU A N 1
ATOM 3773 C CA . LEU A 1 469 ? 8.891 -20.238 -13.482 1.00 90.31 469 LEU A CA 1
ATOM 3774 C C . LEU A 1 469 ? 9.476 -20.336 -14.901 1.00 90.31 469 LEU A C 1
ATOM 3776 O O . LEU A 1 469 ? 8.726 -20.434 -15.872 1.00 90.31 469 LEU A O 1
ATOM 3780 N N . ALA A 1 470 ? 10.802 -20.412 -15.039 1.00 88.81 470 ALA A N 1
ATOM 3781 C CA . ALA A 1 470 ? 11.468 -20.610 -16.327 1.00 88.81 470 ALA A CA 1
ATOM 3782 C C . ALA A 1 470 ? 11.046 -21.923 -17.014 1.00 88.81 470 ALA A C 1
ATOM 3784 O O . ALA A 1 470 ? 10.739 -21.935 -18.209 1.00 88.81 470 ALA A O 1
ATOM 3785 N N . LYS A 1 471 ? 10.937 -23.029 -16.268 1.00 88.19 471 LYS A N 1
ATOM 3786 C CA . LYS A 1 471 ? 10.416 -24.300 -16.803 1.00 88.19 471 LYS A CA 1
ATOM 3787 C C . LYS A 1 471 ? 8.944 -24.207 -17.200 1.00 88.19 471 LYS A C 1
ATOM 3789 O O . LYS A 1 471 ? 8.549 -24.796 -18.205 1.00 88.19 471 LYS A O 1
ATOM 3794 N N . MET A 1 472 ? 8.124 -23.473 -16.446 1.00 91.25 472 MET A N 1
ATOM 3795 C CA . MET A 1 472 ? 6.713 -23.254 -16.784 1.00 91.25 472 MET A CA 1
ATOM 3796 C C . MET A 1 472 ? 6.555 -22.444 -18.073 1.00 91.25 472 MET A C 1
ATOM 3798 O O . MET A 1 472 ? 5.692 -22.778 -18.885 1.00 91.25 472 MET A O 1
ATOM 3802 N N . VAL A 1 473 ? 7.411 -21.441 -18.289 1.00 91.31 473 VAL A N 1
ATOM 3803 C CA . VAL A 1 473 ? 7.513 -20.713 -19.563 1.00 91.31 473 VAL A CA 1
ATOM 3804 C C . VAL A 1 473 ? 7.862 -21.675 -20.699 1.00 91.31 473 VAL A C 1
ATOM 3806 O O . VAL A 1 473 ? 7.147 -21.736 -21.696 1.00 91.31 473 VAL A O 1
ATOM 3809 N N . SER A 1 474 ? 8.920 -22.470 -20.519 1.00 87.25 474 SER A N 1
ATOM 3810 C CA . SER A 1 474 ? 9.407 -23.438 -21.517 1.00 87.25 474 SER A CA 1
ATOM 3811 C C . SER A 1 474 ? 8.327 -24.453 -21.905 1.00 87.25 474 SER A C 1
ATOM 3813 O O . SER A 1 474 ? 8.138 -24.773 -23.074 1.00 87.25 474 SER A O 1
ATOM 3815 N N . GLY A 1 475 ? 7.575 -24.935 -20.909 1.00 86.44 475 GLY A N 1
ATOM 3816 C CA . GLY A 1 475 ? 6.441 -25.841 -21.086 1.00 86.44 475 GLY A CA 1
ATOM 3817 C C . GLY A 1 475 ? 5.161 -25.161 -21.578 1.00 86.44 475 GLY A C 1
ATOM 3818 O O . GLY A 1 475 ? 4.119 -25.808 -21.635 1.00 86.44 475 GLY A O 1
ATOM 3819 N N . GLY A 1 476 ? 5.204 -23.861 -21.881 1.00 87.31 476 GLY A N 1
ATOM 3820 C CA . GLY A 1 476 ? 4.079 -23.093 -22.405 1.00 87.31 476 GLY A CA 1
ATOM 3821 C C . GLY A 1 476 ? 2.931 -22.865 -21.420 1.00 87.31 476 GLY A C 1
ATOM 3822 O O . GLY A 1 476 ? 1.863 -22.444 -21.865 1.00 87.31 476 GLY A O 1
ATOM 3823 N N . LYS A 1 477 ? 3.139 -23.122 -20.120 1.00 90.00 477 LYS A N 1
ATOM 3824 C CA . LYS A 1 477 ? 2.127 -22.992 -19.057 1.00 90.00 477 LYS A CA 1
ATOM 3825 C C . LYS A 1 477 ? 1.868 -21.545 -18.645 1.00 90.00 477 LYS A C 1
ATOM 3827 O O . LYS A 1 477 ? 0.781 -21.261 -18.164 1.00 90.00 477 LYS A O 1
ATOM 3832 N N . ILE A 1 478 ? 2.853 -20.662 -18.814 1.00 93.56 478 ILE A N 1
ATOM 3833 C CA . ILE A 1 478 ? 2.754 -19.223 -18.525 1.00 93.56 478 ILE A CA 1
ATOM 3834 C C . ILE A 1 478 ? 3.357 -18.407 -19.680 1.00 93.56 478 ILE A C 1
ATOM 3836 O O . ILE A 1 478 ? 4.214 -18.921 -20.402 1.00 93.56 478 ILE A O 1
ATOM 3840 N N . CYS A 1 479 ? 2.919 -17.159 -19.889 1.00 91.81 479 CYS A N 1
ATOM 3841 C CA . CYS A 1 479 ? 3.481 -16.266 -20.926 1.00 91.81 479 CYS A CA 1
ATOM 3842 C C . CYS A 1 479 ? 4.792 -15.586 -20.506 1.00 91.81 479 CYS A C 1
ATOM 3844 O O . CYS A 1 479 ? 5.583 -15.144 -21.343 1.00 91.81 479 CYS A O 1
ATOM 3846 N N . GLY A 1 480 ? 5.022 -15.492 -19.203 1.00 94.12 480 GLY A N 1
ATOM 3847 C CA . GLY A 1 480 ? 6.104 -14.720 -18.622 1.00 94.12 480 GLY A CA 1
ATOM 3848 C C . GLY A 1 480 ? 5.984 -14.673 -17.109 1.00 94.12 480 GLY A C 1
ATOM 3849 O O . GLY A 1 480 ? 5.042 -15.236 -16.548 1.00 94.12 480 GLY A O 1
ATOM 3850 N N . PHE A 1 481 ? 6.932 -14.017 -16.443 1.00 94.69 481 PHE A N 1
ATOM 3851 C CA . PHE A 1 481 ? 6.889 -13.878 -14.994 1.00 94.69 481 PHE A CA 1
ATOM 3852 C C . PHE A 1 481 ? 7.529 -12.597 -14.459 1.00 94.69 481 PHE A C 1
ATOM 3854 O O . PHE A 1 481 ? 8.390 -11.979 -15.092 1.00 94.69 481 PHE A O 1
ATOM 3861 N N . TYR A 1 482 ? 7.097 -12.227 -13.255 1.00 94.69 482 TYR A N 1
ATOM 3862 C CA . TYR A 1 482 ? 7.684 -11.166 -12.446 1.00 94.69 482 TYR A CA 1
ATOM 3863 C C . TYR A 1 482 ? 8.524 -11.752 -11.309 1.00 94.69 482 TYR A C 1
ATOM 3865 O O . TYR A 1 482 ? 8.118 -12.727 -10.677 1.00 94.69 482 TYR A O 1
ATOM 3873 N N . THR A 1 483 ? 9.671 -11.139 -11.020 1.00 91.25 483 THR A N 1
ATOM 3874 C CA . THR A 1 483 ? 10.530 -11.519 -9.889 1.00 91.25 483 THR A CA 1
ATOM 3875 C C . THR A 1 483 ? 11.295 -10.318 -9.331 1.00 91.25 483 THR A C 1
ATOM 3877 O O . THR A 1 483 ? 11.692 -9.406 -10.061 1.00 91.25 483 THR A O 1
ATOM 3880 N N . CYS A 1 484 ? 11.516 -10.313 -8.019 1.00 87.69 484 CYS A N 1
ATOM 3881 C CA . CYS A 1 484 ? 12.365 -9.347 -7.315 1.00 87.69 484 CYS A CA 1
ATOM 3882 C C . CYS A 1 484 ? 13.721 -9.960 -6.920 1.00 87.69 484 CYS A C 1
ATOM 3884 O O . CYS A 1 484 ? 14.423 -9.414 -6.064 1.00 87.69 484 CYS A O 1
ATOM 3886 N N . GLU A 1 485 ? 14.084 -11.086 -7.538 1.00 79.69 485 GLU A N 1
ATOM 3887 C CA . GLU A 1 485 ? 15.205 -11.904 -7.108 1.00 79.69 485 GLU A CA 1
ATOM 3888 C C . GLU A 1 485 ? 16.555 -11.170 -7.189 1.00 79.69 485 GLU A C 1
ATOM 3890 O O . GLU A 1 485 ? 16.896 -10.492 -8.174 1.00 79.69 485 GLU A O 1
ATOM 3895 N N . LYS A 1 486 ? 17.328 -11.288 -6.103 1.00 68.00 486 LYS A N 1
ATOM 3896 C CA . LYS A 1 486 ? 18.573 -10.533 -5.890 1.00 68.00 486 LYS A CA 1
ATOM 3897 C C . LYS A 1 486 ? 19.695 -11.041 -6.773 1.00 68.00 486 LYS A C 1
ATOM 3899 O O . LYS A 1 486 ? 20.494 -10.244 -7.273 1.00 68.00 486 LYS A O 1
ATOM 3904 N N . THR A 1 487 ? 19.758 -12.354 -6.968 1.00 59.72 487 THR A N 1
ATOM 3905 C CA . THR A 1 487 ? 20.788 -12.988 -7.783 1.00 59.72 487 THR A CA 1
ATOM 3906 C C . THR A 1 487 ? 20.572 -12.713 -9.275 1.00 59.72 487 THR A C 1
ATOM 3908 O O . THR A 1 487 ? 19.633 -12.033 -9.719 1.00 59.72 487 THR A O 1
ATOM 3911 N N . ARG A 1 488 ? 21.520 -13.172 -10.095 1.00 61.75 488 ARG A N 1
ATOM 3912 C CA . ARG A 1 488 ? 21.465 -13.033 -11.550 1.00 61.75 488 ARG A CA 1
ATOM 3913 C C . ARG A 1 488 ? 20.374 -13.973 -12.081 1.00 61.75 488 ARG A C 1
ATOM 3915 O O . ARG A 1 488 ? 20.671 -15.086 -12.483 1.00 61.75 488 ARG A O 1
ATOM 3922 N N . ILE A 1 489 ? 19.125 -13.489 -12.087 1.00 60.00 489 ILE A N 1
ATOM 3923 C CA . ILE A 1 489 ? 17.911 -14.170 -12.595 1.00 60.00 489 ILE A CA 1
ATOM 3924 C C . ILE A 1 489 ? 18.144 -14.819 -13.960 1.00 60.00 489 ILE A C 1
ATOM 3926 O O . ILE A 1 489 ? 17.574 -15.855 -14.267 1.00 60.00 489 ILE A O 1
ATOM 3930 N N . VAL A 1 490 ? 19.004 -14.226 -14.783 1.00 62.62 490 VAL A N 1
ATOM 3931 C CA . VAL A 1 490 ? 19.310 -14.728 -16.117 1.00 62.62 490 VAL A CA 1
ATOM 3932 C C . VAL A 1 490 ? 20.728 -15.282 -16.112 1.00 62.62 490 VAL A C 1
ATOM 3934 O O . VAL A 1 490 ? 21.692 -14.625 -16.495 1.00 62.62 490 VAL A O 1
ATOM 3937 N N . THR A 1 491 ? 20.861 -16.504 -15.598 1.00 67.12 491 THR A N 1
ATOM 3938 C CA . THR A 1 491 ? 22.045 -17.344 -15.816 1.00 67.12 491 THR A CA 1
ATOM 3939 C C . THR A 1 491 ? 21.978 -17.966 -17.217 1.00 67.12 491 THR A C 1
ATOM 3941 O O . THR A 1 491 ? 20.889 -18.051 -17.797 1.00 67.12 491 THR A O 1
ATOM 3944 N N . PRO A 1 492 ? 23.093 -18.466 -17.785 1.00 67.56 492 PRO A N 1
ATOM 3945 C CA . PRO A 1 492 ? 23.058 -19.216 -19.044 1.00 67.56 492 PRO A CA 1
ATOM 3946 C C . PRO A 1 492 ? 22.049 -20.372 -19.029 1.00 67.56 492 PRO A C 1
ATOM 3948 O O . PRO A 1 492 ? 21.427 -20.651 -20.048 1.00 67.56 492 PRO A O 1
ATOM 3951 N N . ARG A 1 493 ? 21.838 -20.993 -17.859 1.00 70.44 493 ARG A N 1
ATOM 3952 C CA . ARG A 1 493 ? 20.869 -22.073 -17.645 1.00 70.44 493 ARG A CA 1
ATOM 3953 C C . ARG A 1 493 ? 19.419 -21.590 -17.721 1.00 70.44 493 ARG A C 1
ATOM 3955 O O . ARG A 1 493 ? 18.635 -22.170 -18.454 1.00 70.44 493 ARG A O 1
ATOM 3962 N N . ILE A 1 494 ? 19.074 -20.501 -17.036 1.00 73.88 494 ILE A N 1
ATOM 3963 C CA . ILE A 1 494 ? 17.710 -19.943 -17.090 1.00 73.88 494 ILE A CA 1
ATOM 3964 C C . ILE A 1 494 ? 17.412 -19.365 -18.483 1.00 73.88 494 ILE A C 1
ATOM 3966 O O . ILE A 1 494 ? 16.315 -19.531 -19.007 1.00 73.88 494 ILE A O 1
ATOM 3970 N N . THR A 1 495 ? 18.415 -18.762 -19.129 1.00 73.94 495 THR A N 1
ATOM 3971 C CA . THR A 1 495 ? 18.322 -18.315 -20.533 1.00 73.94 495 THR A CA 1
ATOM 3972 C C . THR A 1 495 ? 18.121 -19.490 -21.485 1.00 73.94 495 THR A C 1
ATOM 3974 O O . THR A 1 495 ? 17.408 -19.362 -22.475 1.00 73.94 495 THR A O 1
ATOM 3977 N N . HIS A 1 496 ? 18.764 -20.627 -21.209 1.00 73.88 496 HIS A N 1
ATOM 3978 C CA . HIS A 1 496 ? 18.590 -21.850 -21.983 1.00 73.88 496 HIS A CA 1
ATOM 3979 C C . HIS A 1 496 ? 17.168 -22.398 -21.844 1.00 73.88 496 HIS A C 1
ATOM 3981 O O . HIS A 1 496 ? 16.564 -22.706 -22.865 1.00 73.88 496 HIS A O 1
ATOM 3987 N N . ASP A 1 497 ? 16.639 -22.462 -20.618 1.00 78.69 497 ASP A N 1
ATOM 3988 C CA . ASP A 1 497 ? 15.278 -22.939 -20.356 1.00 78.69 497 ASP A CA 1
ATOM 3989 C C . ASP A 1 497 ? 14.251 -22.039 -21.066 1.00 78.69 497 ASP A C 1
ATOM 3991 O O . ASP A 1 497 ? 13.518 -22.499 -21.935 1.00 78.69 497 ASP A O 1
ATOM 3995 N N . ILE A 1 498 ? 14.272 -20.726 -20.807 1.00 83.00 498 ILE A N 1
ATOM 3996 C CA . ILE A 1 498 ? 13.331 -19.775 -21.430 1.00 83.00 498 ILE A CA 1
ATOM 3997 C C . ILE A 1 498 ? 13.513 -19.700 -22.956 1.00 83.00 498 ILE A C 1
ATOM 3999 O O . ILE A 1 498 ? 12.545 -19.542 -23.701 1.00 83.00 498 ILE A O 1
ATOM 4003 N N . GLY A 1 499 ? 14.755 -19.795 -23.427 1.00 78.00 499 GLY A N 1
ATOM 4004 C CA . GLY A 1 499 ? 15.127 -19.615 -24.823 1.00 78.00 499 GLY A CA 1
ATOM 4005 C C . GLY A 1 499 ? 15.238 -18.144 -25.244 1.00 78.00 499 GLY A C 1
ATOM 4006 O O . GLY A 1 499 ? 14.538 -17.255 -24.753 1.00 78.00 499 GLY A O 1
ATOM 4007 N N . LEU A 1 500 ? 16.131 -17.897 -26.204 1.00 77.50 500 LEU A N 1
ATOM 4008 C CA . LEU A 1 500 ? 16.221 -16.628 -26.929 1.00 77.50 500 LEU A CA 1
ATOM 4009 C C . LEU A 1 500 ? 15.362 -16.694 -28.189 1.00 77.50 500 LEU A C 1
ATOM 4011 O O . LEU A 1 500 ? 15.229 -17.763 -28.784 1.00 77.50 500 LEU A O 1
ATOM 4015 N N . ILE A 1 501 ? 14.857 -15.541 -28.620 1.00 78.12 501 ILE A N 1
ATOM 4016 C CA . ILE A 1 501 ? 14.221 -15.382 -29.931 1.00 78.12 501 ILE A CA 1
ATOM 4017 C C . ILE A 1 501 ? 15.183 -15.882 -31.023 1.00 78.12 501 ILE A C 1
ATOM 4019 O O . ILE A 1 501 ? 16.360 -15.505 -31.051 1.00 78.12 501 ILE A O 1
ATOM 4023 N N . ASP A 1 502 ? 14.698 -16.754 -31.909 1.00 73.31 502 ASP A N 1
ATOM 4024 C CA . ASP A 1 502 ? 15.538 -17.475 -32.874 1.00 73.31 502 ASP A CA 1
ATOM 4025 C C . ASP A 1 502 ? 16.254 -16.537 -33.855 1.00 73.31 502 ASP A C 1
ATOM 4027 O O . ASP A 1 502 ? 17.402 -16.782 -34.228 1.00 73.31 502 ASP A O 1
ATOM 4031 N N . GLU A 1 503 ? 15.618 -15.431 -34.238 1.00 70.56 503 GLU A N 1
ATOM 4032 C CA . GLU A 1 503 ? 16.219 -14.388 -35.071 1.00 70.56 503 GLU A CA 1
ATOM 4033 C C . GLU A 1 503 ? 17.426 -13.732 -34.390 1.00 70.56 503 GLU A C 1
ATOM 4035 O O . GLU A 1 503 ? 18.435 -13.467 -35.047 1.00 70.56 503 GLU A O 1
ATOM 4040 N N . CYS A 1 504 ? 17.380 -13.536 -33.065 1.00 69.50 504 CYS A N 1
ATOM 4041 C CA . CYS A 1 504 ? 18.537 -13.065 -32.302 1.00 69.50 504 CYS A CA 1
ATOM 4042 C C . CYS A 1 504 ? 19.682 -14.072 -32.417 1.00 69.50 504 CYS A C 1
ATOM 4044 O O . CYS A 1 504 ? 20.812 -13.696 -32.720 1.00 69.50 504 CYS A O 1
ATOM 4046 N N . ARG A 1 505 ? 19.382 -15.364 -32.217 1.00 68.81 505 ARG A N 1
ATOM 4047 C CA . ARG A 1 505 ? 20.371 -16.450 -32.298 1.00 68.81 505 ARG A CA 1
ATOM 4048 C C . ARG A 1 505 ? 21.053 -16.508 -33.664 1.00 68.81 505 ARG A C 1
ATOM 4050 O O . ARG A 1 505 ? 22.278 -16.604 -33.717 1.00 68.81 505 ARG A O 1
ATOM 4057 N N . ARG A 1 506 ? 20.271 -16.408 -34.743 1.00 69.62 506 ARG A N 1
ATOM 4058 C CA . ARG A 1 506 ? 20.752 -16.461 -36.132 1.00 69.62 506 ARG A CA 1
ATOM 4059 C C . ARG A 1 506 ? 21.610 -15.252 -36.517 1.00 69.62 506 ARG A C 1
ATOM 4061 O O . ARG A 1 506 ? 22.672 -15.435 -37.102 1.00 69.62 506 ARG A O 1
ATOM 4068 N N . ASN A 1 507 ? 21.187 -14.036 -36.165 1.00 69.38 507 ASN A N 1
ATOM 4069 C CA . ASN A 1 507 ? 21.791 -12.806 -36.698 1.00 69.38 507 ASN A CA 1
ATOM 4070 C C . ASN A 1 507 ? 23.007 -12.280 -35.923 1.00 69.38 507 ASN A C 1
ATOM 4072 O O . ASN A 1 507 ? 23.671 -11.361 -36.399 1.00 69.38 507 ASN A O 1
ATOM 4076 N N . PHE A 1 508 ? 23.308 -12.846 -34.754 1.00 69.44 508 PHE A N 1
ATOM 4077 C CA . PHE A 1 508 ? 24.418 -12.410 -33.894 1.00 69.44 508 PHE A CA 1
ATOM 4078 C C . PHE A 1 508 ? 25.347 -13.568 -33.480 1.00 69.44 508 PHE A C 1
ATOM 4080 O O . PHE A 1 508 ? 25.997 -13.496 -32.444 1.00 69.44 508 PHE A O 1
ATOM 4087 N N . ASN A 1 509 ? 25.375 -14.653 -34.272 1.00 55.81 509 ASN A N 1
ATOM 4088 C CA . ASN A 1 509 ? 26.295 -15.798 -34.163 1.00 55.81 509 ASN A CA 1
ATOM 4089 C C . ASN A 1 509 ? 26.607 -16.231 -32.709 1.00 55.81 509 ASN A C 1
ATOM 4091 O O . ASN A 1 509 ? 27.765 -16.352 -32.301 1.00 55.81 509 ASN A O 1
ATOM 4095 N N . PHE A 1 510 ? 25.560 -16.447 -31.903 1.00 59.53 510 PHE A N 1
ATOM 4096 C CA . PHE A 1 510 ? 25.677 -16.745 -30.472 1.00 59.53 510 PHE A CA 1
ATOM 4097 C C . PHE A 1 510 ? 26.229 -18.165 -30.232 1.00 59.53 510 PHE A C 1
ATOM 4099 O O . PHE A 1 510 ? 25.476 -19.102 -29.977 1.00 59.53 510 PHE A O 1
ATOM 4106 N N . LYS A 1 511 ? 27.557 -18.336 -30.273 1.00 46.81 511 LYS A N 1
ATOM 4107 C CA . LYS A 1 511 ? 28.228 -19.634 -30.039 1.00 46.81 511 LYS A CA 1
ATOM 4108 C C . LYS A 1 511 ? 28.197 -20.128 -28.580 1.00 46.81 511 LYS A C 1
ATOM 4110 O O . LYS A 1 511 ? 28.535 -21.277 -28.323 1.00 46.81 511 LYS A O 1
ATOM 4115 N N . SER A 1 512 ? 27.743 -19.312 -27.630 1.00 43.78 512 SER A N 1
ATOM 4116 C CA . SER A 1 512 ? 27.523 -19.704 -26.229 1.00 43.78 512 SER A CA 1
ATOM 4117 C C . SER A 1 512 ? 26.605 -18.686 -25.542 1.00 43.78 512 SER A C 1
ATOM 4119 O O . SER A 1 512 ? 26.877 -17.492 -25.625 1.00 43.78 512 SER A O 1
ATOM 4121 N N . CYS A 1 513 ? 25.522 -19.147 -24.904 1.00 51.81 513 CYS A N 1
ATOM 4122 C CA . CYS A 1 513 ? 24.447 -18.378 -24.250 1.00 51.81 513 CYS A CA 1
ATOM 4123 C C . CYS A 1 513 ? 24.866 -17.021 -23.643 1.00 51.81 513 CYS A C 1
ATOM 4125 O O . CYS A 1 513 ? 25.221 -16.946 -22.466 1.00 51.81 513 CYS A O 1
ATOM 4127 N N . ARG A 1 514 ? 24.769 -15.935 -24.420 1.00 66.06 514 ARG A N 1
ATOM 4128 C CA . ARG A 1 514 ? 24.877 -14.571 -23.885 1.00 66.06 514 ARG A CA 1
ATOM 4129 C C . ARG A 1 514 ? 23.551 -14.160 -23.263 1.00 66.06 514 ARG A C 1
ATOM 4131 O O . ARG A 1 514 ? 22.480 -14.545 -23.732 1.00 66.06 514 ARG A O 1
ATOM 4138 N N . ILE A 1 515 ? 23.643 -13.377 -22.200 1.00 73.25 515 ILE A N 1
ATOM 4139 C CA . ILE A 1 515 ? 22.501 -12.990 -21.383 1.00 73.25 515 ILE A CA 1
ATOM 4140 C C . ILE A 1 515 ? 21.856 -11.728 -21.985 1.00 73.25 515 ILE A C 1
ATOM 4142 O O . ILE A 1 515 ? 22.566 -10.741 -22.204 1.00 73.25 515 ILE A O 1
ATOM 4146 N N . PRO A 1 516 ? 20.541 -11.741 -22.274 1.00 84.62 516 PRO A N 1
ATOM 4147 C CA . PRO A 1 516 ? 19.828 -10.589 -22.820 1.00 84.62 516 PRO A CA 1
ATOM 4148 C C . PRO A 1 516 ? 19.887 -9.381 -21.876 1.00 84.62 516 PRO A C 1
ATOM 4150 O O . PRO A 1 516 ? 19.956 -9.569 -20.659 1.00 84.62 516 PRO A O 1
ATOM 4153 N N . PRO A 1 517 ? 19.861 -8.142 -22.403 1.00 89.25 517 PRO A N 1
ATOM 4154 C CA . PRO A 1 517 ? 19.978 -6.952 -21.576 1.00 89.25 517 PRO A CA 1
ATOM 4155 C C . PRO A 1 517 ? 18.711 -6.735 -20.748 1.00 89.25 517 PRO A C 1
ATOM 4157 O O . PRO A 1 517 ? 17.595 -6.989 -21.212 1.00 89.25 517 PRO A O 1
ATOM 4160 N N . LEU A 1 518 ? 18.893 -6.210 -19.537 1.00 90.19 518 LEU A N 1
ATOM 4161 C CA . LEU A 1 518 ? 17.806 -5.727 -18.696 1.00 90.19 518 LEU A CA 1
ATOM 4162 C C . LEU A 1 518 ? 17.573 -4.245 -18.985 1.00 90.19 518 LEU A C 1
ATOM 4164 O O . LEU A 1 518 ? 18.525 -3.461 -18.964 1.00 90.19 518 LEU A O 1
ATOM 4168 N N . THR A 1 519 ? 16.318 -3.863 -19.233 1.00 91.94 519 THR A N 1
ATOM 4169 C CA . THR A 1 519 ? 15.947 -2.451 -19.364 1.00 91.94 519 THR A CA 1
ATOM 4170 C C . THR A 1 519 ? 15.860 -1.772 -17.998 1.00 91.94 519 THR A C 1
ATOM 4172 O O . THR A 1 519 ? 15.398 -2.362 -17.020 1.00 91.94 519 THR A O 1
ATOM 4175 N N . ALA A 1 520 ? 16.191 -0.484 -17.941 1.00 89.25 520 ALA A N 1
ATOM 4176 C CA . ALA A 1 520 ? 15.626 0.406 -16.931 1.00 89.25 520 ALA A CA 1
ATOM 4177 C C . ALA A 1 520 ? 14.963 1.610 -17.582 1.00 89.25 520 ALA A C 1
ATOM 4179 O O . ALA A 1 520 ? 15.461 2.150 -18.569 1.00 89.25 520 ALA A O 1
ATOM 4180 N N . GLU A 1 521 ? 13.861 2.036 -16.979 1.00 87.12 521 GLU A N 1
ATOM 4181 C CA . GLU A 1 521 ? 13.116 3.215 -17.385 1.00 87.12 521 GLU A CA 1
ATOM 4182 C C . GLU A 1 521 ? 13.415 4.396 -16.462 1.00 87.12 521 GLU A C 1
ATOM 4184 O O . GLU A 1 521 ? 13.469 4.238 -15.237 1.00 87.12 521 GLU A O 1
ATOM 4189 N N . LEU A 1 522 ? 13.584 5.577 -17.055 1.00 78.75 522 LEU A N 1
ATOM 4190 C CA . LEU A 1 522 ? 13.673 6.854 -16.350 1.00 78.75 522 LEU A CA 1
ATOM 4191 C C . LEU A 1 522 ? 12.750 7.900 -16.999 1.00 78.75 522 LEU A C 1
ATOM 4193 O O . LEU A 1 522 ? 12.558 7.866 -18.218 1.00 78.75 522 LEU A O 1
ATOM 4197 N N . PRO A 1 523 ? 12.179 8.836 -16.222 1.00 72.88 523 PRO A N 1
ATOM 4198 C CA . PRO A 1 523 ? 11.410 9.943 -16.781 1.00 72.88 523 PRO A CA 1
ATOM 4199 C C . PRO A 1 523 ? 12.316 10.884 -17.590 1.00 72.88 523 PRO A C 1
ATOM 4201 O O . PRO A 1 523 ? 13.357 11.311 -17.093 1.00 72.88 523 PRO A O 1
ATOM 4204 N N . LYS A 1 524 ? 11.906 11.250 -18.812 1.00 65.88 524 LYS A N 1
ATOM 4205 C CA . LYS A 1 524 ? 12.394 12.457 -19.502 1.00 65.88 524 LYS A CA 1
ATOM 4206 C C . LYS A 1 524 ? 11.543 13.629 -18.997 1.00 65.88 524 LYS A C 1
ATOM 4208 O O . LYS A 1 524 ? 10.344 13.448 -18.827 1.00 65.88 524 LYS A O 1
ATOM 4213 N N . GLN A 1 525 ? 12.178 14.765 -18.718 1.00 57.19 525 GLN A N 1
ATOM 4214 C CA . GLN A 1 525 ? 11.642 16.032 -18.181 1.00 57.19 525 GLN A CA 1
ATOM 4215 C C . GLN A 1 525 ? 10.126 16.311 -18.368 1.00 57.19 525 GLN A C 1
ATOM 4217 O O . GLN A 1 525 ? 9.525 15.997 -19.392 1.00 57.19 525 GLN A O 1
ATOM 4222 N N . VAL A 1 526 ? 9.533 16.972 -17.366 1.00 48.56 526 VAL A N 1
ATOM 4223 C CA . VAL A 1 526 ? 8.083 17.054 -17.068 1.00 48.56 526 VAL A CA 1
ATOM 4224 C C . VAL A 1 526 ? 7.264 17.972 -18.006 1.00 48.56 526 VAL A C 1
ATOM 4226 O O . VAL A 1 526 ? 6.044 18.009 -17.900 1.00 48.56 526 VAL A O 1
ATOM 4229 N N . GLU A 1 527 ? 7.866 18.677 -18.969 1.00 36.53 527 GLU A N 1
ATOM 4230 C CA . GLU A 1 527 ? 7.183 19.799 -19.649 1.00 36.53 527 GLU A CA 1
ATOM 4231 C C . GLU A 1 527 ? 6.651 19.566 -21.073 1.00 36.53 527 GLU A C 1
ATOM 4233 O O . GLU A 1 527 ? 6.202 20.502 -21.732 1.00 36.53 527 GLU A O 1
ATOM 4238 N N . VAL A 1 528 ? 6.589 18.326 -21.564 1.00 35.53 528 VAL A N 1
ATOM 4239 C CA . VAL A 1 528 ? 5.969 18.058 -22.872 1.00 35.53 528 VAL A CA 1
ATOM 4240 C C . VAL A 1 528 ? 4.713 17.228 -22.678 1.00 35.53 528 VAL A C 1
ATOM 4242 O O . VAL A 1 528 ? 4.743 16.202 -22.005 1.00 35.53 528 VAL A O 1
ATOM 4245 N N . LYS A 1 529 ? 3.616 17.640 -23.329 1.00 32.81 529 LYS A N 1
ATOM 4246 C CA . LYS A 1 529 ? 2.281 17.000 -23.375 1.00 32.81 529 LYS A CA 1
ATOM 4247 C C . LYS A 1 529 ? 2.276 15.473 -23.599 1.00 32.81 529 LYS A C 1
ATOM 4249 O O . LYS A 1 529 ? 1.216 14.857 -23.504 1.00 32.81 529 LYS A O 1
ATOM 4254 N N . HIS A 1 530 ? 3.424 14.858 -23.881 1.00 39.59 530 HIS A N 1
ATOM 4255 C CA . HIS A 1 530 ? 3.673 13.422 -23.892 1.00 39.59 530 HIS A CA 1
ATOM 4256 C C . HIS A 1 530 ? 4.928 13.125 -23.051 1.00 39.59 530 HIS A C 1
ATOM 4258 O O . HIS A 1 530 ? 6.043 13.358 -23.519 1.00 39.59 530 HIS A O 1
ATOM 4264 N N . ALA A 1 531 ? 4.761 12.599 -21.833 1.00 45.31 531 ALA A N 1
ATOM 4265 C CA . ALA A 1 531 ? 5.880 12.126 -21.017 1.00 45.31 531 ALA A CA 1
ATOM 4266 C C . ALA A 1 531 ? 6.683 11.078 -21.811 1.00 45.31 531 ALA A C 1
ATOM 4268 O O . ALA A 1 531 ? 6.192 9.983 -22.092 1.00 45.31 531 ALA A O 1
ATOM 4269 N N . ARG A 1 532 ? 7.902 11.423 -22.240 1.00 64.19 532 ARG A N 1
ATOM 4270 C CA . ARG A 1 532 ? 8.807 10.494 -22.935 1.00 64.19 532 ARG A CA 1
ATOM 4271 C C . ARG A 1 532 ? 9.639 9.750 -21.879 1.00 64.19 532 ARG A C 1
ATOM 4273 O O . ARG A 1 532 ? 10.097 10.347 -20.917 1.00 64.19 532 ARG A O 1
ATOM 4280 N N . THR A 1 533 ? 9.843 8.445 -22.035 1.00 74.31 533 THR A N 1
ATOM 4281 C CA . THR A 1 533 ? 10.627 7.614 -21.092 1.00 74.31 533 THR A CA 1
ATOM 4282 C C . THR A 1 533 ? 11.992 7.287 -21.688 1.00 74.31 533 THR A C 1
ATOM 4284 O O . THR A 1 533 ? 12.093 7.007 -22.878 1.00 74.31 533 THR A O 1
ATOM 4287 N N . TRP A 1 534 ? 13.060 7.286 -20.909 1.00 81.25 534 TRP A N 1
ATOM 4288 C CA . TRP A 1 534 ? 14.360 6.804 -21.375 1.00 81.25 534 TRP A CA 1
ATOM 4289 C C . TRP A 1 534 ? 14.526 5.344 -21.042 1.00 81.25 534 TRP A C 1
ATOM 4291 O O . TRP A 1 534 ? 14.232 4.942 -19.921 1.00 81.25 534 TRP A O 1
ATOM 4301 N N . TYR A 1 535 ? 15.020 4.573 -22.001 1.00 88.56 535 TYR A N 1
ATOM 4302 C CA . TYR A 1 535 ? 15.320 3.167 -21.801 1.00 88.56 535 TYR A CA 1
ATOM 4303 C C . TYR A 1 535 ? 16.832 2.959 -21.812 1.00 88.56 535 TYR A C 1
ATOM 4305 O O . TYR A 1 535 ? 17.501 3.240 -22.805 1.00 88.56 535 TYR A O 1
ATOM 4313 N N . PHE A 1 536 ? 17.367 2.434 -20.720 1.00 91.31 536 PHE A N 1
ATOM 4314 C CA . PHE A 1 536 ? 18.782 2.099 -20.585 1.00 91.31 536 PHE A CA 1
ATOM 4315 C C . PHE A 1 536 ? 18.988 0.597 -20.746 1.00 91.31 536 PHE A C 1
ATOM 4317 O O . PHE A 1 536 ? 18.193 -0.181 -20.222 1.00 91.31 536 PHE A O 1
ATOM 4324 N N . LEU A 1 537 ? 20.041 0.201 -21.463 1.00 92.00 537 LEU A N 1
ATOM 4325 C CA . LEU A 1 537 ? 20.368 -1.186 -21.805 1.00 92.00 537 LEU A CA 1
ATOM 4326 C C . LEU A 1 537 ? 21.894 -1.368 -21.860 1.00 92.00 537 LEU A C 1
ATOM 4328 O O . LEU A 1 537 ? 22.541 -0.789 -22.709 1.00 92.00 537 LEU A O 1
ATOM 4332 N N . ASP A 1 538 ? 22.565 -2.174 -21.059 1.00 90.81 538 ASP A N 1
ATOM 4333 C CA . ASP A 1 538 ? 22.088 -3.074 -20.020 1.00 90.81 538 ASP A CA 1
ATOM 4334 C C . ASP A 1 538 ? 22.229 -2.430 -18.633 1.00 90.81 538 ASP A C 1
ATOM 4336 O O . ASP A 1 538 ? 23.191 -1.718 -18.354 1.00 90.81 538 ASP A O 1
ATOM 4340 N N . THR A 1 539 ? 21.286 -2.694 -17.733 1.00 87.12 539 THR A N 1
ATOM 4341 C CA . THR A 1 539 ? 21.285 -2.129 -16.375 1.00 87.12 539 THR A CA 1
ATOM 4342 C C . THR A 1 539 ? 21.572 -3.159 -15.290 1.00 87.12 539 THR A C 1
ATOM 4344 O O . THR A 1 539 ? 21.218 -2.955 -14.129 1.00 87.12 539 THR A O 1
ATOM 4347 N N . GLY A 1 540 ? 22.222 -4.265 -15.652 1.00 81.62 540 GLY A N 1
ATOM 4348 C CA . GLY A 1 540 ? 22.771 -5.234 -14.702 1.00 81.62 540 GLY A CA 1
ATOM 4349 C C . GLY A 1 540 ? 22.371 -6.685 -14.952 1.00 81.62 540 GLY A C 1
ATOM 4350 O O . GLY A 1 540 ? 22.499 -7.500 -14.038 1.00 81.62 540 GLY A O 1
ATOM 4351 N N . ALA A 1 541 ? 21.891 -7.030 -16.151 1.00 81.81 541 ALA A N 1
ATOM 4352 C CA . ALA A 1 541 ? 21.794 -8.429 -16.561 1.00 81.81 541 ALA A CA 1
ATOM 4353 C C . ALA A 1 541 ? 23.185 -9.057 -16.718 1.00 81.81 541 ALA A C 1
ATOM 4355 O O . ALA A 1 541 ? 23.399 -10.223 -16.369 1.00 81.81 541 ALA A O 1
ATOM 4356 N N . ASN A 1 542 ? 24.142 -8.271 -17.211 1.00 82.75 542 ASN A N 1
ATOM 4357 C CA . ASN A 1 542 ? 25.519 -8.667 -17.442 1.00 82.75 542 ASN A CA 1
ATOM 4358 C C . ASN A 1 542 ? 26.502 -8.070 -16.435 1.00 82.75 542 ASN A C 1
ATOM 4360 O O . ASN A 1 542 ? 26.217 -7.090 -15.752 1.00 82.75 542 ASN A O 1
ATOM 4364 N N . ALA A 1 543 ? 27.667 -8.711 -16.305 1.00 76.31 543 ALA A N 1
ATOM 4365 C CA . ALA A 1 543 ? 28.760 -8.194 -15.481 1.00 76.31 543 ALA A CA 1
ATOM 4366 C C . ALA A 1 543 ? 29.622 -7.182 -16.246 1.00 76.31 543 ALA A C 1
ATOM 4368 O O . ALA A 1 543 ? 30.226 -6.317 -15.625 1.00 76.31 543 ALA A O 1
ATOM 4369 N N . SER A 1 544 ? 29.683 -7.305 -17.566 1.00 80.31 544 SER A N 1
ATOM 4370 C CA . SER A 1 544 ? 30.339 -6.397 -18.502 1.00 80.31 544 SER A CA 1
ATOM 4371 C C . SER A 1 544 ? 29.771 -6.658 -19.892 1.00 80.31 544 SER A C 1
ATOM 4373 O O . SER A 1 544 ? 29.152 -7.698 -20.130 1.00 80.31 544 SER A O 1
ATOM 4375 N N . MET A 1 545 ? 29.964 -5.706 -20.791 1.00 84.62 545 MET A N 1
ATOM 4376 C CA . MET A 1 545 ? 29.845 -5.923 -22.223 1.00 84.62 545 MET A CA 1
ATOM 4377 C C . MET A 1 545 ? 31.142 -6.565 -22.728 1.00 84.62 545 MET A C 1
ATOM 4379 O O . MET A 1 545 ? 32.226 -6.050 -22.462 1.00 84.62 545 MET A O 1
ATOM 4383 N N . ASP A 1 546 ? 31.039 -7.695 -23.419 1.00 83.31 546 ASP A N 1
ATOM 4384 C CA . ASP A 1 546 ? 32.207 -8.473 -23.843 1.00 83.31 546 ASP A CA 1
ATOM 4385 C C . ASP A 1 546 ? 32.755 -7.983 -25.195 1.00 83.31 546 ASP A C 1
ATOM 4387 O O . ASP A 1 546 ? 33.968 -7.945 -25.402 1.00 83.31 546 ASP A O 1
ATOM 4391 N N . ASP A 1 547 ? 31.870 -7.568 -26.111 1.00 87.44 547 ASP A N 1
ATOM 4392 C CA . ASP A 1 547 ? 32.236 -7.075 -27.442 1.00 87.44 547 ASP A CA 1
ATOM 4393 C C . ASP A 1 547 ? 31.186 -6.142 -28.081 1.00 87.44 547 ASP A C 1
ATOM 4395 O O . ASP A 1 547 ? 30.103 -5.884 -27.547 1.00 87.44 547 ASP A O 1
ATOM 4399 N N . ALA A 1 548 ? 31.526 -5.634 -29.269 1.00 89.06 548 ALA A N 1
ATOM 4400 C CA . ALA A 1 548 ? 30.693 -4.724 -30.046 1.00 89.06 548 ALA A CA 1
ATOM 4401 C C . ALA A 1 548 ? 29.447 -5.376 -30.674 1.00 89.06 548 ALA A C 1
ATOM 4403 O O . ALA A 1 548 ? 28.492 -4.664 -30.990 1.00 89.06 548 ALA A O 1
ATOM 4404 N N . GLU A 1 549 ? 29.418 -6.702 -30.852 1.00 86.94 549 GLU A N 1
ATOM 4405 C CA . GLU A 1 549 ? 28.216 -7.402 -31.327 1.00 86.94 549 GLU A CA 1
ATOM 4406 C C . GLU A 1 549 ? 27.138 -7.427 -30.242 1.00 86.94 549 GLU A C 1
ATOM 4408 O O . GLU A 1 549 ? 25.955 -7.258 -30.537 1.00 86.94 549 GLU A O 1
ATOM 4413 N N . GLN A 1 550 ? 27.536 -7.558 -28.973 1.00 86.62 550 GLN A N 1
ATOM 4414 C CA . GLN A 1 550 ? 26.613 -7.464 -27.844 1.00 86.62 550 GLN A CA 1
ATOM 4415 C C . GLN A 1 550 ? 25.988 -6.065 -27.735 1.00 86.62 550 GLN A C 1
ATOM 4417 O O . GLN A 1 550 ? 24.775 -5.951 -27.550 1.00 86.62 550 GLN A O 1
ATOM 4422 N N . ALA A 1 551 ? 26.778 -5.003 -27.929 1.00 89.75 551 ALA A N 1
ATOM 4423 C CA . ALA A 1 551 ? 26.268 -3.629 -28.002 1.00 89.75 551 ALA A CA 1
ATOM 4424 C C . ALA A 1 551 ? 25.237 -3.459 -29.125 1.00 89.75 551 ALA A C 1
ATOM 4426 O O . ALA A 1 551 ? 24.175 -2.863 -28.932 1.00 89.75 551 ALA A O 1
ATOM 4427 N N . LEU A 1 552 ? 25.543 -4.018 -30.298 1.00 89.19 552 LEU A N 1
ATOM 4428 C CA . LEU A 1 552 ? 24.679 -3.970 -31.470 1.00 89.19 552 LEU A CA 1
ATOM 4429 C C . LEU A 1 552 ? 23.359 -4.710 -31.235 1.00 89.19 552 LEU A C 1
ATOM 4431 O O . LEU A 1 552 ? 22.290 -4.216 -31.597 1.00 89.19 552 LEU A O 1
ATOM 4435 N N . PHE A 1 553 ? 23.422 -5.868 -30.577 1.00 87.75 553 PHE A N 1
ATOM 4436 C CA . PHE A 1 553 ? 22.241 -6.608 -30.153 1.00 87.75 553 PHE A CA 1
ATOM 4437 C C . PHE A 1 553 ? 21.367 -5.772 -29.210 1.00 87.75 553 PHE A C 1
ATOM 4439 O O . PHE A 1 553 ? 20.165 -5.649 -29.451 1.00 87.75 553 PHE A O 1
ATOM 4446 N N . TYR A 1 554 ? 21.957 -5.132 -28.195 1.00 90.94 554 TYR A N 1
ATOM 4447 C CA . TYR A 1 554 ? 21.220 -4.275 -27.258 1.00 90.94 554 TYR A CA 1
ATOM 4448 C C . TYR A 1 554 ? 20.552 -3.101 -27.973 1.00 90.94 554 TYR A C 1
ATOM 4450 O O . TYR A 1 554 ? 19.376 -2.824 -27.736 1.00 90.94 554 TYR A O 1
ATOM 4458 N N . ALA A 1 555 ? 21.272 -2.458 -28.895 1.00 91.19 555 ALA A N 1
ATOM 4459 C CA . ALA A 1 555 ? 20.753 -1.360 -29.697 1.00 91.19 555 ALA A CA 1
ATOM 4460 C C . ALA A 1 555 ? 19.552 -1.780 -30.551 1.00 91.19 555 ALA A C 1
ATOM 4462 O O . ALA A 1 555 ? 18.519 -1.112 -30.512 1.00 91.19 555 ALA A O 1
ATOM 4463 N N . ARG A 1 556 ? 19.641 -2.898 -31.288 1.00 88.81 556 ARG A N 1
ATOM 4464 C CA . ARG A 1 556 ? 18.516 -3.388 -32.106 1.00 88.81 556 ARG A CA 1
ATOM 4465 C C . ARG A 1 556 ? 17.328 -3.815 -31.254 1.00 88.81 556 ARG A C 1
ATOM 4467 O O . ARG A 1 556 ? 16.197 -3.458 -31.581 1.00 88.81 556 ARG A O 1
ATOM 4474 N N . ALA A 1 557 ? 17.587 -4.534 -30.162 1.00 89.12 557 ALA A N 1
ATOM 4475 C CA . ALA A 1 557 ? 16.550 -4.988 -29.244 1.00 89.12 557 ALA A CA 1
ATOM 4476 C C . ALA A 1 557 ? 15.780 -3.798 -28.657 1.00 89.12 557 ALA A C 1
ATOM 4478 O O . ALA A 1 557 ? 14.552 -3.747 -28.698 1.00 89.12 557 ALA A O 1
ATOM 4479 N N . GLY A 1 558 ? 16.524 -2.804 -28.176 1.00 90.31 558 GLY A N 1
ATOM 4480 C CA . GLY A 1 558 ? 15.990 -1.560 -27.653 1.00 90.31 558 GLY A CA 1
ATOM 4481 C C . GLY A 1 558 ? 15.214 -0.744 -28.684 1.00 90.31 558 GLY A C 1
ATOM 4482 O O . GLY A 1 558 ? 14.084 -0.337 -28.426 1.00 90.31 558 GLY A O 1
ATOM 4483 N N . ASN A 1 559 ? 15.788 -0.557 -29.874 1.00 89.19 559 ASN A N 1
ATOM 4484 C CA . ASN A 1 559 ? 15.156 0.149 -30.988 1.00 89.19 559 ASN A CA 1
ATOM 4485 C C . ASN A 1 559 ? 13.808 -0.484 -31.368 1.00 89.19 559 ASN A C 1
ATOM 4487 O O . ASN A 1 559 ? 12.804 0.215 -31.486 1.00 89.19 559 ASN A O 1
ATOM 4491 N N . GLY A 1 560 ? 13.749 -1.811 -31.497 1.00 89.31 560 GLY A N 1
ATOM 4492 C CA . GLY A 1 560 ? 12.497 -2.514 -31.769 1.00 89.31 560 GLY A CA 1
ATOM 4493 C C . GLY A 1 560 ? 11.470 -2.381 -30.660 1.00 89.31 560 GLY A C 1
ATOM 4494 O O . GLY A 1 560 ? 10.313 -2.066 -30.931 1.00 89.31 560 GLY A O 1
ATOM 4495 N N . PHE A 1 561 ? 11.895 -2.558 -29.410 1.00 90.38 561 PHE A N 1
ATOM 4496 C CA . PHE A 1 561 ? 11.009 -2.411 -28.262 1.00 90.38 561 PHE A CA 1
ATOM 4497 C C . PHE A 1 561 ? 10.412 -0.999 -28.172 1.00 90.38 561 PHE A C 1
ATOM 4499 O O . PHE A 1 561 ? 9.208 -0.843 -27.958 1.00 90.38 561 PHE A O 1
ATOM 4506 N N . ALA A 1 562 ? 11.219 0.037 -28.416 1.00 87.88 562 ALA A N 1
ATOM 4507 C CA . ALA A 1 562 ? 10.749 1.415 -28.475 1.00 87.88 562 ALA A CA 1
ATOM 4508 C C . ALA A 1 562 ? 9.743 1.640 -29.617 1.00 87.88 562 ALA A C 1
ATOM 4510 O O . ALA A 1 562 ? 8.729 2.309 -29.406 1.00 87.88 562 ALA A O 1
ATOM 4511 N N . ARG A 1 563 ? 9.967 1.036 -30.794 1.00 88.00 563 ARG A N 1
ATOM 4512 C CA . ARG A 1 563 ? 9.010 1.074 -31.916 1.00 88.00 563 ARG A CA 1
ATOM 4513 C C . ARG A 1 563 ? 7.686 0.406 -31.575 1.00 88.00 563 ARG A C 1
ATOM 4515 O O . ARG A 1 563 ? 6.634 0.997 -31.807 1.00 88.00 563 ARG A O 1
ATOM 4522 N N . ILE A 1 564 ? 7.728 -0.779 -30.969 1.00 88.44 564 ILE A N 1
ATOM 4523 C CA . ILE A 1 564 ? 6.533 -1.495 -30.495 1.00 88.44 564 ILE A CA 1
ATOM 4524 C C . ILE A 1 564 ? 5.795 -0.673 -29.429 1.00 88.44 564 ILE A C 1
ATOM 4526 O O . ILE A 1 564 ? 4.568 -0.672 -29.389 1.00 88.44 564 ILE A O 1
ATOM 4530 N N . SER A 1 565 ? 6.537 0.086 -28.620 1.00 84.25 565 SER A N 1
ATOM 4531 C CA . SER A 1 565 ? 6.009 1.012 -27.613 1.00 84.25 565 SER A CA 1
ATOM 4532 C C . SER A 1 565 ? 5.534 2.358 -28.182 1.00 84.25 565 SER A C 1
ATOM 4534 O O . SER A 1 565 ? 5.260 3.281 -27.416 1.00 84.25 565 SER A O 1
ATOM 4536 N N . GLY A 1 566 ? 5.417 2.482 -29.509 1.00 82.88 566 GLY A N 1
ATOM 4537 C CA . GLY A 1 566 ? 4.821 3.637 -30.184 1.00 82.88 566 GLY A CA 1
ATOM 4538 C C . GLY A 1 566 ? 5.807 4.712 -30.651 1.00 82.88 566 GLY A C 1
ATOM 4539 O O . GLY A 1 566 ? 5.370 5.786 -31.058 1.00 82.88 566 GLY A O 1
ATOM 4540 N N . ARG A 1 567 ? 7.127 4.466 -30.616 1.00 82.06 567 ARG A N 1
ATOM 4541 C CA . ARG A 1 567 ? 8.132 5.423 -31.120 1.00 82.06 567 ARG A CA 1
ATOM 4542 C C . ARG A 1 567 ? 8.500 5.128 -32.563 1.00 82.06 567 ARG A C 1
ATOM 4544 O O . ARG A 1 567 ? 9.243 4.193 -32.831 1.00 82.06 567 ARG A O 1
ATOM 4551 N N . SER A 1 568 ? 8.034 5.950 -33.495 1.00 78.12 568 SER A N 1
ATOM 4552 C CA . SER A 1 568 ? 8.243 5.706 -34.928 1.00 78.12 568 SER A CA 1
ATOM 4553 C C . SER A 1 568 ? 9.723 5.639 -35.334 1.00 78.12 568 SER A C 1
ATOM 4555 O O . SER A 1 568 ? 10.080 4.810 -36.168 1.00 78.12 568 SER A O 1
ATOM 4557 N N . TYR A 1 569 ? 10.580 6.474 -34.733 1.00 82.75 569 TYR A N 1
ATOM 4558 C CA . TYR A 1 569 ? 12.006 6.572 -35.067 1.00 82.75 569 TYR A CA 1
ATOM 4559 C C . TYR A 1 569 ? 12.863 6.772 -33.802 1.00 82.75 569 TYR A C 1
ATOM 4561 O O . TYR A 1 569 ? 13.260 7.901 -33.508 1.00 82.75 569 TYR A O 1
ATOM 4569 N N . PRO A 1 570 ? 13.099 5.709 -33.009 1.00 87.88 570 PRO A N 1
ATOM 4570 C CA . PRO A 1 570 ? 13.796 5.837 -31.741 1.00 87.88 570 PRO A CA 1
ATOM 4571 C C . PRO A 1 570 ? 15.286 6.090 -31.952 1.00 87.88 570 PRO A C 1
ATOM 4573 O O . PRO A 1 570 ? 15.962 5.364 -32.678 1.00 87.88 570 PRO A O 1
ATOM 4576 N N . LYS A 1 571 ? 15.805 7.114 -31.281 1.00 88.06 571 LYS A N 1
ATOM 4577 C CA . LYS A 1 571 ? 17.221 7.483 -31.336 1.00 88.06 571 LYS A CA 1
ATOM 4578 C C . LYS A 1 571 ? 18.028 6.703 -30.297 1.00 88.06 571 LYS A C 1
ATOM 4580 O O . LYS A 1 571 ? 17.645 6.631 -29.125 1.00 88.06 571 LYS A O 1
ATOM 4585 N N . VAL A 1 572 ? 19.145 6.120 -30.731 1.00 91.31 572 VAL A N 1
ATOM 4586 C CA . VAL A 1 572 ? 20.005 5.249 -29.916 1.00 91.31 572 VAL A CA 1
ATOM 4587 C C . VAL A 1 572 ? 21.336 5.940 -29.641 1.00 91.31 572 VAL A C 1
ATOM 4589 O O . VAL A 1 572 ? 22.039 6.311 -30.576 1.00 91.31 572 VAL A O 1
ATOM 4592 N N . GLY A 1 573 ? 21.700 6.092 -28.372 1.00 92.00 573 GLY A N 1
ATOM 4593 C CA . GLY A 1 573 ? 22.997 6.616 -27.942 1.00 92.00 573 GLY A CA 1
ATOM 4594 C C . GLY A 1 573 ? 23.841 5.563 -27.227 1.00 92.00 573 GLY A C 1
ATOM 4595 O O . GLY A 1 573 ? 23.300 4.592 -26.702 1.00 92.00 573 GLY A O 1
ATOM 4596 N N . LEU A 1 574 ? 25.159 5.758 -27.190 1.00 93.38 574 LEU A N 1
ATOM 4597 C CA . LEU A 1 574 ? 26.099 4.925 -26.430 1.00 93.38 574 LEU A CA 1
ATOM 4598 C C . LEU A 1 574 ? 26.619 5.708 -25.218 1.00 93.38 574 LEU A C 1
ATOM 4600 O O . LEU A 1 574 ? 27.292 6.718 -25.393 1.00 93.38 574 LEU A O 1
ATOM 4604 N N . LEU A 1 575 ? 26.326 5.264 -23.995 1.00 91.62 575 LEU A N 1
ATOM 4605 C CA . LEU A 1 575 ? 26.813 5.912 -22.777 1.00 91.62 575 LEU A CA 1
ATOM 4606 C C . LEU A 1 575 ? 28.339 5.811 -22.711 1.00 91.62 575 LEU A C 1
ATOM 4608 O O . LEU A 1 575 ? 28.886 4.708 -22.682 1.00 91.62 575 LEU A O 1
ATOM 4612 N N . ASN A 1 576 ? 29.021 6.950 -22.672 1.00 91.06 576 ASN A N 1
ATOM 4613 C CA . ASN A 1 576 ? 30.479 7.017 -22.678 1.00 91.06 576 ASN A CA 1
ATOM 4614 C C . ASN A 1 576 ? 30.972 8.226 -21.863 1.00 91.06 576 ASN A C 1
ATOM 4616 O O . ASN A 1 576 ? 30.178 9.006 -21.346 1.00 91.06 576 ASN A O 1
ATOM 4620 N N . ILE A 1 577 ? 32.289 8.358 -21.720 1.00 89.75 577 ILE A N 1
ATOM 4621 C CA . ILE A 1 577 ? 32.936 9.426 -20.937 1.00 89.75 577 ILE A CA 1
ATOM 4622 C C . ILE A 1 577 ? 33.117 10.744 -21.713 1.00 89.75 577 ILE A C 1
ATOM 4624 O O . ILE A 1 577 ? 33.691 11.676 -21.169 1.00 89.75 577 ILE A O 1
ATOM 4628 N N . GLY A 1 578 ? 32.709 10.788 -22.983 1.00 85.62 578 GLY A N 1
ATOM 4629 C CA . GLY A 1 578 ? 32.798 11.947 -23.874 1.00 85.62 578 GLY A CA 1
ATOM 4630 C C . GLY A 1 578 ? 32.034 11.687 -25.173 1.00 85.62 578 GLY A C 1
ATOM 4631 O O . GLY A 1 578 ? 31.699 10.536 -25.477 1.00 85.62 578 GLY A O 1
ATOM 4632 N N . GLU A 1 579 ? 31.722 12.740 -25.926 1.00 84.44 579 GLU A N 1
ATOM 4633 C CA . GLU A 1 579 ? 30.846 12.671 -27.105 1.00 84.44 579 GLU A CA 1
ATOM 4634 C C . GLU A 1 579 ? 31.562 12.219 -28.388 1.00 84.44 579 GLU A C 1
ATOM 4636 O O . GLU A 1 579 ? 30.926 11.715 -29.324 1.00 84.44 579 GLU A O 1
ATOM 4641 N N . GLU A 1 580 ? 32.883 12.373 -28.443 1.00 86.38 580 GLU A N 1
ATOM 4642 C CA . GLU A 1 580 ? 33.693 12.047 -29.608 1.00 86.38 580 GLU A CA 1
ATOM 4643 C C . GLU A 1 580 ? 33.805 10.528 -29.794 1.00 86.38 580 GLU A C 1
ATOM 4645 O O . GLU A 1 580 ? 34.013 9.773 -28.844 1.00 86.38 580 GLU A O 1
ATOM 4650 N N . GLY A 1 581 ? 33.722 10.047 -31.039 1.00 84.69 581 GLY A N 1
ATOM 4651 C CA . GLY A 1 581 ? 33.805 8.608 -31.341 1.00 84.69 581 GLY A CA 1
ATOM 4652 C C . GLY A 1 581 ? 35.142 7.955 -30.957 1.00 84.69 581 GLY A C 1
ATOM 4653 O O . GLY A 1 581 ? 35.207 6.743 -30.763 1.00 84.69 581 GLY A O 1
ATOM 4654 N N . SER A 1 582 ? 36.208 8.747 -30.797 1.00 85.69 582 SER A N 1
ATOM 4655 C CA . SER A 1 582 ? 37.540 8.289 -30.377 1.00 85.69 582 SER A CA 1
ATOM 4656 C C . SER A 1 582 ? 37.666 8.045 -28.864 1.00 85.69 582 SER A C 1
ATOM 4658 O O . SER A 1 582 ? 38.647 7.438 -28.412 1.00 85.69 582 SER A O 1
ATOM 4660 N N . VAL A 1 583 ? 36.683 8.483 -28.075 1.00 86.06 583 VAL A N 1
ATOM 4661 C CA . VAL A 1 583 ? 36.727 8.467 -26.612 1.00 86.06 583 VAL A CA 1
ATOM 4662 C C . VAL A 1 583 ? 36.270 7.120 -26.035 1.00 86.06 583 VAL A C 1
ATOM 4664 O O . VAL A 1 583 ? 35.411 6.420 -26.577 1.00 86.06 583 VAL A O 1
ATOM 4667 N N . GLY A 1 584 ? 36.874 6.738 -24.907 1.00 86.38 584 GLY A N 1
ATOM 4668 C CA . GLY A 1 584 ? 36.623 5.479 -24.204 1.00 86.38 584 GLY A CA 1
ATOM 4669 C C . GLY A 1 584 ? 37.700 4.413 -24.441 1.00 86.38 584 GLY A C 1
ATOM 4670 O O . GLY A 1 584 ? 38.705 4.629 -25.120 1.00 86.38 584 GLY A O 1
ATOM 4671 N N . GLY A 1 585 ? 37.522 3.238 -23.833 1.00 88.62 585 GLY A N 1
ATOM 4672 C CA . GLY A 1 585 ? 38.419 2.093 -24.029 1.00 88.62 585 GLY A CA 1
ATOM 4673 C C . GLY A 1 585 ? 38.313 1.481 -25.434 1.00 88.62 585 GLY A C 1
ATOM 4674 O O . GLY A 1 585 ? 37.428 1.829 -26.214 1.00 88.62 585 GLY A O 1
ATOM 4675 N N . LYS A 1 586 ? 39.186 0.510 -25.750 1.00 91.06 586 LYS A N 1
ATOM 4676 C CA . LYS A 1 586 ? 39.176 -0.210 -27.045 1.00 91.06 586 LYS A CA 1
ATOM 4677 C C . LYS A 1 586 ? 37.793 -0.787 -27.383 1.00 91.06 586 LYS A C 1
ATOM 4679 O O . LYS A 1 586 ? 37.363 -0.694 -28.527 1.00 91.06 586 LYS A O 1
ATOM 4684 N N . LEU A 1 587 ? 37.104 -1.334 -26.381 1.00 89.88 587 LEU A N 1
ATOM 4685 C CA . LEU A 1 587 ? 35.751 -1.865 -26.522 1.00 89.88 587 LEU A CA 1
ATOM 4686 C C . LEU A 1 587 ? 34.746 -0.776 -26.921 1.00 89.88 587 LEU A C 1
ATOM 4688 O O . LEU A 1 587 ? 34.069 -0.934 -27.926 1.00 89.88 587 LEU A O 1
ATOM 4692 N N . MET A 1 588 ? 34.691 0.343 -26.191 1.00 91.94 588 MET A N 1
ATOM 4693 C CA . MET A 1 588 ? 33.723 1.419 -26.452 1.00 91.94 588 MET A CA 1
ATOM 4694 C C . MET A 1 588 ? 33.887 2.028 -27.846 1.00 91.94 588 MET A C 1
ATOM 4696 O O . MET A 1 588 ? 32.890 2.240 -28.531 1.00 91.94 588 MET A O 1
ATOM 4700 N N . ARG A 1 589 ? 35.133 2.217 -28.307 1.00 93.44 589 ARG A N 1
ATOM 4701 C CA . ARG A 1 589 ? 35.417 2.623 -29.694 1.00 93.44 589 ARG A CA 1
ATOM 4702 C C . ARG A 1 589 ? 34.899 1.601 -30.707 1.00 93.44 589 ARG A C 1
ATOM 4704 O O . ARG A 1 589 ? 34.218 1.963 -31.657 1.00 93.44 589 ARG A O 1
ATOM 4711 N N . SER A 1 590 ? 35.148 0.311 -30.469 1.00 93.12 590 SER A N 1
ATOM 4712 C CA . SER A 1 590 ? 34.631 -0.754 -31.336 1.00 93.12 590 SER A CA 1
ATOM 4713 C C . SER A 1 590 ? 33.099 -0.808 -31.350 1.00 93.12 590 SER A C 1
ATOM 4715 O O . SER A 1 590 ? 32.512 -1.087 -32.394 1.00 93.12 590 SER A O 1
ATOM 4717 N N . CYS A 1 591 ? 32.442 -0.557 -30.213 1.00 92.88 591 CYS A N 1
ATOM 4718 C CA . CYS A 1 591 ? 30.986 -0.465 -30.122 1.00 92.88 591 CYS A CA 1
ATOM 4719 C C . CYS A 1 591 ? 30.465 0.724 -30.931 1.00 92.88 591 CYS A C 1
ATOM 4721 O O . CYS A 1 591 ? 29.528 0.557 -31.706 1.00 92.88 591 CYS A O 1
ATOM 4723 N N . TYR A 1 592 ? 31.096 1.894 -30.808 1.00 94.94 592 TYR A N 1
ATOM 4724 C CA . TYR A 1 592 ? 30.761 3.080 -31.596 1.00 94.94 592 TYR A CA 1
ATOM 4725 C C . TYR A 1 592 ? 30.864 2.809 -33.105 1.00 94.94 592 TYR A C 1
ATOM 4727 O O . TYR A 1 592 ? 29.924 3.079 -33.856 1.00 94.94 592 TYR A O 1
ATOM 4735 N N . ASP A 1 593 ? 31.966 2.204 -33.554 1.00 94.06 593 ASP A N 1
ATOM 4736 C CA . ASP A 1 593 ? 32.176 1.852 -34.963 1.00 94.06 593 ASP A CA 1
ATOM 4737 C C . ASP A 1 593 ? 31.148 0.830 -35.471 1.00 94.06 593 ASP A C 1
ATOM 4739 O O . ASP A 1 593 ? 30.713 0.893 -36.619 1.00 94.06 593 ASP A O 1
ATOM 4743 N N . SER A 1 594 ? 30.751 -0.126 -34.628 1.00 92.69 594 SER A N 1
ATOM 4744 C CA . SER A 1 594 ? 29.737 -1.133 -34.964 1.00 92.69 594 SER A CA 1
ATOM 4745 C C . SER A 1 594 ? 28.339 -0.514 -35.077 1.00 92.69 594 SER A C 1
ATOM 4747 O O . SER A 1 594 ? 27.643 -0.719 -36.072 1.00 92.69 594 SER A O 1
ATOM 4749 N N . LEU A 1 595 ? 27.948 0.303 -34.094 1.00 93.44 595 LEU A N 1
ATOM 4750 C CA . LEU A 1 595 ? 26.643 0.966 -34.046 1.00 93.44 595 LEU A CA 1
ATOM 4751 C C . LEU A 1 595 ? 26.476 1.997 -35.168 1.00 93.44 595 LEU A C 1
ATOM 4753 O O . LEU A 1 595 ? 25.411 2.072 -35.774 1.00 93.44 595 LEU A O 1
ATOM 4757 N N . SER A 1 596 ? 27.529 2.751 -35.492 1.00 93.19 596 SER A N 1
ATOM 4758 C CA . SER A 1 596 ? 27.504 3.752 -36.569 1.00 93.19 596 SER A CA 1
ATOM 4759 C C . SER A 1 596 ? 27.350 3.149 -37.969 1.00 93.19 596 SER A C 1
ATOM 4761 O O . SER A 1 596 ? 26.821 3.805 -38.865 1.00 93.19 596 SER A O 1
ATOM 4763 N N . LYS A 1 597 ? 27.768 1.893 -38.169 1.00 93.75 597 LYS A N 1
ATOM 4764 C CA . LYS A 1 597 ? 27.627 1.184 -39.452 1.00 93.75 597 LYS A CA 1
ATOM 4765 C C . LYS A 1 597 ? 26.240 0.573 -39.659 1.00 93.75 597 LYS A C 1
ATOM 4767 O O . LYS A 1 597 ? 25.895 0.231 -40.793 1.00 93.75 597 LYS A O 1
ATOM 4772 N N . ASP A 1 598 ? 25.439 0.417 -38.607 1.00 88.69 598 ASP A N 1
ATOM 4773 C CA . ASP A 1 598 ? 24.136 -0.234 -38.707 1.00 88.69 598 ASP A CA 1
ATOM 4774 C C . ASP A 1 598 ? 23.015 0.746 -39.055 1.00 88.69 598 ASP A C 1
ATOM 4776 O O . ASP A 1 598 ? 22.490 1.472 -38.216 1.00 88.69 598 ASP A O 1
ATOM 4780 N N . LYS A 1 599 ? 22.580 0.702 -40.315 1.00 88.00 599 LYS A N 1
ATOM 4781 C CA . LYS A 1 599 ? 21.525 1.574 -40.852 1.00 88.00 599 LYS A CA 1
ATOM 4782 C C . LYS A 1 599 ? 20.117 1.282 -40.311 1.00 88.00 599 LYS A C 1
ATOM 4784 O O . LYS A 1 599 ? 19.188 2.013 -40.643 1.00 88.00 599 LYS A O 1
ATOM 4789 N N . ARG A 1 600 ? 19.920 0.214 -39.527 1.00 85.25 600 ARG A N 1
ATOM 4790 C CA . ARG A 1 600 ? 18.610 -0.143 -38.940 1.00 85.25 600 ARG A CA 1
ATOM 4791 C C . ARG A 1 600 ? 18.315 0.576 -37.629 1.00 85.25 600 ARG A C 1
ATOM 4793 O O . ARG A 1 600 ? 17.183 0.513 -37.145 1.00 85.25 600 ARG A O 1
ATOM 4800 N N . ILE A 1 601 ? 19.324 1.209 -37.041 1.00 89.06 601 ILE A N 1
ATOM 4801 C CA . ILE A 1 601 ? 19.195 1.984 -35.813 1.00 89.06 601 ILE A CA 1
ATOM 4802 C C . ILE A 1 601 ? 19.513 3.446 -36.097 1.00 89.06 601 ILE A C 1
ATOM 4804 O O . ILE A 1 601 ? 20.408 3.774 -36.873 1.00 89.06 601 ILE A O 1
ATOM 4808 N N . SER A 1 602 ? 18.798 4.337 -35.425 1.00 89.12 602 SER A N 1
ATOM 4809 C CA . SER A 1 602 ? 19.046 5.773 -35.509 1.00 89.12 602 SER A CA 1
ATOM 4810 C C . SER A 1 602 ? 20.135 6.151 -34.507 1.00 89.12 602 SER A C 1
ATOM 4812 O O . SER A 1 602 ? 19.850 6.754 -33.471 1.00 89.12 602 SER A O 1
ATOM 4814 N N . PHE A 1 603 ? 21.372 5.712 -34.764 1.00 91.94 603 PHE A N 1
ATOM 4815 C CA . PHE A 1 603 ? 22.495 5.944 -33.856 1.00 91.94 603 PHE A CA 1
ATOM 4816 C C . PHE A 1 603 ? 22.904 7.419 -33.856 1.00 91.94 603 PHE A C 1
ATOM 4818 O O . PHE A 1 603 ? 23.231 7.980 -34.899 1.00 91.94 603 PHE A O 1
ATOM 4825 N N . VAL A 1 604 ? 22.891 8.046 -32.679 1.00 89.25 604 VAL A N 1
ATOM 4826 C CA . VAL A 1 604 ? 23.221 9.470 -32.518 1.00 89.25 604 VAL A CA 1
ATOM 4827 C C . VAL A 1 604 ? 24.650 9.711 -32.038 1.00 89.25 604 VAL A C 1
ATOM 4829 O O . VAL A 1 604 ? 25.059 10.862 -31.962 1.00 89.25 604 VAL A O 1
ATOM 4832 N N . GLY A 1 605 ? 25.415 8.662 -31.726 1.00 90.81 605 GLY A N 1
ATOM 4833 C CA . GLY A 1 605 ? 26.776 8.768 -31.200 1.00 90.81 605 GLY A CA 1
ATOM 4834 C C . GLY A 1 605 ? 26.880 8.514 -29.694 1.00 90.81 605 GLY A C 1
ATOM 4835 O O . GLY A 1 605 ? 25.976 7.950 -29.070 1.00 90.81 605 GLY A O 1
ATOM 4836 N N . ASN A 1 606 ? 28.014 8.916 -29.113 1.00 91.38 606 ASN A N 1
ATOM 4837 C CA . ASN A 1 606 ? 28.236 8.818 -27.674 1.00 91.38 606 ASN A CA 1
ATOM 4838 C C . ASN A 1 606 ? 27.371 9.834 -26.913 1.00 91.38 606 ASN A C 1
ATOM 4840 O O . ASN A 1 606 ? 27.079 10.916 -27.423 1.00 91.38 606 ASN A O 1
ATOM 4844 N N . ILE A 1 607 ? 26.970 9.468 -25.701 1.00 87.62 607 ILE A N 1
ATOM 4845 C CA . ILE A 1 607 ? 26.164 10.268 -24.779 1.00 87.62 607 ILE A CA 1
ATOM 4846 C C . ILE A 1 607 ? 26.880 10.282 -23.437 1.00 87.62 607 ILE A C 1
ATOM 4848 O O . ILE A 1 607 ? 27.218 9.222 -22.907 1.00 87.62 607 ILE A O 1
ATOM 4852 N N . GLU A 1 608 ? 27.093 11.463 -22.872 1.00 86.12 608 GLU A N 1
ATOM 4853 C CA . GLU A 1 608 ? 27.657 11.581 -21.532 1.00 86.12 608 GLU A CA 1
ATOM 4854 C C . GLU A 1 608 ? 26.569 11.486 -20.447 1.00 86.12 608 GLU A C 1
ATOM 4856 O O . GLU A 1 608 ? 25.432 11.922 -20.662 1.00 86.12 608 GLU A O 1
ATOM 4861 N N . PRO A 1 609 ? 26.891 10.990 -19.236 1.00 84.81 609 PRO A N 1
ATOM 4862 C CA . PRO A 1 609 ? 25.930 10.863 -18.140 1.00 84.81 609 PRO A CA 1
ATOM 4863 C C . PRO A 1 609 ? 25.170 12.150 -17.795 1.00 84.81 609 PRO A C 1
ATOM 4865 O O . PRO A 1 609 ? 24.007 12.086 -17.409 1.00 84.81 609 PRO A O 1
ATOM 4868 N N . TRP A 1 610 ? 25.807 13.317 -17.911 1.00 77.50 610 TRP A N 1
ATOM 4869 C CA . TRP A 1 610 ? 25.183 14.596 -17.567 1.00 77.50 610 TRP A CA 1
ATOM 4870 C C . TRP A 1 610 ? 24.224 15.076 -18.664 1.00 77.50 610 TRP A C 1
ATOM 4872 O O . TRP A 1 610 ? 23.121 15.510 -18.343 1.00 77.50 610 TRP A O 1
ATOM 4882 N N . THR A 1 611 ? 24.556 14.875 -19.947 1.00 75.19 611 THR A N 1
ATOM 4883 C CA . THR A 1 611 ? 23.657 15.171 -21.087 1.00 75.19 611 THR A CA 1
ATOM 4884 C C . THR A 1 611 ? 22.335 14.404 -21.005 1.00 75.19 611 THR A C 1
ATOM 4886 O O . THR A 1 611 ? 21.365 14.737 -21.680 1.00 75.19 611 THR A O 1
ATOM 4889 N N . CYS A 1 612 ? 22.264 13.405 -20.116 1.00 73.00 612 CYS A N 1
ATOM 4890 C CA . CYS A 1 612 ? 21.045 12.676 -19.842 1.00 73.00 612 CYS A CA 1
ATOM 4891 C C . CYS A 1 612 ? 19.926 13.508 -19.179 1.00 73.00 612 CYS A C 1
ATOM 4893 O O . CYS A 1 612 ? 18.756 13.136 -19.250 1.00 73.00 612 CYS A O 1
ATOM 4895 N N . PHE A 1 613 ? 20.278 14.601 -18.493 1.00 68.19 613 PHE A N 1
ATOM 4896 C CA . PHE A 1 613 ? 19.368 15.328 -17.597 1.00 68.19 613 PHE A CA 1
ATOM 4897 C C . PHE A 1 613 ? 19.259 16.831 -17.866 1.00 68.19 613 PHE A C 1
ATOM 4899 O O . PHE A 1 613 ? 18.466 17.490 -17.197 1.00 68.19 613 PHE A O 1
ATOM 4906 N N . TYR A 1 614 ? 20.037 17.378 -18.802 1.00 60.69 614 TYR A N 1
ATOM 4907 C CA . TYR A 1 614 ? 20.080 18.815 -19.073 1.00 60.69 614 TYR A CA 1
ATOM 4908 C C . TYR A 1 614 ? 19.483 19.151 -20.440 1.00 60.69 614 TYR A C 1
ATOM 4910 O O . TYR A 1 614 ? 19.862 18.561 -21.450 1.00 60.69 614 TYR A O 1
ATOM 4918 N N . ASP A 1 615 ? 18.587 20.137 -20.446 1.00 51.72 615 ASP A N 1
ATOM 4919 C CA . ASP A 1 615 ? 18.109 20.835 -21.636 1.00 51.72 615 ASP A CA 1
ATOM 4920 C C . ASP A 1 615 ? 18.726 22.242 -21.630 1.00 51.72 615 ASP A C 1
ATOM 4922 O O . ASP A 1 615 ? 18.562 22.990 -20.662 1.00 51.72 615 ASP A O 1
ATOM 4926 N N . PHE A 1 616 ? 19.512 22.583 -22.651 1.00 49.25 616 PHE A N 1
ATOM 4927 C CA . PHE A 1 616 ? 20.033 23.939 -22.825 1.00 49.25 616 PHE A CA 1
ATOM 4928 C C . PHE A 1 616 ? 19.123 24.675 -23.811 1.00 49.25 616 PHE A C 1
ATOM 4930 O O . PHE A 1 616 ? 19.305 24.566 -25.019 1.00 49.25 616 PHE A O 1
ATOM 4937 N N . GLU A 1 617 ? 18.194 25.484 -23.300 1.00 43.84 617 GLU A N 1
ATOM 4938 C CA . GLU A 1 617 ? 17.438 26.441 -24.126 1.00 43.84 617 GLU A CA 1
ATOM 4939 C C . GLU A 1 617 ? 18.224 27.736 -24.429 1.00 43.84 617 GLU A C 1
ATOM 4941 O O . GLU A 1 617 ? 17.783 28.558 -25.229 1.00 43.84 617 GLU A O 1
ATOM 4946 N N . ASP A 1 618 ? 19.411 27.941 -23.843 1.00 42.91 618 ASP A N 1
ATOM 4947 C CA . ASP A 1 618 ? 20.120 29.233 -23.881 1.00 42.91 618 ASP A CA 1
ATOM 4948 C C . ASP A 1 618 ? 20.935 29.481 -25.168 1.00 42.91 618 ASP A C 1
ATOM 4950 O O . ASP A 1 618 ? 22.119 29.820 -25.126 1.00 42.91 618 ASP A O 1
ATOM 4954 N N . GLY A 1 619 ? 20.331 29.252 -26.341 1.00 43.66 619 GLY A N 1
ATOM 4955 C CA . GLY A 1 619 ? 20.848 29.681 -27.653 1.00 43.66 619 GLY A CA 1
ATOM 4956 C C . GLY A 1 619 ? 22.207 29.105 -28.087 1.00 43.66 619 GLY A C 1
ATOM 4957 O O . GLY A 1 619 ? 22.683 29.395 -29.187 1.00 43.66 619 GLY A O 1
ATOM 4958 N N . ARG A 1 620 ? 22.846 28.268 -27.263 1.00 42.94 620 ARG A N 1
ATOM 4959 C CA . ARG A 1 620 ? 24.070 27.531 -27.582 1.00 42.94 620 ARG A CA 1
ATOM 4960 C C . ARG A 1 620 ? 23.673 26.187 -28.185 1.00 42.94 620 ARG A C 1
ATOM 4962 O O . ARG A 1 620 ? 23.332 25.260 -27.466 1.00 42.94 620 ARG A O 1
ATOM 4969 N N . LYS A 1 621 ? 23.689 26.151 -29.520 1.00 40.62 621 LYS A N 1
ATOM 4970 C CA . LYS A 1 621 ? 23.564 24.992 -30.424 1.00 40.62 621 LYS A CA 1
ATOM 4971 C C . LYS A 1 621 ? 23.585 23.592 -29.775 1.00 40.62 621 LYS A C 1
ATOM 4973 O O . LYS A 1 621 ? 24.550 23.223 -29.117 1.00 40.62 621 LYS A O 1
ATOM 4978 N N . ASP A 1 622 ? 22.581 22.796 -30.144 1.00 43.03 622 ASP A N 1
ATOM 4979 C CA . ASP A 1 622 ? 22.659 21.361 -30.478 1.00 43.03 622 ASP A CA 1
ATOM 4980 C C . ASP A 1 622 ? 23.144 20.339 -29.426 1.00 43.03 622 ASP A C 1
ATOM 4982 O O . ASP A 1 622 ? 23.376 19.185 -29.783 1.00 43.03 622 ASP A O 1
ATOM 4986 N N . TYR A 1 623 ? 23.233 20.674 -28.134 1.00 44.12 623 TYR A N 1
ATOM 4987 C CA . TYR A 1 623 ? 23.579 19.665 -27.109 1.00 44.12 623 TYR A CA 1
ATOM 4988 C C . TYR A 1 623 ? 22.445 18.677 -26.797 1.00 44.12 623 TYR A C 1
ATOM 4990 O O . TYR A 1 623 ? 22.675 17.629 -26.191 1.00 44.12 623 TYR A O 1
ATOM 4998 N N . PHE A 1 624 ? 21.215 18.951 -27.245 1.00 47.31 624 PHE A N 1
ATOM 4999 C CA . PHE A 1 624 ? 20.135 17.983 -27.125 1.00 47.31 624 PHE A CA 1
ATOM 5000 C C . PHE A 1 624 ? 20.233 16.928 -28.224 1.00 47.31 624 PHE A C 1
ATOM 5002 O O . PHE A 1 624 ? 19.628 17.022 -29.296 1.00 47.31 624 PHE A O 1
ATOM 5009 N N . ARG A 1 625 ? 20.928 15.834 -27.925 1.00 55.56 625 ARG A N 1
ATOM 5010 C CA . ARG A 1 625 ? 20.626 14.580 -28.605 1.00 55.56 625 ARG A CA 1
ATOM 5011 C C . ARG A 1 625 ? 19.316 14.081 -28.017 1.00 55.56 625 ARG A C 1
ATOM 5013 O O . ARG A 1 625 ? 19.278 13.551 -26.911 1.00 55.56 625 ARG A O 1
ATOM 5020 N N . GLU A 1 626 ? 18.214 14.267 -28.743 1.00 66.75 626 GLU A N 1
ATOM 5021 C CA . GLU A 1 626 ? 16.987 13.514 -28.481 1.00 66.75 626 GLU A CA 1
ATOM 5022 C C . GLU A 1 626 ? 17.361 12.029 -28.438 1.00 66.75 626 GLU A C 1
ATOM 5024 O O . GLU A 1 626 ? 17.512 11.416 -29.480 1.00 66.75 626 GLU A O 1
ATOM 5029 N N . VAL A 1 627 ? 17.576 11.449 -27.263 1.00 79.00 627 VAL A N 1
ATOM 5030 C CA . VAL A 1 627 ? 17.829 10.013 -27.133 1.00 79.00 627 VAL A CA 1
ATOM 5031 C C . VAL A 1 627 ? 16.610 9.364 -26.505 1.00 79.00 627 VAL A C 1
ATOM 5033 O O . VAL A 1 627 ? 15.955 9.936 -25.625 1.00 79.00 627 VAL A O 1
ATOM 5036 N N . ASP A 1 628 ? 16.274 8.193 -27.034 1.00 82.62 628 ASP A N 1
ATOM 5037 C CA . ASP A 1 628 ? 15.201 7.324 -26.563 1.00 82.62 628 ASP A CA 1
ATOM 5038 C C . ASP A 1 628 ? 15.764 6.104 -25.838 1.00 82.62 628 ASP A C 1
ATOM 5040 O O . ASP A 1 628 ? 15.219 5.672 -24.818 1.00 82.62 628 ASP A O 1
ATOM 5044 N N . MET A 1 629 ? 16.860 5.575 -26.386 1.00 89.00 629 MET A N 1
ATOM 5045 C CA . MET A 1 629 ? 17.536 4.363 -25.952 1.00 89.00 629 MET A CA 1
ATOM 5046 C C . MET A 1 629 ? 19.008 4.661 -25.679 1.00 89.00 629 MET A C 1
ATOM 5048 O O . MET A 1 629 ? 19.715 5.135 -26.566 1.00 89.00 629 MET A O 1
ATOM 5052 N N . VAL A 1 630 ? 19.492 4.329 -24.489 1.00 91.50 630 VAL A N 1
ATOM 5053 C CA . VAL A 1 630 ? 20.903 4.471 -24.124 1.00 91.50 630 VAL A CA 1
ATOM 5054 C C . VAL A 1 630 ? 21.506 3.086 -23.938 1.00 91.50 630 VAL A C 1
ATOM 5056 O O . VAL A 1 630 ? 21.157 2.363 -23.003 1.00 91.50 630 VAL A O 1
ATOM 5059 N N . VAL A 1 631 ? 22.416 2.719 -24.836 1.00 93.38 631 VAL A N 1
ATOM 5060 C CA . VAL A 1 631 ? 23.221 1.504 -24.731 1.00 93.38 631 VAL A CA 1
ATOM 5061 C C . VAL A 1 631 ? 24.409 1.772 -23.815 1.00 93.38 631 VAL A C 1
ATOM 5063 O O . VAL A 1 631 ? 25.043 2.814 -23.916 1.00 93.38 631 VAL A O 1
ATOM 5066 N N . THR A 1 632 ? 24.726 0.861 -22.907 1.00 91.38 632 THR A N 1
ATOM 5067 C CA . THR A 1 632 ? 25.775 1.036 -21.902 1.00 91.38 632 THR A CA 1
ATOM 5068 C C . THR A 1 632 ? 26.404 -0.301 -21.524 1.00 91.38 632 THR A C 1
ATOM 5070 O O . THR A 1 632 ? 25.782 -1.361 -21.655 1.00 91.38 632 THR A O 1
ATOM 5073 N N . ASP A 1 633 ? 27.645 -0.245 -21.039 1.00 86.62 633 ASP A N 1
ATOM 5074 C CA . ASP A 1 633 ? 28.245 -1.358 -20.311 1.00 86.62 633 ASP A CA 1
ATOM 5075 C C . ASP A 1 633 ? 27.431 -1.650 -19.042 1.00 86.62 633 ASP A C 1
ATOM 5077 O O . ASP A 1 633 ? 27.008 -0.741 -18.328 1.00 86.62 633 ASP A O 1
ATOM 5081 N N . ALA A 1 634 ? 27.230 -2.928 -18.726 1.00 81.19 634 ALA A N 1
ATOM 5082 C CA . ALA A 1 634 ? 26.307 -3.322 -17.670 1.00 81.19 634 ALA A CA 1
ATOM 5083 C C . ALA A 1 634 ? 26.711 -2.827 -16.264 1.00 81.19 634 ALA A C 1
ATOM 5085 O O . ALA A 1 634 ? 25.830 -2.559 -15.439 1.00 81.19 634 ALA A O 1
ATOM 5086 N N . ARG A 1 635 ? 28.013 -2.640 -15.973 1.00 83.94 635 ARG A N 1
ATOM 5087 C CA . ARG A 1 635 ? 28.461 -2.021 -14.707 1.00 83.94 635 ARG A CA 1
ATOM 5088 C C . ARG A 1 635 ? 28.155 -0.535 -14.693 1.00 83.94 635 ARG A C 1
ATOM 5090 O O . ARG A 1 635 ? 27.582 -0.053 -13.716 1.00 83.94 635 ARG A O 1
ATOM 5097 N N . ALA A 1 636 ? 28.518 0.167 -15.765 1.00 87.38 636 ALA A N 1
ATOM 5098 C CA . ALA A 1 636 ? 28.281 1.600 -15.890 1.00 87.38 636 ALA A CA 1
ATOM 5099 C C . ALA A 1 636 ? 26.779 1.917 -15.832 1.00 87.38 636 ALA A C 1
ATOM 5101 O O . ALA A 1 636 ? 26.361 2.767 -15.050 1.00 87.38 636 ALA A O 1
ATOM 5102 N N . GLY A 1 637 ? 25.956 1.173 -16.575 1.00 88.62 637 GLY A N 1
ATOM 5103 C CA . GLY A 1 637 ? 24.500 1.299 -16.580 1.00 88.62 637 GLY A CA 1
ATOM 5104 C C . GLY A 1 637 ? 23.861 1.032 -15.222 1.00 88.62 637 GLY A C 1
ATOM 5105 O O . GLY A 1 637 ? 23.062 1.839 -14.749 1.00 88.62 637 GLY A O 1
ATOM 5106 N N . ASN A 1 638 ? 24.229 -0.065 -14.554 1.00 86.94 638 ASN A N 1
ATOM 5107 C CA . ASN A 1 638 ? 23.682 -0.391 -13.234 1.00 86.94 638 ASN A CA 1
ATOM 5108 C C . ASN A 1 638 ? 24.073 0.657 -12.176 1.00 86.94 638 ASN A C 1
ATOM 5110 O O . ASN A 1 638 ? 23.224 1.091 -11.394 1.00 86.94 638 ASN A O 1
ATOM 5114 N N . LEU A 1 639 ? 25.337 1.103 -12.170 1.00 88.31 639 LEU A N 1
ATOM 5115 C CA . LEU A 1 639 ? 25.807 2.159 -11.270 1.00 88.31 639 LEU A CA 1
ATOM 5116 C C . LEU A 1 639 ? 25.060 3.473 -11.524 1.00 88.31 639 LEU A C 1
ATOM 5118 O O . LEU A 1 639 ? 24.534 4.069 -10.584 1.00 88.31 639 LEU A O 1
ATOM 5122 N N . PHE A 1 640 ? 24.968 3.884 -12.790 1.00 88.31 640 PHE A N 1
ATOM 5123 C CA . PHE A 1 640 ? 24.298 5.111 -13.201 1.00 88.31 640 PHE A CA 1
ATOM 5124 C C . PHE A 1 640 ? 22.819 5.113 -12.795 1.00 88.31 640 PHE A C 1
ATOM 5126 O O . PHE A 1 640 ? 22.378 6.017 -12.091 1.00 88.31 640 PHE A O 1
ATOM 5133 N N . ILE A 1 641 ? 22.059 4.067 -13.134 1.00 86.31 641 ILE A N 1
ATOM 5134 C CA . ILE A 1 641 ? 20.628 3.987 -12.803 1.00 86.31 641 ILE A CA 1
ATOM 5135 C C . ILE A 1 641 ? 20.386 3.966 -11.293 1.00 86.31 641 ILE A C 1
ATOM 5137 O O . ILE A 1 641 ? 19.447 4.607 -10.816 1.00 86.31 641 ILE A O 1
ATOM 5141 N N . LYS A 1 642 ? 21.213 3.251 -10.520 1.00 85.44 642 LYS A N 1
ATOM 5142 C CA . LYS A 1 642 ? 21.094 3.242 -9.055 1.00 85.44 642 LYS A CA 1
ATOM 5143 C C . LYS A 1 642 ? 21.376 4.616 -8.459 1.00 85.44 642 LYS A C 1
ATOM 5145 O O . LYS A 1 642 ? 20.618 5.050 -7.594 1.00 85.44 642 LYS A O 1
ATOM 5150 N N . LEU A 1 643 ? 22.416 5.299 -8.937 1.00 87.19 643 LEU A N 1
ATOM 5151 C CA . LEU A 1 643 ? 22.755 6.649 -8.494 1.00 87.19 643 LEU A CA 1
ATOM 5152 C C . LEU A 1 643 ? 21.628 7.636 -8.811 1.00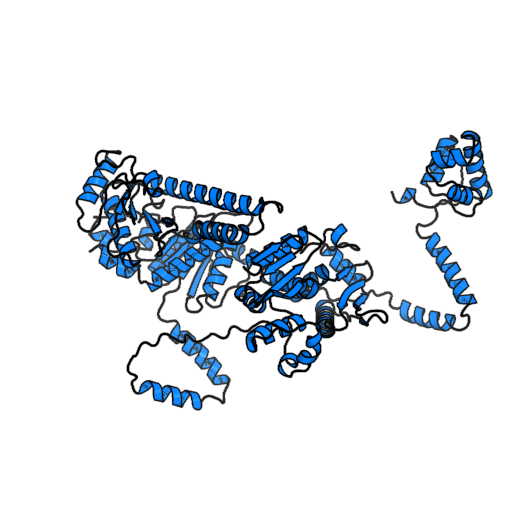 87.19 643 LEU A C 1
ATOM 5154 O O . LEU A 1 643 ? 21.199 8.374 -7.930 1.00 87.19 643 LEU A O 1
ATOM 5158 N N . VAL A 1 644 ? 21.096 7.598 -10.034 1.00 84.88 644 VAL A N 1
ATOM 5159 C CA . VAL A 1 644 ? 20.004 8.479 -10.470 1.00 84.88 644 VAL A CA 1
ATOM 5160 C C . VAL A 1 644 ? 18.741 8.232 -9.650 1.00 84.88 644 VAL A C 1
ATOM 5162 O O . VAL A 1 644 ? 18.153 9.178 -9.136 1.00 84.88 644 VAL A O 1
ATOM 5165 N N . LYS A 1 645 ? 18.343 6.969 -9.445 1.00 80.31 645 LYS A N 1
ATOM 5166 C CA . LYS A 1 645 ? 17.181 6.632 -8.604 1.00 80.31 645 LYS A CA 1
ATOM 5167 C C . LYS A 1 645 ? 17.371 7.087 -7.156 1.00 80.31 645 LYS A C 1
ATOM 5169 O O . LYS A 1 645 ? 16.429 7.604 -6.561 1.00 80.31 645 LYS A O 1
ATOM 5174 N N . ALA A 1 646 ? 18.571 6.931 -6.595 1.00 82.19 646 ALA A N 1
ATOM 5175 C CA . ALA A 1 646 ? 18.883 7.415 -5.253 1.00 82.19 646 ALA A CA 1
ATOM 5176 C C . ALA A 1 646 ? 18.819 8.949 -5.169 1.00 82.19 646 ALA A C 1
ATOM 5178 O O . ALA A 1 646 ? 18.212 9.479 -4.241 1.00 82.19 646 ALA A O 1
ATOM 5179 N N . ALA A 1 647 ? 19.372 9.662 -6.154 1.00 84.44 647 ALA A N 1
ATOM 5180 C CA . ALA A 1 647 ? 19.294 11.118 -6.229 1.00 84.44 647 ALA A CA 1
ATOM 5181 C C . ALA A 1 647 ? 17.837 11.597 -6.323 1.00 84.44 647 ALA A C 1
ATOM 5183 O O . ALA A 1 647 ? 17.427 12.463 -5.555 1.00 84.44 647 ALA A O 1
ATOM 5184 N N . ILE A 1 648 ? 17.030 10.980 -7.192 1.00 80.06 648 ILE A N 1
ATOM 5185 C CA . ILE A 1 648 ? 15.592 11.253 -7.312 1.00 80.06 648 ILE A CA 1
ATOM 5186 C C . ILE A 1 648 ? 14.880 11.039 -5.971 1.00 80.06 648 ILE A C 1
ATOM 5188 O O . ILE A 1 648 ? 14.124 11.908 -5.544 1.00 80.06 648 ILE A O 1
ATOM 5192 N N . HIS A 1 649 ? 15.144 9.929 -5.274 1.00 78.00 649 HIS A N 1
ATOM 5193 C CA . HIS A 1 649 ? 14.583 9.686 -3.943 1.00 78.00 649 HIS A CA 1
ATOM 5194 C C . HIS A 1 649 ? 14.951 10.794 -2.949 1.00 78.00 649 HIS A C 1
ATOM 5196 O O . HIS A 1 649 ? 14.062 11.312 -2.276 1.00 78.00 649 HIS A O 1
ATOM 5202 N N . LEU A 1 650 ? 16.223 11.207 -2.902 1.00 80.56 650 LEU A N 1
ATOM 5203 C CA . LEU A 1 650 ? 16.680 12.304 -2.043 1.00 80.56 650 LEU A CA 1
ATOM 5204 C C . LEU A 1 650 ? 15.958 13.621 -2.367 1.00 80.56 650 LEU A C 1
ATOM 5206 O O . LEU A 1 650 ? 15.514 14.315 -1.452 1.00 80.56 650 LEU A O 1
ATOM 5210 N N . PHE A 1 651 ? 15.789 13.952 -3.650 1.00 79.06 651 PHE A N 1
ATOM 5211 C CA . PHE A 1 651 ? 15.060 15.150 -4.073 1.00 79.06 651 PHE A CA 1
ATOM 5212 C C . PHE A 1 651 ? 13.574 15.081 -3.719 1.00 79.06 651 PHE A C 1
ATOM 5214 O O . PHE A 1 651 ? 13.038 16.037 -3.160 1.00 79.06 651 PHE A O 1
ATOM 5221 N N . VAL A 1 652 ? 12.908 13.956 -3.989 1.00 76.62 652 VAL A N 1
ATOM 5222 C CA . VAL A 1 652 ? 11.492 13.746 -3.652 1.00 76.62 652 VAL A CA 1
ATOM 5223 C C . VAL A 1 652 ? 11.279 13.834 -2.141 1.00 76.62 652 VAL A C 1
ATOM 5225 O O . VAL A 1 652 ? 10.329 14.479 -1.692 1.00 76.62 652 VAL A O 1
ATOM 5228 N N . ASP A 1 653 ? 12.166 13.248 -1.341 1.00 77.94 653 ASP A N 1
ATOM 5229 C CA . ASP A 1 653 ? 12.091 13.319 0.117 1.00 77.94 653 ASP A CA 1
ATOM 5230 C C . ASP A 1 653 ? 12.350 14.737 0.632 1.00 77.94 653 ASP A C 1
ATOM 5232 O O . ASP A 1 653 ? 11.646 15.191 1.537 1.00 77.94 653 ASP A O 1
ATOM 5236 N N . GLN A 1 654 ? 13.272 15.480 0.015 1.00 76.94 654 GLN A N 1
ATOM 5237 C CA . GLN A 1 654 ? 13.514 16.885 0.335 1.00 76.94 654 GLN A CA 1
ATOM 5238 C C . GLN A 1 654 ? 12.318 17.772 -0.041 1.00 76.94 654 GLN A C 1
ATOM 5240 O O . GLN A 1 654 ? 11.932 18.636 0.749 1.00 76.94 654 GLN A O 1
ATOM 5245 N N . ILE A 1 655 ? 11.681 17.541 -1.195 1.00 74.56 655 ILE A N 1
ATOM 5246 C CA . ILE A 1 655 ? 10.435 18.212 -1.595 1.00 74.56 655 ILE A CA 1
ATOM 5247 C C . ILE A 1 655 ? 9.347 17.912 -0.562 1.00 74.56 655 ILE A C 1
ATOM 5249 O O . ILE A 1 655 ? 8.767 18.836 0.007 1.00 74.56 655 ILE A O 1
ATOM 5253 N N . LYS A 1 656 ? 9.128 16.635 -0.228 1.00 71.75 656 LYS A N 1
ATOM 5254 C CA . LYS A 1 656 ? 8.161 16.214 0.799 1.00 71.75 656 LYS A CA 1
ATOM 5255 C C . LYS A 1 656 ? 8.474 16.829 2.166 1.00 71.75 656 LYS A C 1
ATOM 5257 O O . LYS A 1 656 ? 7.552 17.226 2.878 1.00 71.75 656 LYS A O 1
ATOM 5262 N N . HIS A 1 657 ? 9.745 16.932 2.548 1.00 74.44 657 HIS A N 1
ATOM 5263 C CA . HIS A 1 657 ? 10.169 17.567 3.794 1.00 74.44 657 HIS A CA 1
ATOM 5264 C C . HIS A 1 657 ? 9.902 19.076 3.783 1.00 74.44 657 HIS A C 1
ATOM 5266 O O . HIS A 1 657 ? 9.342 19.603 4.742 1.00 74.44 657 HIS A O 1
ATOM 5272 N N . ASN A 1 658 ? 10.226 19.768 2.691 1.00 67.69 658 ASN A N 1
ATOM 5273 C CA . ASN A 1 658 ? 9.976 21.199 2.535 1.00 67.69 658 ASN A CA 1
ATOM 5274 C C . ASN A 1 658 ? 8.475 21.516 2.522 1.00 67.69 658 ASN A C 1
ATOM 5276 O O . ASN A 1 658 ? 8.057 22.446 3.213 1.00 67.69 658 ASN A O 1
ATOM 5280 N N . ILE A 1 659 ? 7.656 20.699 1.847 1.00 67.31 659 ILE A N 1
ATOM 5281 C CA . ILE A 1 659 ? 6.186 20.768 1.919 1.00 67.31 659 ILE A CA 1
ATOM 5282 C C . ILE A 1 659 ? 5.721 20.655 3.381 1.00 67.31 659 ILE A C 1
ATOM 5284 O O . ILE A 1 659 ? 4.857 21.417 3.814 1.00 67.31 659 ILE A O 1
ATOM 5288 N N . LYS A 1 660 ? 6.314 19.744 4.168 1.00 66.25 660 LYS A N 1
ATOM 5289 C CA . LYS A 1 660 ? 5.987 19.552 5.595 1.00 66.25 660 LYS A CA 1
ATOM 5290 C C . LYS A 1 660 ? 6.493 20.683 6.506 1.00 66.25 660 LYS A C 1
ATOM 5292 O O . LYS A 1 660 ? 5.855 20.952 7.520 1.00 66.25 660 LYS A O 1
ATOM 5297 N N . LYS A 1 661 ? 7.622 21.330 6.183 1.00 59.53 661 LYS A N 1
ATOM 5298 C CA . LYS A 1 661 ? 8.303 22.330 7.034 1.00 59.53 661 LYS A CA 1
ATOM 5299 C C . LYS A 1 661 ? 7.756 23.757 6.885 1.00 59.53 661 LYS A C 1
ATOM 5301 O O . LYS A 1 661 ? 8.020 24.593 7.750 1.00 59.53 661 LYS A O 1
ATOM 5306 N N . GLN A 1 662 ? 7.001 24.077 5.830 1.00 53.84 662 GLN A N 1
ATOM 5307 C CA . GLN A 1 662 ? 6.439 25.424 5.666 1.00 53.84 662 GLN A CA 1
ATOM 5308 C C . GLN A 1 662 ? 5.412 25.765 6.766 1.00 53.84 662 GLN A C 1
ATOM 5310 O O . GLN A 1 662 ? 4.233 25.422 6.678 1.00 53.84 662 GLN A O 1
ATOM 5315 N N . ASN A 1 663 ? 5.867 26.499 7.790 1.00 47.25 663 ASN A N 1
ATOM 5316 C CA . ASN A 1 663 ? 5.055 27.038 8.882 1.00 47.25 663 ASN A CA 1
ATOM 5317 C C . ASN A 1 663 ? 3.998 28.056 8.405 1.00 47.25 663 ASN A C 1
ATOM 5319 O O . ASN A 1 663 ? 4.079 28.673 7.344 1.00 47.25 663 ASN A O 1
ATOM 5323 N N . LEU A 1 664 ? 2.970 28.221 9.233 1.00 45.28 664 LEU A N 1
ATOM 5324 C CA . LEU A 1 664 ? 1.679 28.874 8.990 1.00 45.28 664 LEU A CA 1
ATOM 5325 C C . LEU A 1 664 ? 1.719 30.398 8.694 1.00 45.28 664 LEU A C 1
ATOM 5327 O O . LEU A 1 664 ? 0.679 30.966 8.392 1.00 45.28 664 LEU A O 1
ATOM 5331 N N . ALA A 1 665 ? 2.876 31.071 8.735 1.00 42.03 665 ALA A N 1
ATOM 5332 C CA . ALA A 1 665 ? 2.940 32.539 8.838 1.00 42.03 665 ALA A CA 1
ATOM 5333 C C . ALA A 1 665 ? 3.264 33.332 7.550 1.00 42.03 665 ALA A C 1
ATOM 5335 O O . ALA A 1 665 ? 3.153 34.555 7.568 1.00 42.03 665 ALA A O 1
ATOM 5336 N N . ARG A 1 666 ? 3.644 32.710 6.423 1.00 41.22 666 ARG A N 1
ATOM 5337 C CA . ARG A 1 666 ? 3.894 33.452 5.168 1.00 41.22 666 ARG A CA 1
ATOM 5338 C C . ARG A 1 666 ? 3.068 32.896 4.003 1.00 41.22 666 ARG A C 1
ATOM 5340 O O . ARG A 1 666 ? 3.388 31.857 3.447 1.00 41.22 666 ARG A O 1
ATOM 5347 N N . GLN A 1 667 ? 2.038 33.677 3.661 1.00 42.94 667 GLN A N 1
ATOM 5348 C CA . GLN A 1 667 ? 1.327 33.769 2.377 1.00 42.94 667 GLN A CA 1
ATOM 5349 C C . GLN A 1 667 ? 0.211 32.738 2.110 1.00 42.94 667 GLN A C 1
ATOM 5351 O O . GLN A 1 667 ? 0.433 31.564 1.840 1.00 42.94 667 GLN A O 1
ATOM 5356 N N . LEU A 1 668 ? -1.030 33.235 2.180 1.00 48.97 668 LEU A N 1
ATOM 5357 C CA . LEU A 1 668 ? -2.304 32.513 2.065 1.00 48.97 668 LEU A CA 1
ATOM 5358 C C . LEU A 1 668 ? -2.891 32.484 0.637 1.00 48.97 668 LEU A C 1
ATOM 5360 O O . LEU A 1 668 ? -3.998 31.992 0.466 1.00 48.97 668 LEU A O 1
ATOM 5364 N N . ILE A 1 669 ? -2.182 32.975 -0.387 1.00 45.12 669 ILE A N 1
ATOM 5365 C CA . ILE A 1 669 ? -2.713 33.043 -1.768 1.00 45.12 669 ILE A CA 1
ATOM 5366 C C . ILE A 1 669 ? -1.796 32.338 -2.789 1.00 45.12 669 ILE A C 1
ATOM 5368 O O . ILE A 1 669 ? -2.294 31.702 -3.707 1.00 45.12 669 ILE A O 1
ATOM 5372 N N . ALA A 1 670 ? -0.475 32.293 -2.575 1.00 44.50 670 ALA A N 1
ATOM 5373 C CA . ALA A 1 670 ? 0.471 31.570 -3.445 1.00 44.50 670 ALA A CA 1
ATOM 5374 C C . ALA A 1 670 ? 0.582 30.050 -3.152 1.00 44.50 670 ALA A C 1
ATOM 5376 O O . ALA A 1 670 ? 1.452 29.364 -3.684 1.00 44.50 670 ALA A O 1
ATOM 5377 N N . ARG A 1 671 ? -0.248 29.514 -2.244 1.00 47.97 671 ARG A N 1
ATOM 5378 C CA . ARG A 1 671 ? 0.027 28.259 -1.516 1.00 47.97 671 ARG A CA 1
ATOM 5379 C C . ARG A 1 671 ? -0.655 27.010 -2.084 1.00 47.97 671 ARG A C 1
ATOM 5381 O O . ARG A 1 671 ? -0.193 25.907 -1.814 1.00 47.97 671 ARG A O 1
ATOM 5388 N N . GLU A 1 672 ? -1.745 27.159 -2.834 1.00 51.00 672 GLU A N 1
ATOM 5389 C CA . GLU A 1 672 ? -2.510 26.010 -3.344 1.00 51.00 672 GLU A CA 1
ATOM 5390 C C . GLU A 1 672 ? -1.998 25.511 -4.702 1.00 51.00 672 GLU A C 1
ATOM 5392 O O . GLU A 1 672 ? -1.969 24.303 -4.916 1.00 51.00 672 GLU A O 1
ATOM 5397 N N . THR A 1 673 ? -1.527 26.415 -5.568 1.00 52.19 673 THR A N 1
ATOM 5398 C CA . THR A 1 673 ? -0.789 26.082 -6.799 1.00 52.19 673 THR A CA 1
ATOM 5399 C C . THR A 1 673 ? 0.558 25.468 -6.447 1.00 52.19 673 THR A C 1
ATOM 5401 O O . THR A 1 673 ? 0.732 24.275 -6.638 1.00 52.19 673 THR A O 1
ATOM 5404 N N . THR A 1 674 ? 1.423 26.194 -5.727 1.00 58.69 674 THR A N 1
ATOM 5405 C CA . THR A 1 674 ? 2.777 25.718 -5.381 1.00 58.69 674 THR A CA 1
ATOM 5406 C C . THR A 1 674 ? 2.788 24.359 -4.670 1.00 58.69 674 THR A C 1
ATOM 5408 O O . THR A 1 674 ? 3.669 23.539 -4.906 1.00 58.69 674 THR A O 1
ATOM 5411 N N . LYS A 1 675 ? 1.815 24.074 -3.791 1.00 63.22 675 LYS A N 1
ATOM 5412 C CA . LYS A 1 675 ? 1.727 22.759 -3.141 1.00 63.22 675 LYS A CA 1
ATOM 5413 C C . LYS A 1 675 ? 1.321 21.658 -4.128 1.00 63.22 675 LYS A C 1
ATOM 5415 O O . LYS A 1 675 ? 1.925 20.591 -4.088 1.00 63.22 675 LYS A O 1
ATOM 5420 N N . LYS A 1 676 ? 0.316 21.902 -4.977 1.00 68.31 676 LYS A N 1
ATOM 5421 C CA . LYS A 1 676 ? -0.111 20.944 -6.008 1.00 68.31 676 LYS A CA 1
ATOM 5422 C C . LYS A 1 676 ? 1.003 20.698 -7.017 1.00 68.31 676 LYS A C 1
ATOM 5424 O O . LYS A 1 676 ? 1.276 19.540 -7.294 1.00 68.31 676 LYS A O 1
ATOM 5429 N N . ASP A 1 677 ? 1.691 21.749 -7.448 1.00 67.12 677 ASP A N 1
ATOM 5430 C CA . ASP A 1 677 ? 2.806 21.675 -8.394 1.00 67.12 677 ASP A CA 1
ATOM 5431 C C . ASP A 1 677 ? 3.968 20.857 -7.803 1.00 67.12 677 ASP A C 1
ATOM 5433 O O . ASP A 1 677 ? 4.536 20.000 -8.471 1.00 67.12 677 ASP A O 1
ATOM 5437 N N . LEU A 1 678 ? 4.281 21.034 -6.511 1.00 66.75 678 LEU A N 1
ATOM 5438 C CA . LEU A 1 678 ? 5.302 20.233 -5.824 1.00 66.75 678 LEU A CA 1
ATOM 5439 C C . LEU A 1 678 ? 4.865 18.780 -5.573 1.00 66.75 678 LEU A C 1
ATOM 5441 O O . LEU A 1 678 ? 5.699 17.876 -5.611 1.00 66.75 678 LEU A O 1
ATOM 5445 N N . GLU A 1 679 ? 3.583 18.531 -5.296 1.00 69.44 679 GLU A N 1
ATOM 5446 C CA . GLU A 1 679 ? 3.030 17.175 -5.163 1.00 69.44 679 GLU A CA 1
ATOM 5447 C C . GLU A 1 679 ? 2.949 16.456 -6.517 1.00 69.44 679 GLU A C 1
ATOM 5449 O O . GLU A 1 679 ? 3.144 15.245 -6.586 1.00 69.44 679 GLU A O 1
ATOM 5454 N N . GLU A 1 680 ? 2.671 17.175 -7.599 1.00 72.25 680 GLU A N 1
ATOM 5455 C CA . GLU A 1 680 ? 2.718 16.686 -8.975 1.00 72.25 680 GLU A CA 1
ATOM 5456 C C . GLU A 1 680 ? 4.154 16.388 -9.401 1.00 72.25 680 GLU A C 1
ATOM 5458 O O . GLU A 1 680 ? 4.439 15.247 -9.751 1.00 72.25 680 GLU A O 1
ATOM 5463 N N . ALA A 1 681 ? 5.090 17.315 -9.183 1.00 68.19 681 ALA A N 1
ATOM 5464 C CA . ALA A 1 681 ? 6.513 17.079 -9.411 1.00 68.19 681 ALA A CA 1
ATOM 5465 C C . ALA A 1 681 ? 7.034 15.870 -8.613 1.00 68.19 681 ALA A C 1
ATOM 5467 O O . ALA A 1 681 ? 7.734 15.015 -9.154 1.00 68.19 681 ALA A O 1
ATOM 5468 N N . ALA A 1 682 ? 6.653 15.738 -7.336 1.00 68.56 682 ALA A N 1
ATOM 5469 C CA . ALA A 1 682 ? 7.020 14.580 -6.521 1.00 68.56 682 ALA A CA 1
ATOM 5470 C C . ALA A 1 682 ? 6.396 13.268 -7.027 1.00 68.56 682 ALA A C 1
ATOM 5472 O O . ALA A 1 682 ? 7.019 12.214 -6.893 1.00 68.56 682 ALA A O 1
ATOM 5473 N N . ARG A 1 683 ? 5.179 13.311 -7.589 1.00 72.44 683 ARG A N 1
ATOM 5474 C CA . ARG A 1 683 ? 4.530 12.148 -8.211 1.00 72.44 683 ARG A CA 1
ATOM 5475 C C . ARG A 1 683 ? 5.191 11.776 -9.531 1.00 72.44 683 ARG A C 1
ATOM 5477 O O . ARG A 1 683 ? 5.312 10.591 -9.816 1.00 72.44 683 ARG A O 1
ATOM 5484 N N . ASP A 1 684 ? 5.576 12.735 -10.358 1.00 69.62 684 ASP A N 1
ATOM 5485 C CA . ASP A 1 684 ? 6.159 12.476 -11.682 1.00 69.62 684 ASP A CA 1
ATOM 5486 C C . ASP A 1 684 ? 7.599 11.986 -11.604 1.00 69.62 684 ASP A C 1
ATOM 5488 O O . ASP A 1 684 ? 8.020 11.162 -12.417 1.00 69.62 684 ASP A O 1
ATOM 5492 N N . LEU A 1 685 ? 8.305 12.404 -10.556 1.00 70.88 685 LEU A N 1
ATOM 5493 C CA . LEU A 1 685 ? 9.627 11.907 -10.211 1.00 70.88 685 LEU A CA 1
ATOM 5494 C C . LEU A 1 685 ? 9.597 10.600 -9.404 1.00 70.88 685 LEU A C 1
ATOM 5496 O O . LEU A 1 685 ? 10.664 10.078 -9.113 1.00 70.88 685 LEU A O 1
ATOM 5500 N N . ASP A 1 686 ? 8.439 10.042 -9.025 1.00 73.38 686 ASP A N 1
ATOM 5501 C CA . ASP A 1 686 ? 8.408 8.820 -8.208 1.00 73.38 686 ASP A CA 1
ATOM 5502 C C . ASP A 1 686 ? 9.026 7.627 -8.972 1.00 73.38 686 ASP A C 1
ATOM 5504 O O . ASP A 1 686 ? 8.444 7.146 -9.952 1.00 73.38 686 ASP A O 1
ATOM 5508 N N . PRO A 1 687 ? 10.176 7.083 -8.527 1.00 70.31 687 PRO A N 1
ATOM 5509 C CA . PRO A 1 687 ? 10.847 5.991 -9.224 1.00 70.31 687 PRO A CA 1
ATOM 5510 C C . PRO A 1 687 ? 10.042 4.683 -9.204 1.00 70.31 687 PRO A C 1
ATOM 5512 O O . PRO A 1 687 ? 10.316 3.796 -10.014 1.00 70.31 687 PRO A O 1
ATOM 5515 N N . ASN A 1 688 ? 9.027 4.553 -8.338 1.00 79.25 688 ASN A N 1
ATOM 5516 C CA . ASN A 1 688 ? 8.128 3.397 -8.336 1.00 79.25 688 ASN A CA 1
ATOM 5517 C C . ASN A 1 688 ? 7.219 3.349 -9.577 1.00 79.25 688 ASN A C 1
ATOM 5519 O O . ASN A 1 688 ? 6.832 2.253 -9.983 1.00 79.25 688 ASN A O 1
ATOM 5523 N N . LYS A 1 689 ? 6.927 4.489 -10.228 1.00 77.75 689 LYS A N 1
ATOM 5524 C CA . LYS A 1 689 ? 6.181 4.531 -11.507 1.00 77.75 689 LYS A CA 1
ATOM 5525 C C . LYS A 1 689 ? 6.945 3.886 -12.667 1.00 77.75 689 LYS A C 1
ATOM 5527 O O . LYS A 1 689 ? 6.345 3.482 -13.655 1.00 77.75 689 LYS A O 1
ATOM 5532 N N . TYR A 1 690 ? 8.265 3.780 -12.539 1.00 79.19 690 TYR A N 1
ATOM 5533 C CA . TYR A 1 690 ? 9.158 3.224 -13.557 1.00 79.19 690 TYR A CA 1
ATOM 5534 C C . TYR A 1 690 ? 9.833 1.928 -13.082 1.00 79.19 690 TYR A C 1
ATOM 5536 O O . TYR A 1 690 ? 10.800 1.458 -13.687 1.00 79.19 690 TYR A O 1
ATOM 5544 N N . ALA A 1 691 ? 9.339 1.335 -11.990 1.00 84.50 691 ALA A N 1
ATOM 5545 C CA . ALA A 1 691 ? 9.826 0.061 -11.480 1.00 84.50 691 ALA A CA 1
ATOM 5546 C C . ALA A 1 691 ? 9.543 -1.091 -12.463 1.00 84.50 691 ALA A C 1
ATOM 5548 O O . ALA A 1 691 ? 8.666 -0.994 -13.323 1.00 84.50 691 ALA A O 1
ATOM 5549 N N . GLY A 1 692 ? 10.320 -2.170 -12.341 1.00 87.62 692 GLY A N 1
ATOM 5550 C CA . GLY A 1 692 ? 10.257 -3.328 -13.235 1.00 87.62 692 GLY A CA 1
ATOM 5551 C C . GLY A 1 692 ? 11.003 -3.100 -14.553 1.00 87.62 692 GLY A C 1
ATOM 5552 O O . GLY A 1 692 ? 10.533 -2.365 -15.421 1.00 87.62 692 GLY A O 1
ATOM 5553 N N . GLY A 1 693 ? 12.169 -3.733 -14.691 1.00 90.00 693 GLY A N 1
ATOM 5554 C CA . GLY A 1 693 ? 12.930 -3.805 -15.940 1.00 90.00 693 GLY A CA 1
ATOM 5555 C C . GLY A 1 693 ? 12.582 -5.063 -16.729 1.00 90.00 693 GLY A C 1
ATOM 5556 O O . GLY A 1 693 ? 12.431 -6.126 -16.139 1.00 90.00 693 GLY A O 1
ATOM 5557 N N . LEU A 1 694 ? 12.464 -4.960 -18.048 1.00 92.44 694 LEU A N 1
ATOM 5558 C CA . LEU A 1 694 ? 12.156 -6.068 -18.954 1.00 92.44 694 LEU A CA 1
ATOM 5559 C C . LEU A 1 694 ? 13.451 -6.623 -19.561 1.00 92.44 694 LEU A C 1
ATOM 5561 O O . LEU A 1 694 ? 14.299 -5.858 -20.022 1.00 92.44 694 LEU A O 1
ATOM 5565 N N . PHE A 1 695 ? 13.596 -7.946 -19.608 1.00 91.06 695 PHE A N 1
ATOM 5566 C CA . PHE A 1 695 ? 14.650 -8.579 -20.406 1.00 91.06 695 PHE A CA 1
ATOM 5567 C C . PHE A 1 695 ? 14.255 -8.614 -21.885 1.00 91.06 695 PHE A C 1
ATOM 5569 O O . PHE A 1 695 ? 13.235 -9.202 -22.245 1.00 91.06 695 PHE A O 1
ATOM 5576 N N . LEU A 1 696 ? 15.070 -8.014 -22.756 1.00 89.69 696 LEU A N 1
ATOM 5577 C CA . LEU A 1 696 ? 14.783 -7.966 -24.193 1.00 89.69 696 LEU A CA 1
ATOM 5578 C C . LEU A 1 696 ? 15.498 -9.087 -24.953 1.00 89.69 696 LEU A C 1
ATOM 5580 O O . LEU A 1 696 ? 16.720 -9.189 -24.918 1.00 89.69 696 LEU A O 1
ATOM 5584 N N . GLY A 1 697 ? 14.737 -9.892 -25.698 1.00 86.06 697 GLY A N 1
ATOM 5585 C CA . GLY A 1 697 ? 15.271 -10.959 -26.557 1.00 86.06 697 GLY A CA 1
ATOM 5586 C C . GLY A 1 697 ? 15.010 -12.386 -26.067 1.00 86.06 697 GLY A C 1
ATOM 5587 O O . GLY A 1 697 ? 15.404 -13.330 -26.750 1.00 86.06 697 GLY A O 1
ATOM 5588 N N . LEU A 1 698 ? 14.336 -12.555 -24.926 1.00 88.44 698 LEU A N 1
ATOM 5589 C CA . LEU A 1 698 ? 13.803 -13.843 -24.472 1.00 88.44 698 LEU A CA 1
ATOM 5590 C C . LEU A 1 698 ? 12.513 -14.207 -25.225 1.00 88.44 698 LEU A C 1
ATOM 5592 O O . LEU A 1 698 ? 11.767 -13.326 -25.649 1.00 88.44 698 LEU A O 1
ATOM 5596 N N . ASN A 1 699 ? 12.207 -15.504 -25.321 1.00 87.31 699 ASN A N 1
ATOM 5597 C CA . ASN A 1 699 ? 10.927 -16.011 -25.849 1.00 87.31 699 ASN A CA 1
ATOM 5598 C C . ASN A 1 699 ? 9.739 -15.842 -24.882 1.00 87.31 699 ASN A C 1
ATOM 5600 O O . ASN A 1 699 ? 8.666 -16.397 -25.114 1.00 87.31 699 ASN A O 1
ATOM 5604 N N . ALA A 1 700 ? 9.923 -15.086 -23.802 1.00 91.25 700 ALA A N 1
ATOM 5605 C CA . ALA A 1 700 ? 8.909 -14.806 -22.802 1.00 91.25 700 ALA A CA 1
ATOM 5606 C C . ALA A 1 700 ? 9.144 -13.443 -22.162 1.00 91.25 700 ALA A C 1
ATOM 5608 O O . ALA A 1 700 ? 10.257 -12.910 -22.181 1.00 91.25 700 ALA A O 1
ATOM 5609 N N . LEU A 1 701 ? 8.093 -12.900 -21.556 1.00 93.38 701 LEU A N 1
ATOM 5610 C CA . LEU A 1 701 ? 8.183 -11.642 -20.832 1.00 93.38 701 LEU A CA 1
ATOM 5611 C C . LEU A 1 701 ? 8.737 -11.894 -19.429 1.00 93.38 701 LEU A C 1
ATOM 5613 O O . LEU A 1 701 ? 8.096 -12.539 -18.606 1.00 93.38 701 LEU A O 1
ATOM 5617 N N . VAL A 1 702 ? 9.932 -11.383 -19.144 1.00 93.19 702 VAL A N 1
ATOM 5618 C CA . VAL A 1 702 ? 10.536 -11.482 -17.808 1.00 93.19 702 VAL A CA 1
ATOM 5619 C C . VAL A 1 702 ? 10.764 -10.082 -17.273 1.00 93.19 702 VAL A C 1
ATOM 5621 O O . VAL A 1 702 ? 11.619 -9.355 -17.784 1.00 93.19 702 VAL A O 1
ATOM 5624 N N . VAL A 1 703 ? 9.994 -9.708 -16.251 1.00 93.25 703 VAL A N 1
ATOM 5625 C CA . VAL A 1 703 ? 10.112 -8.409 -15.584 1.00 93.25 703 VAL A CA 1
ATOM 5626 C C . VAL A 1 703 ? 10.809 -8.587 -14.239 1.00 93.25 703 VAL A C 1
ATOM 5628 O O . VAL A 1 703 ? 10.361 -9.344 -13.380 1.00 93.25 703 VAL A O 1
ATOM 5631 N N . LYS A 1 704 ? 11.912 -7.861 -14.048 1.00 90.06 704 LYS A N 1
ATOM 5632 C CA . LYS A 1 704 ? 12.712 -7.857 -12.824 1.00 90.06 704 LYS A CA 1
ATOM 5633 C C . LYS A 1 704 ? 12.526 -6.558 -12.043 1.00 90.06 704 LYS A C 1
ATOM 5635 O O . LYS A 1 704 ? 12.872 -5.473 -12.518 1.00 90.06 704 LYS A O 1
ATOM 5640 N N . GLY A 1 705 ? 12.033 -6.675 -10.816 1.00 87.81 705 GLY A N 1
ATOM 5641 C CA . GLY A 1 705 ? 12.091 -5.625 -9.802 1.00 87.81 705 GLY A CA 1
ATOM 5642 C C . GLY A 1 705 ? 13.440 -5.592 -9.073 1.00 87.81 705 GLY A C 1
ATOM 5643 O O . GLY A 1 705 ? 14.230 -6.531 -9.128 1.00 87.81 705 GLY A O 1
ATOM 5644 N N . ASN A 1 706 ? 13.716 -4.500 -8.359 1.00 82.56 706 ASN A N 1
ATOM 5645 C CA . ASN A 1 706 ? 14.813 -4.457 -7.385 1.00 82.56 706 ASN A CA 1
ATOM 5646 C C . ASN A 1 706 ? 14.376 -5.161 -6.083 1.00 82.56 706 ASN A C 1
ATOM 5648 O O . ASN A 1 706 ? 13.207 -5.055 -5.707 1.00 82.56 706 ASN A O 1
ATOM 5652 N N . GLY A 1 707 ? 15.292 -5.794 -5.346 1.00 79.19 707 GLY A N 1
ATOM 5653 C CA . GLY A 1 707 ? 14.973 -6.511 -4.102 1.00 79.19 707 GLY A CA 1
ATOM 5654 C C . GLY A 1 707 ? 14.273 -5.634 -3.055 1.00 79.19 707 GLY A C 1
ATOM 5655 O O . GLY A 1 707 ? 13.381 -6.097 -2.340 1.00 79.19 707 GLY A O 1
ATOM 5656 N N . ILE A 1 708 ? 14.579 -4.333 -3.045 1.00 81.69 708 ILE A N 1
ATOM 5657 C CA . ILE A 1 708 ? 14.000 -3.336 -2.131 1.00 81.69 708 ILE A CA 1
ATOM 5658 C C . ILE A 1 708 ? 12.735 -2.621 -2.659 1.00 81.69 708 ILE A C 1
ATOM 5660 O O . ILE A 1 708 ? 12.275 -1.657 -2.051 1.00 81.69 708 ILE A O 1
ATOM 5664 N N . THR A 1 709 ? 12.174 -3.044 -3.799 1.00 81.25 709 THR A N 1
ATOM 5665 C CA . THR A 1 709 ? 11.040 -2.355 -4.459 1.00 81.25 709 THR A CA 1
ATOM 5666 C C . THR A 1 709 ? 9.777 -2.354 -3.594 1.00 81.25 709 THR A C 1
ATOM 5668 O O . THR A 1 709 ? 9.305 -3.404 -3.177 1.00 81.25 709 THR A O 1
ATOM 5671 N N . GLN A 1 710 ? 9.176 -1.195 -3.335 1.00 86.38 710 GLN A N 1
ATOM 5672 C CA . GLN A 1 710 ? 7.950 -1.114 -2.529 1.00 86.38 710 GLN A CA 1
ATOM 5673 C C . GLN A 1 710 ? 6.742 -1.757 -3.235 1.00 86.38 710 GLN A C 1
ATOM 5675 O O . GLN A 1 710 ? 6.773 -1.990 -4.441 1.00 86.38 710 GLN A O 1
ATOM 5680 N N . ILE A 1 711 ? 5.650 -1.996 -2.496 1.00 89.94 711 ILE A N 1
ATOM 5681 C CA . ILE A 1 711 ? 4.403 -2.591 -3.023 1.00 89.94 711 ILE A CA 1
ATOM 5682 C C . ILE A 1 711 ? 3.929 -1.872 -4.298 1.00 89.94 711 ILE A C 1
ATOM 5684 O O . ILE A 1 711 ? 3.592 -2.527 -5.278 1.00 89.94 711 ILE A O 1
ATOM 5688 N N . SER A 1 712 ? 3.960 -0.534 -4.319 1.00 88.81 712 SER A N 1
ATOM 5689 C CA . SER A 1 712 ? 3.590 0.263 -5.497 1.00 88.81 712 SER A CA 1
ATOM 5690 C C . SER A 1 712 ? 4.464 -0.036 -6.716 1.00 88.81 712 SER A C 1
ATOM 5692 O O . SER A 1 712 ? 3.941 -0.198 -7.810 1.00 88.81 712 SER A O 1
ATOM 5694 N N . GLY A 1 713 ? 5.781 -0.169 -6.540 1.00 88.44 713 GLY A N 1
ATOM 5695 C CA . GLY A 1 713 ? 6.687 -0.511 -7.635 1.00 88.44 713 GLY A CA 1
ATOM 5696 C C . GLY A 1 713 ? 6.525 -1.952 -8.129 1.00 88.44 713 GLY A C 1
ATOM 5697 O O . GLY A 1 713 ? 6.695 -2.209 -9.319 1.00 88.44 713 GLY A O 1
ATOM 5698 N N . ILE A 1 714 ? 6.158 -2.888 -7.245 1.00 93.19 714 ILE A N 1
ATOM 5699 C CA . ILE A 1 714 ? 5.835 -4.267 -7.641 1.00 93.19 714 ILE A CA 1
ATOM 5700 C C . ILE A 1 714 ? 4.561 -4.286 -8.496 1.00 93.19 714 ILE A C 1
ATOM 5702 O O . ILE A 1 714 ? 4.553 -4.931 -9.543 1.00 93.19 714 ILE A O 1
ATOM 5706 N N . LYS A 1 715 ? 3.523 -3.528 -8.108 1.00 94.75 715 LYS A N 1
ATOM 5707 C CA . LYS A 1 715 ? 2.299 -3.365 -8.914 1.00 94.75 715 LYS A CA 1
ATOM 5708 C C . LYS A 1 715 ? 2.615 -2.828 -10.304 1.00 94.75 715 LYS A C 1
ATOM 5710 O O . LYS A 1 715 ? 2.254 -3.474 -11.279 1.00 94.75 715 LYS A O 1
ATOM 5715 N N . THR A 1 716 ? 3.387 -1.741 -10.393 1.00 92.88 716 THR A N 1
ATOM 5716 C CA . THR A 1 716 ? 3.857 -1.194 -11.675 1.00 92.88 716 THR A CA 1
ATOM 5717 C C . THR A 1 716 ? 4.531 -2.268 -12.537 1.00 92.88 716 THR A C 1
ATOM 5719 O O . THR A 1 716 ? 4.291 -2.349 -13.739 1.00 92.88 716 THR A O 1
ATOM 5722 N N . GLY A 1 717 ? 5.382 -3.110 -11.941 1.00 94.00 717 GLY A N 1
ATOM 5723 C CA . GLY A 1 717 ? 6.070 -4.186 -12.655 1.00 94.00 717 GLY A CA 1
ATOM 5724 C C . GLY A 1 717 ? 5.131 -5.275 -13.186 1.00 94.00 717 GLY A C 1
ATOM 5725 O O . GLY A 1 717 ? 5.300 -5.725 -14.319 1.00 94.00 717 GLY A O 1
ATOM 5726 N N . LEU A 1 718 ? 4.129 -5.673 -12.401 1.00 95.31 718 LEU A N 1
ATOM 5727 C CA . LEU A 1 718 ? 3.100 -6.631 -12.819 1.00 95.31 718 LEU A CA 1
ATOM 5728 C C . LEU A 1 718 ? 2.178 -6.044 -13.901 1.00 95.31 718 LEU A C 1
ATOM 5730 O O . LEU A 1 718 ? 1.905 -6.707 -14.898 1.00 95.31 718 LEU A O 1
ATOM 5734 N N . GLU A 1 719 ? 1.761 -4.786 -13.759 1.00 95.00 719 GLU A N 1
ATOM 5735 C CA . GLU A 1 719 ? 0.962 -4.069 -14.763 1.00 95.00 719 GLU A CA 1
ATOM 5736 C C . GLU A 1 719 ? 1.715 -3.934 -16.092 1.00 95.00 719 GLU A C 1
ATOM 5738 O O . GLU A 1 719 ? 1.142 -4.135 -17.163 1.00 95.00 719 GLU A O 1
ATOM 5743 N N . LYS A 1 720 ? 3.027 -3.664 -16.045 1.00 92.88 720 LYS A N 1
ATOM 5744 C CA . LYS A 1 720 ? 3.889 -3.685 -17.235 1.00 92.88 720 LYS A CA 1
ATOM 5745 C C . LYS A 1 720 ? 3.889 -5.046 -17.912 1.00 92.88 720 LYS A C 1
ATOM 5747 O O . LYS A 1 720 ? 3.808 -5.110 -19.134 1.00 92.88 720 LYS A O 1
ATOM 5752 N N . LEU A 1 721 ? 3.981 -6.121 -17.133 1.00 94.31 721 LEU A N 1
ATOM 5753 C CA . LEU A 1 721 ? 3.990 -7.478 -17.664 1.00 94.31 721 LEU A CA 1
ATOM 5754 C C . LEU A 1 721 ? 2.686 -7.788 -18.417 1.00 94.31 721 LEU A C 1
ATOM 5756 O O . LEU A 1 721 ? 2.749 -8.249 -19.555 1.00 94.31 721 LEU A O 1
ATOM 5760 N N . ILE A 1 722 ? 1.532 -7.445 -17.831 1.00 93.88 722 ILE A N 1
ATOM 5761 C CA . ILE A 1 722 ? 0.210 -7.564 -18.472 1.00 93.88 722 ILE A CA 1
ATOM 5762 C C . ILE A 1 722 ? 0.163 -6.732 -19.757 1.00 93.88 722 ILE A C 1
ATOM 5764 O O . ILE A 1 722 ? -0.147 -7.250 -20.828 1.00 93.88 722 ILE A O 1
ATOM 5768 N N . LYS A 1 723 ? 0.555 -5.457 -19.679 1.00 92.44 723 LYS A N 1
ATOM 5769 C CA . LYS A 1 723 ? 0.565 -4.542 -20.824 1.00 92.44 723 LYS A CA 1
ATOM 5770 C C . LYS A 1 723 ? 1.435 -5.054 -21.976 1.00 92.44 723 LYS A C 1
ATOM 5772 O O . LYS A 1 723 ? 1.038 -4.963 -23.135 1.00 92.44 723 LYS A O 1
ATOM 5777 N N . TYR A 1 724 ? 2.631 -5.568 -21.693 1.00 92.44 724 TYR A N 1
ATOM 5778 C CA . TYR A 1 724 ? 3.532 -6.072 -22.734 1.00 92.44 724 TYR A CA 1
ATOM 5779 C C . TYR A 1 724 ? 3.047 -7.383 -23.359 1.00 92.44 724 TYR A C 1
ATOM 5781 O O . TYR A 1 724 ? 3.338 -7.629 -24.532 1.00 92.44 724 TYR A O 1
ATOM 5789 N N . ASP A 1 725 ? 2.287 -8.187 -22.615 1.00 92.38 725 ASP A N 1
ATOM 5790 C CA . ASP A 1 725 ? 1.605 -9.370 -23.142 1.00 92.38 725 ASP A CA 1
ATOM 5791 C C . ASP A 1 725 ? 0.466 -8.968 -24.090 1.00 92.38 725 ASP A C 1
ATOM 5793 O O . ASP A 1 725 ? 0.391 -9.457 -25.212 1.00 92.38 725 ASP A O 1
ATOM 5797 N N . GLU A 1 726 ? -0.350 -7.979 -23.713 1.00 90.19 726 GLU A N 1
ATOM 5798 C CA . GLU A 1 726 ? -1.414 -7.419 -24.571 1.00 90.19 726 GLU A CA 1
ATOM 5799 C C . GLU A 1 726 ? -0.881 -6.793 -25.850 1.00 90.19 726 GLU A C 1
ATOM 5801 O O . GLU A 1 726 ? -1.481 -6.902 -26.920 1.00 90.19 726 GLU A O 1
ATOM 5806 N N . MET A 1 727 ? 0.267 -6.130 -25.742 1.00 90.25 727 MET A N 1
ATOM 5807 C CA . MET A 1 727 ? 0.961 -5.545 -26.879 1.00 90.25 727 MET A CA 1
ATOM 5808 C C . MET A 1 727 ? 1.636 -6.593 -27.767 1.00 90.25 727 MET A C 1
ATOM 5810 O O . MET A 1 727 ? 2.134 -6.216 -28.833 1.00 90.25 727 MET A O 1
ATOM 5814 N N . ASP A 1 728 ? 1.650 -7.862 -27.360 1.00 89.69 728 ASP A N 1
ATOM 5815 C CA . ASP A 1 728 ? 2.286 -8.977 -28.053 1.00 89.69 728 ASP A CA 1
ATOM 5816 C C . ASP A 1 728 ? 3.774 -8.711 -28.348 1.00 89.69 728 ASP A C 1
ATOM 5818 O O . ASP A 1 728 ? 4.282 -8.907 -29.458 1.00 89.69 728 ASP A O 1
ATOM 5822 N N . VAL A 1 729 ? 4.480 -8.169 -27.344 1.00 90.56 729 VAL A N 1
ATOM 5823 C CA . VAL A 1 729 ? 5.863 -7.691 -27.501 1.00 90.56 729 VAL A CA 1
ATOM 5824 C C . VAL A 1 729 ? 6.786 -8.815 -27.963 1.00 90.56 729 VAL A C 1
ATOM 5826 O O . VAL A 1 729 ? 7.580 -8.594 -28.872 1.00 90.56 729 VAL A O 1
ATOM 5829 N N . VAL A 1 730 ? 6.679 -10.019 -27.391 1.00 88.94 730 VAL A N 1
ATOM 5830 C CA . VAL A 1 730 ? 7.566 -11.146 -27.733 1.00 88.94 730 VAL A CA 1
ATOM 5831 C C . VAL A 1 730 ? 7.452 -11.511 -29.213 1.00 88.94 730 VAL A C 1
ATOM 5833 O O . VAL A 1 730 ? 8.475 -11.602 -29.892 1.00 88.94 730 VAL A O 1
ATOM 5836 N N . ASN A 1 731 ? 6.234 -11.670 -29.741 1.00 87.19 731 ASN A N 1
ATOM 5837 C CA . ASN A 1 731 ? 6.050 -12.033 -31.146 1.00 87.19 731 ASN A CA 1
ATOM 5838 C C . ASN A 1 731 ? 6.442 -10.885 -32.081 1.00 87.19 731 ASN A C 1
ATOM 5840 O O . ASN A 1 731 ? 7.133 -11.122 -33.070 1.00 87.19 731 ASN A O 1
ATOM 5844 N N . LYS A 1 732 ? 6.086 -9.634 -31.760 1.00 88.94 732 LYS A N 1
ATOM 5845 C CA . LYS A 1 732 ? 6.496 -8.470 -32.566 1.00 88.94 732 LYS A CA 1
ATOM 5846 C C . LYS A 1 732 ? 8.011 -8.284 -32.595 1.00 88.94 732 LYS A C 1
ATOM 5848 O O . LYS A 1 732 ? 8.557 -7.910 -33.631 1.00 88.94 732 LYS A O 1
ATOM 5853 N N . MET A 1 733 ? 8.698 -8.588 -31.494 1.00 86.31 733 MET A N 1
ATOM 5854 C CA . MET A 1 733 ? 10.159 -8.542 -31.420 1.00 86.31 733 MET A CA 1
ATOM 5855 C C . MET A 1 733 ? 10.829 -9.557 -32.351 1.00 86.31 733 MET A C 1
ATOM 5857 O O . MET A 1 733 ? 11.922 -9.272 -32.830 1.00 86.31 733 MET A O 1
ATOM 5861 N N . ARG A 1 734 ? 10.185 -10.681 -32.698 1.00 82.75 734 ARG A N 1
ATOM 5862 C CA . ARG A 1 734 ? 10.721 -11.613 -33.712 1.00 82.75 734 ARG A CA 1
ATOM 5863 C C . ARG A 1 734 ? 10.938 -10.919 -35.058 1.00 82.75 734 ARG A C 1
ATOM 5865 O O . ARG A 1 734 ? 11.976 -11.098 -35.679 1.00 82.75 734 ARG A O 1
ATOM 5872 N N . GLY A 1 735 ? 10.021 -10.036 -35.457 1.00 73.12 735 GLY A N 1
ATOM 5873 C CA . GLY A 1 735 ? 10.131 -9.261 -36.698 1.00 73.12 735 GLY A CA 1
ATOM 5874 C C . GLY A 1 735 ? 11.127 -8.094 -36.656 1.00 73.12 735 GLY A C 1
ATOM 5875 O O . GLY A 1 735 ? 11.432 -7.529 -37.700 1.00 73.12 735 GLY A O 1
ATOM 5876 N N . VAL A 1 736 ? 11.635 -7.713 -35.477 1.00 72.62 736 VAL A N 1
ATOM 5877 C CA . VAL A 1 736 ? 12.588 -6.596 -35.316 1.00 72.62 736 VAL A CA 1
ATOM 5878 C C . VAL A 1 736 ? 14.005 -6.996 -35.713 1.00 72.62 736 VAL A C 1
ATOM 5880 O O . VAL A 1 736 ? 14.767 -6.159 -36.196 1.00 72.62 736 VAL A O 1
ATOM 5883 N N . PHE A 1 737 ? 14.384 -8.244 -35.442 1.00 63.62 737 PHE A N 1
ATOM 5884 C CA . PHE A 1 737 ? 15.761 -8.693 -35.622 1.00 63.62 737 PHE A CA 1
ATOM 5885 C C . PHE A 1 737 ? 16.066 -9.170 -37.042 1.00 63.62 737 PHE A C 1
ATOM 5887 O O . PHE A 1 737 ? 17.254 -9.300 -37.341 1.00 63.62 737 PHE A O 1
ATOM 5894 N N . CYS A 1 738 ? 15.039 -9.409 -37.867 1.00 50.12 738 CYS A N 1
ATOM 5895 C CA . CYS A 1 738 ? 15.142 -9.790 -39.279 1.00 50.12 738 CYS A CA 1
ATOM 5896 C C . CYS A 1 738 ? 15.823 -8.733 -40.157 1.00 50.12 738 CYS A C 1
ATOM 5898 O O . CYS A 1 738 ? 15.686 -7.516 -39.889 1.00 50.12 738 CYS A O 1
#

Sequence (738 aa):
MHLEKQRIKLSSEKQKELIISAAKKVGSLKSLSKKINVSYSTLKNYSSGKLYLPANVFNGLLVLLNIKKDNISFEYLASNWGQRIGGRHGINAIMKKYPSEIAKWRKLANHNSSLACTKRILIPNLNEKLAEFIGIYLGDGTLTKYFISISGDSRYDLQYFNYISDLIKELFGLSAKIRVDKRGNTLILTVHSVKLCSLLNEYGFKYGDKIRNNSLIPIKIIENPNLAMACLRGLVDTDGCVARHGNKLAIRFYSANPLLLDQVYKVADIFGLFSFRTGNQIGTTSEENVRKYFEIVGSSSLKSIVKFSIKTNRNKFVYQKDLPHYYKEKLFKSIHLPFKIKVLSVHVENIAVRFRAGPFYVFLLTLNLYIHNSDFVWLFLSRSLWRLKMTNYKPIGVDIHGGDIVSGMSATFRVVNALQEVAQNHPEREFVSIGNKIEFERDFSRDSLPENVRMEYDCNDDEGAVKTLAKMVSGGKICGFYTCEKTRIVTPRITHDIGLIDECRRNFNFKSCRIPPLTAELPKQVEVKHARTWYFLDTGANASMDDAEQALFYARAGNGFARISGRSYPKVGLLNIGEEGSVGGKLMRSCYDSLSKDKRISFVGNIEPWTCFYDFEDGRKDYFREVDMVVTDARAGNLFIKLVKAAIHLFVDQIKHNIKKQNLARQLIARETTKKDLEEAARDLDPNKYAGGLFLGLNALVVKGNGITQISGIKTGLEKLIKYDEMDVVNKMRGVFC

Radius of gyration: 37.34 Å; chains: 1; bounding box: 79×60×116 Å

Foldseek 3Di:
DLQQQWFKDAPLVVQLVLLVLLQVLQVHLCSLCVQLVHDSVVSVCSNRVVDTDGNSSVVSSCVSVVHDPVVGDMDTDDPCNVVVVVVVVVVVVCCVVPVPCVVVVVVVVVVCVVCPDFPAWAADDQDLLVLLLLLLCLFQWAAALWKIKGKDFQVACPQLVVVNQVSRCVNIVFGWDWDQDPVHRMIMTMTTGNVVSVSVVVLVQDHDDCQVSVPARRPVQLLDLSSLLSSLQNNCLRQWDFADDPLFTKIKGFDPRVRNVVSSQVSCVVQPQWDDDDVRMTIDRDNVSLLSSLARNAHSRLLNVQQNCCCVPVVDGDDSVRSVVVCPDPVSVPADPSGHDDDDPDDDDDDDDDDDDDDVVVVVVVVVVPPPPDPVVCVVVVVVVLVVLLPDAAAEEEEQQAFDQAPNDHSNRLLQVLQQVLCVVCVSHAYEYEEAPVVNVVSDDPVSHDPSYHYDYFDPDLLRSLQVQLQCLLVVRGQEYEHQHADLSFDLVSCVSLDFQVLLCVQLVCPGRDFFAWWFWAWDDDPDPDTAIAIETHQANDPWDPALSNLVSRQLLQQLLVVLVPDVAAEEEEEFQDFDLVGDDPRSNRNQVSNVPDPLHNYPGHDYLVLRHDDDPPPPDDSDPPHRYYYYINVVNNVSVVVLLVVLVVVLVVLVVVLVPDDDPDDDDVNPVVSVVSVVVSVSSNSLLRFWIFGGGGLHTYTYGHSNRGSSSSSNNVVVRVVCVVSVVNVSSSVSSD

Secondary structure (DSSP, 8-state):
-TGGG-EEE--HHHHHHHHHHHHHHTSSHHHHHHHTT--HHHHHHHHTTSSPEEHHHHHHHHHHHT--GGGS--EEPPTTHHHHHHHHHHHHHHHHH-TTHHHHHHHHHHHHHT--S--------S-HHHHHHHHHHHHHEEE-SSEEEEEEETTT-HHHHHHHHHHHHHHHS---EEEE-TTSSEEEEEEE-HHHHHHHHHTT--SB-TTTTT----HHHHSSHHHHHHHHHHHHHHTEEEEEETTEEEEEEE-S-HHHHHHHHHHHHHTT---EEETTEEEE--HHHHHHHHHHT-BS-HHHHHHHHHHHHH-----GGGHHHHTTSHHHHTPPSSB-------------------THHHHHHHHHHH--S-HHHHHHHHHHHHHHHSTTSPPEEEESS-S--BTTB-HHHHHHHHHHHHHHH-TT--EEEE--HHHHHHH--GGGS-TTEEEE---SSHHHHHHHHHHHHHTTS-SEEEE--SS-S--HHHHHHH-B-HHHHHHTT-SS-PPPPBPEEEE--TTSSS--EEEEE-SSSSSS--SHHHHHHHHHHHHHHHHHTT-SS-EEEEE-SSSSTT-S-HHHHHHHHHHHH-TTSEEEEEE-TTTTT----SS-TT-----SEEE--HHHHHHHHHHHHHHHHHHHHHHHHHHHH--TTS-SSSHHHHHHHHHHHHHHT-GGGG--EEBTTBSSEEEE--TT--HHHHHHHHHHHHHHHHTTHHHHHHTT--